Protein AF-A0A517PDY8-F1 (afdb_monomer_lite)

Radius of gyration: 26.11 Å; chains: 1; bounding box: 95×48×74 Å

InterPro domains:
  IPR007404 YdjM inner membrane [PF04307] (1-195)
  IPR053170 Negative transcriptional regulator [PTHR40031] (1-172)

pLDDT: mean 76.13, std 19.42, range [32.31, 98.5]

Sequence (418 aa):
MDNLAHALAGALIARSLPRRWAGGVPEEDPAFDPDRPRPGIWLTWSGVIAANLPDFEALVLWPPPLGDKAAYLLHHRGWSHSLIGIAAEAVAFTALLWLLARWRRTARWFAGFTPRRGLAVAALGVGSHLFMDWWNSYGVRPFYPWDRSWYYGDLVFIVDPWVWLILAGALICGTRRFGWTKWGWYALAAAATLIVAGACWQEQCPWWVLAAWATGVVEVGLLRWWGRWRFADLFGWGTLTAYLVTMGLWSQAAREAVTRETIDPHYMNRIHSIAKQSVQAVPGVPWDREVLNSHGRRGRNKPVGLLAAGDRRFDFDGASLIRVNAITGDRGPLHLWDAGWPHNQARIRPKGLRRVEAWAAFARHPVAQFRGSKVILGDVRYGAGGEEDWSALEVEYDILPIWESAPRPLENSVPPMN

Structure (mmCIF, N/CA/C/O backbone):
data_AF-A0A517PDY8-F1
#
_entry.id   AF-A0A517PDY8-F1
#
loop_
_atom_site.group_PDB
_atom_site.id
_atom_site.type_symbol
_atom_site.label_atom_id
_atom_site.label_alt_id
_atom_site.label_comp_id
_atom_site.label_asym_id
_atom_site.label_entity_id
_atom_site.label_seq_id
_atom_site.pdbx_PDB_ins_code
_atom_site.Cartn_x
_atom_site.Cartn_y
_atom_site.Cartn_z
_atom_site.occupancy
_atom_site.B_iso_or_equiv
_atom_site.auth_seq_id
_atom_site.auth_comp_id
_atom_site.auth_asym_id
_atom_site.auth_atom_id
_atom_site.pdbx_PDB_model_num
ATOM 1 N N . MET A 1 1 ? -1.365 0.257 2.740 1.00 91.12 1 MET A N 1
ATOM 2 C CA . MET A 1 1 ? -0.294 -0.721 2.486 1.00 91.12 1 MET A CA 1
ATOM 3 C C . MET A 1 1 ? 1.009 -0.071 2.882 1.00 91.12 1 MET A C 1
ATOM 5 O O . MET A 1 1 ? 1.058 1.145 2.993 1.00 91.12 1 MET A O 1
ATOM 9 N N . ASP A 1 2 ? 2.031 -0.864 3.163 1.00 92.56 2 ASP A N 1
ATOM 10 C CA . ASP A 1 2 ? 3.352 -0.338 3.479 1.00 92.56 2 ASP A CA 1
ATOM 11 C C . ASP A 1 2 ? 4.087 0.194 2.228 1.00 92.56 2 ASP A C 1
ATOM 13 O O . ASP A 1 2 ? 3.818 -0.207 1.091 1.00 92.56 2 ASP A O 1
ATOM 17 N N . ASN A 1 3 ? 5.063 1.078 2.452 1.00 95.31 3 ASN A N 1
ATOM 18 C CA . ASN A 1 3 ? 5.836 1.746 1.396 1.00 95.31 3 ASN A CA 1
ATOM 19 C C . ASN A 1 3 ? 6.613 0.781 0.489 1.00 95.31 3 ASN A C 1
ATOM 21 O O . ASN A 1 3 ? 6.864 1.087 -0.681 1.00 95.31 3 ASN A O 1
ATOM 25 N N . LEU A 1 4 ? 6.998 -0.398 0.989 1.00 96.44 4 LEU A N 1
ATOM 26 C CA . LEU A 1 4 ? 7.685 -1.393 0.174 1.00 96.44 4 LEU A CA 1
ATOM 27 C C . LEU A 1 4 ? 6.711 -2.043 -0.818 1.00 96.44 4 LEU A C 1
ATOM 29 O O . LEU A 1 4 ? 7.059 -2.168 -1.995 1.00 96.44 4 LEU A O 1
ATOM 33 N N . ALA A 1 5 ? 5.491 -2.391 -0.399 1.00 97.06 5 ALA A N 1
ATOM 34 C CA . ALA A 1 5 ? 4.456 -2.874 -1.317 1.00 97.06 5 ALA A CA 1
ATOM 35 C C . ALA A 1 5 ? 4.174 -1.849 -2.430 1.00 97.06 5 ALA A C 1
ATOM 37 O O . ALA A 1 5 ? 4.162 -2.203 -3.613 1.00 97.06 5 ALA A O 1
ATOM 38 N N . HIS A 1 6 ? 4.041 -0.572 -2.062 1.00 97.81 6 HIS A N 1
ATOM 39 C CA . HIS A 1 6 ? 3.858 0.532 -3.008 1.00 97.81 6 HIS A CA 1
ATOM 40 C C . HIS A 1 6 ? 5.044 0.695 -3.965 1.00 97.81 6 HIS A C 1
ATOM 42 O O . HIS A 1 6 ? 4.860 0.832 -5.174 1.00 97.81 6 HIS A O 1
ATOM 48 N N . ALA A 1 7 ? 6.279 0.611 -3.461 1.00 97.94 7 ALA A N 1
ATOM 49 C CA . ALA A 1 7 ? 7.482 0.677 -4.290 1.00 97.94 7 ALA A CA 1
ATOM 50 C C . ALA A 1 7 ? 7.550 -0.478 -5.305 1.00 97.94 7 ALA A C 1
ATOM 52 O O . ALA A 1 7 ? 7.852 -0.254 -6.482 1.00 97.94 7 ALA A O 1
ATOM 53 N N . LEU A 1 8 ? 7.245 -1.707 -4.876 1.00 98.00 8 LEU A N 1
ATOM 54 C CA . LEU A 1 8 ? 7.220 -2.879 -5.752 1.00 98.00 8 LEU A CA 1
ATOM 55 C C . LEU A 1 8 ? 6.119 -2.758 -6.817 1.00 98.00 8 LEU A C 1
ATOM 57 O O . LEU A 1 8 ? 6.374 -3.034 -7.992 1.00 98.00 8 LEU A O 1
ATOM 61 N N . ALA A 1 9 ? 4.928 -2.284 -6.442 1.00 98.19 9 ALA A N 1
ATOM 62 C CA . ALA A 1 9 ? 3.834 -2.038 -7.376 1.00 98.19 9 ALA A CA 1
ATOM 63 C C . ALA A 1 9 ? 4.197 -0.947 -8.393 1.00 98.19 9 ALA A C 1
ATOM 65 O O . ALA A 1 9 ? 4.080 -1.172 -9.597 1.00 98.19 9 ALA A O 1
ATOM 66 N N . GLY A 1 10 ? 4.736 0.189 -7.943 1.00 97.88 10 GLY A N 1
ATOM 67 C CA . GLY A 1 10 ? 5.198 1.274 -8.811 1.00 97.88 10 GLY A CA 1
ATOM 68 C C . GLY A 1 10 ? 6.276 0.828 -9.803 1.00 97.88 10 GLY A C 1
ATOM 69 O O . GLY A 1 10 ? 6.222 1.171 -10.989 1.00 97.88 10 GLY A O 1
ATOM 70 N N . ALA A 1 11 ? 7.223 -0.004 -9.358 1.00 96.19 11 ALA A N 1
ATOM 71 C CA . ALA A 1 11 ? 8.226 -0.606 -10.235 1.00 96.19 11 ALA A CA 1
ATOM 72 C C . ALA A 1 11 ? 7.602 -1.555 -11.273 1.00 96.19 11 ALA A C 1
ATOM 74 O O . ALA A 1 11 ? 7.997 -1.531 -12.444 1.00 96.19 11 ALA A O 1
ATOM 75 N N . LEU A 1 12 ? 6.627 -2.377 -10.870 1.00 96.56 12 LEU A N 1
ATOM 76 C CA . LEU A 1 12 ? 5.952 -3.323 -11.759 1.00 96.56 12 LEU A CA 1
ATOM 77 C C . LEU A 1 12 ? 5.057 -2.609 -12.780 1.00 96.56 12 LEU A C 1
ATOM 79 O O . LEU A 1 12 ? 5.089 -2.964 -13.959 1.00 96.56 12 LEU A O 1
ATOM 83 N N . ILE A 1 13 ? 4.335 -1.560 -12.367 1.00 96.69 13 ILE A N 1
ATOM 84 C CA . ILE A 1 13 ? 3.568 -0.669 -13.252 1.00 96.69 13 ILE A CA 1
ATOM 85 C C . ILE A 1 13 ? 4.498 -0.095 -14.315 1.00 96.69 13 ILE A C 1
ATOM 87 O O . ILE A 1 13 ? 4.246 -0.243 -15.510 1.00 96.69 13 ILE A O 1
ATOM 91 N N . ALA A 1 14 ? 5.613 0.508 -13.894 1.00 94.31 14 ALA A N 1
ATOM 92 C CA . ALA A 1 14 ? 6.572 1.112 -14.809 1.00 94.31 14 ALA A CA 1
ATOM 93 C C . ALA A 1 14 ? 7.158 0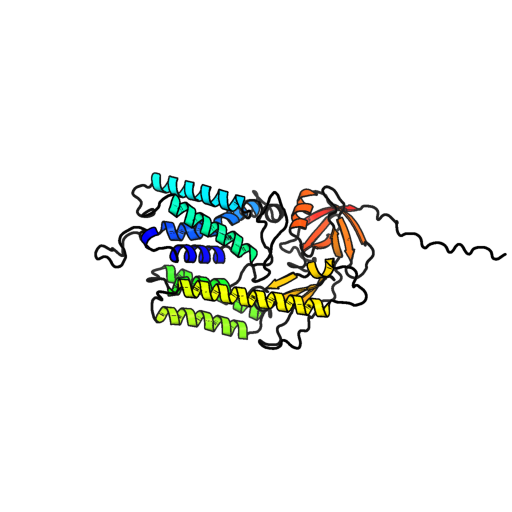.101 -15.807 1.00 94.31 14 ALA A C 1
ATOM 95 O O . ALA A 1 14 ? 7.346 0.433 -16.978 1.00 94.31 14 ALA A O 1
ATOM 96 N N . ARG A 1 15 ? 7.420 -1.137 -15.372 1.00 91.75 15 ARG A N 1
ATOM 97 C CA . ARG A 1 15 ? 7.911 -2.213 -16.247 1.00 91.75 15 ARG A CA 1
ATOM 98 C C . ARG A 1 15 ? 6.846 -2.735 -17.216 1.00 91.75 15 ARG A C 1
ATOM 100 O O . ARG A 1 15 ? 7.187 -3.093 -18.343 1.00 91.75 15 ARG A O 1
ATOM 107 N N . SER A 1 16 ? 5.583 -2.717 -16.795 1.00 92.88 16 SER A N 1
ATOM 108 C CA . SER A 1 16 ? 4.429 -3.130 -17.602 1.00 92.88 16 SER A CA 1
ATOM 109 C C . SER A 1 16 ? 4.101 -2.127 -18.717 1.00 92.88 16 SER A C 1
ATOM 111 O O . SER A 1 16 ? 3.389 -2.463 -19.665 1.00 92.88 16 SER A O 1
ATOM 113 N N . LEU A 1 17 ? 4.610 -0.892 -18.633 1.00 91.75 17 LEU A N 1
ATOM 114 C CA . LEU A 1 17 ? 4.400 0.127 -19.659 1.00 91.75 17 LEU A CA 1
ATOM 115 C C . LEU A 1 17 ? 5.164 -0.187 -20.959 1.00 91.75 17 LEU A C 1
ATOM 117 O O . LEU A 1 17 ? 6.181 -0.887 -20.954 1.00 91.75 17 LEU A O 1
ATOM 121 N N . PRO A 1 18 ? 4.712 0.345 -22.115 1.00 88.12 18 PRO A N 1
ATOM 122 C CA . PRO A 1 18 ? 5.316 0.013 -23.399 1.00 88.12 18 PRO A CA 1
ATOM 123 C C . PRO A 1 18 ? 6.810 0.352 -23.429 1.00 88.12 18 PRO A C 1
ATOM 125 O O . PRO A 1 18 ? 7.184 1.496 -23.186 1.00 88.12 18 PRO A O 1
ATOM 128 N N . ARG A 1 19 ? 7.665 -0.598 -23.836 1.00 80.19 19 ARG A N 1
ATOM 129 C CA . ARG A 1 19 ? 9.138 -0.429 -23.858 1.00 80.19 19 ARG A CA 1
ATOM 130 C C . ARG A 1 19 ? 9.612 0.851 -24.560 1.00 80.19 19 ARG A C 1
ATOM 132 O O . ARG A 1 19 ? 10.576 1.467 -24.129 1.00 80.19 19 ARG A O 1
ATOM 139 N N . ARG A 1 20 ? 8.889 1.310 -25.589 1.00 81.69 20 ARG A N 1
ATOM 140 C CA . ARG A 1 20 ? 9.155 2.580 -26.300 1.00 81.69 20 ARG A CA 1
ATOM 141 C C . ARG A 1 20 ? 9.082 3.839 -25.414 1.00 81.69 20 ARG A C 1
ATOM 143 O O . ARG A 1 20 ? 9.519 4.909 -25.835 1.00 81.69 20 ARG A O 1
ATOM 150 N N . TRP A 1 21 ? 8.502 3.746 -24.215 1.00 86.06 21 TRP A N 1
ATOM 151 C CA . TRP A 1 21 ? 8.425 4.841 -23.242 1.00 86.06 21 TRP A CA 1
ATOM 152 C C . TRP A 1 21 ? 9.748 5.065 -22.516 1.00 86.06 21 TRP A C 1
ATOM 154 O O . TRP A 1 21 ? 10.078 6.214 -22.238 1.00 86.06 21 TRP A O 1
ATOM 164 N N . ALA A 1 22 ? 10.520 3.999 -22.287 1.00 77.12 22 ALA A N 1
ATOM 165 C CA . ALA A 1 22 ? 11.862 4.074 -21.718 1.00 77.12 22 ALA A CA 1
ATOM 166 C C . ALA A 1 22 ? 12.834 4.860 -22.627 1.00 77.12 22 ALA A C 1
ATOM 168 O O . ALA A 1 22 ? 13.829 5.404 -22.165 1.00 77.12 22 ALA A O 1
ATOM 169 N N . GLY A 1 23 ? 12.530 4.985 -23.922 1.00 73.00 23 GLY A N 1
ATOM 170 C CA . GLY A 1 23 ? 13.420 5.641 -24.878 1.00 73.00 23 GLY A CA 1
ATOM 171 C C . GLY A 1 23 ? 14.734 4.881 -25.078 1.00 73.00 23 GLY A C 1
ATOM 172 O O . GLY A 1 23 ? 14.951 3.823 -24.499 1.00 73.00 23 GLY A O 1
ATOM 173 N N . GLY A 1 24 ? 15.608 5.431 -25.921 1.00 65.88 24 GLY A N 1
ATOM 174 C CA . GLY A 1 24 ? 16.900 4.833 -26.269 1.00 65.88 24 GLY A CA 1
ATOM 175 C C . GLY A 1 24 ? 16.834 3.658 -27.245 1.00 65.88 24 GLY A C 1
ATOM 176 O O . GLY A 1 24 ? 15.778 3.316 -27.774 1.00 65.88 24 GLY A O 1
ATOM 177 N N . VAL A 1 25 ? 18.013 3.095 -27.508 1.00 60.53 25 VAL A N 1
ATOM 178 C CA . VAL A 1 25 ? 18.239 1.984 -28.438 1.00 60.53 25 VAL A CA 1
ATOM 179 C C . VAL A 1 25 ? 17.724 0.680 -27.803 1.00 60.53 25 VAL A C 1
ATOM 181 O O . VAL A 1 25 ? 18.112 0.389 -26.666 1.00 60.53 25 VAL A O 1
ATOM 184 N N . PRO A 1 26 ? 16.830 -0.086 -28.463 1.00 63.91 26 PRO A N 1
ATOM 185 C CA . PRO A 1 26 ? 16.349 -1.367 -27.948 1.00 63.91 26 PRO A CA 1
ATOM 186 C C . PRO A 1 26 ? 17.501 -2.330 -27.644 1.00 63.91 26 PRO A C 1
ATOM 188 O O . PRO A 1 26 ? 18.482 -2.364 -28.367 1.00 63.91 26 PRO A O 1
ATOM 191 N N . GLU A 1 27 ? 17.362 -3.183 -26.629 1.00 61.38 27 GLU A N 1
ATOM 192 C CA . GLU A 1 27 ? 18.390 -4.190 -26.281 1.00 61.38 27 GLU A CA 1
ATOM 193 C C . GLU A 1 27 ? 18.640 -5.237 -27.388 1.00 61.38 27 GLU A C 1
ATOM 195 O O . GLU A 1 27 ? 19.595 -5.999 -27.323 1.00 61.38 27 GLU A O 1
ATOM 200 N N . GLU A 1 28 ? 17.762 -5.290 -28.388 1.00 66.06 28 GLU A N 1
ATOM 201 C CA . GLU A 1 28 ? 17.840 -6.174 -29.560 1.00 66.06 28 GLU A CA 1
ATOM 202 C C . GLU A 1 28 ? 18.574 -5.514 -30.743 1.00 66.06 28 GLU A C 1
ATOM 204 O O . GLU A 1 28 ? 18.852 -6.170 -31.742 1.00 66.06 28 GLU A O 1
ATOM 209 N N . ASP A 1 29 ? 18.882 -4.220 -30.637 1.00 68.06 29 ASP A N 1
ATOM 210 C CA . ASP A 1 29 ? 19.594 -3.449 -31.650 1.00 68.06 29 ASP A CA 1
ATOM 211 C C . ASP A 1 29 ? 21.119 -3.620 -31.462 1.00 68.06 29 ASP A C 1
ATOM 213 O O . ASP A 1 29 ? 21.606 -3.508 -30.331 1.00 68.06 29 ASP A O 1
ATOM 217 N N . PRO A 1 30 ? 21.895 -3.866 -32.536 1.00 72.62 30 PRO A N 1
ATOM 218 C CA . PRO A 1 30 ? 23.353 -4.013 -32.474 1.00 72.62 30 PRO A CA 1
ATOM 219 C C . PRO A 1 30 ? 24.094 -2.837 -31.822 1.00 72.62 30 PRO A C 1
ATOM 221 O O . PRO A 1 30 ? 25.216 -3.009 -31.350 1.00 72.62 30 PRO A O 1
ATOM 224 N N . ALA A 1 31 ? 23.490 -1.644 -31.787 1.00 70.75 31 ALA A N 1
ATOM 225 C CA . ALA A 1 31 ? 24.054 -0.461 -31.142 1.00 70.75 31 ALA A CA 1
ATOM 226 C C . ALA A 1 31 ? 23.819 -0.408 -29.615 1.00 70.75 31 ALA A C 1
ATOM 228 O O . ALA A 1 31 ? 24.211 0.571 -28.966 1.00 70.75 31 ALA A O 1
ATOM 229 N N . PHE A 1 32 ? 23.167 -1.416 -29.023 1.00 68.62 32 PHE A N 1
ATOM 230 C CA . PHE A 1 32 ? 22.960 -1.503 -27.579 1.00 68.62 32 PHE A CA 1
ATOM 231 C C . PHE A 1 32 ? 24.270 -1.791 -26.835 1.00 68.62 32 PHE A C 1
ATOM 233 O O . PHE A 1 32 ? 24.910 -2.822 -27.023 1.00 68.62 32 PHE A O 1
ATOM 240 N N . ASP A 1 33 ? 24.629 -0.888 -25.927 1.00 64.62 33 ASP A N 1
ATOM 241 C CA . ASP A 1 33 ? 25.818 -0.988 -25.083 1.00 64.62 33 ASP A CA 1
ATOM 242 C C . ASP A 1 33 ? 25.391 -1.279 -23.626 1.00 64.62 33 ASP A C 1
ATOM 244 O O . ASP A 1 33 ? 24.745 -0.424 -23.002 1.00 64.62 33 ASP A O 1
ATOM 248 N N . PRO A 1 34 ? 25.711 -2.467 -23.075 1.00 57.38 34 PRO A N 1
ATOM 249 C CA . PRO A 1 34 ? 25.296 -2.878 -21.735 1.00 57.38 34 PRO A CA 1
ATOM 250 C C . PRO A 1 34 ? 25.994 -2.114 -20.600 1.00 57.38 34 PRO A C 1
ATOM 252 O O . PRO A 1 34 ? 25.479 -2.141 -19.477 1.00 57.38 34 PRO A O 1
ATOM 255 N N . ASP A 1 35 ? 27.107 -1.429 -20.879 1.00 57.97 35 ASP A N 1
ATOM 256 C CA . ASP A 1 35 ? 27.905 -0.685 -19.896 1.00 57.97 35 ASP A CA 1
ATOM 257 C C . ASP A 1 35 ? 27.534 0.812 -19.848 1.00 57.97 35 ASP A C 1
ATOM 259 O O . ASP A 1 35 ? 28.034 1.576 -19.017 1.00 57.97 35 ASP A O 1
ATOM 263 N N . ARG A 1 36 ? 26.588 1.254 -20.692 1.00 58.34 36 ARG A N 1
ATOM 264 C CA . ARG A 1 36 ? 26.016 2.611 -20.649 1.00 58.34 36 ARG A CA 1
ATOM 265 C C . ARG A 1 36 ? 24.826 2.719 -19.684 1.00 58.34 36 ARG A C 1
ATOM 267 O O . ARG A 1 36 ? 24.104 1.747 -19.460 1.00 58.34 36 ARG A O 1
ATOM 274 N N . PRO A 1 37 ? 24.544 3.928 -19.146 1.00 55.31 37 PRO A N 1
ATOM 275 C CA . PRO A 1 37 ? 23.341 4.173 -18.353 1.00 55.31 37 PRO A CA 1
ATOM 276 C C . PRO A 1 37 ? 22.094 3.743 -19.129 1.00 55.31 37 PRO A C 1
ATOM 278 O O . PRO A 1 37 ? 21.874 4.211 -20.249 1.00 55.31 37 PRO A O 1
ATOM 281 N N . ARG A 1 38 ? 21.291 2.856 -18.529 1.00 61.56 38 ARG A N 1
ATOM 282 C CA . ARG A 1 38 ? 20.119 2.264 -19.181 1.00 61.56 38 ARG A CA 1
ATOM 283 C C . ARG A 1 38 ? 19.135 3.361 -19.602 1.00 61.56 38 ARG A C 1
ATOM 285 O O . ARG A 1 38 ? 18.722 4.144 -18.741 1.00 61.56 38 ARG A O 1
ATOM 292 N N . PRO A 1 39 ? 18.730 3.419 -20.880 1.00 59.69 39 PRO A N 1
ATOM 293 C CA . PRO A 1 39 ? 17.643 4.288 -21.298 1.00 59.69 39 PRO A CA 1
ATOM 294 C C . PRO A 1 39 ? 16.393 4.046 -20.445 1.00 59.69 39 PRO A C 1
ATOM 296 O O . PRO A 1 39 ? 16.060 2.901 -20.138 1.00 59.69 39 PRO A O 1
ATOM 299 N N . GLY A 1 40 ? 15.723 5.120 -20.029 1.00 66.88 40 GLY A N 1
ATOM 300 C CA . GLY A 1 40 ? 14.409 5.011 -19.392 1.00 66.88 40 GLY A CA 1
ATOM 301 C C . GLY A 1 40 ? 14.405 4.604 -17.935 1.00 66.88 40 GLY A C 1
ATOM 302 O O . GLY A 1 40 ? 13.356 4.280 -17.398 1.00 66.88 40 GLY A O 1
ATOM 303 N N . ILE A 1 41 ? 15.550 4.665 -17.267 1.00 80.94 41 ILE A N 1
ATOM 304 C CA . ILE A 1 41 ? 15.639 4.533 -15.812 1.00 80.94 41 ILE A CA 1
ATOM 305 C C . ILE A 1 41 ? 14.743 5.548 -15.073 1.00 80.94 41 ILE A C 1
ATOM 307 O O . ILE A 1 41 ? 14.225 5.210 -14.010 1.00 80.94 41 ILE A O 1
ATOM 311 N N . TRP A 1 42 ? 14.467 6.730 -15.653 1.00 89.00 42 TRP A N 1
ATOM 312 C CA . TRP A 1 42 ? 13.444 7.642 -15.124 1.00 89.00 42 TRP A CA 1
ATOM 313 C C . TRP A 1 42 ? 12.088 6.946 -14.971 1.00 89.00 42 TRP A C 1
ATOM 315 O O . TRP A 1 42 ? 11.427 7.168 -13.973 1.00 89.00 42 TRP A O 1
ATOM 325 N N . LEU A 1 43 ? 11.691 6.071 -15.903 1.00 91.69 43 LEU A N 1
ATOM 326 C CA . LEU A 1 43 ? 10.378 5.426 -15.914 1.00 91.69 43 LEU A CA 1
ATOM 327 C C . LEU A 1 43 ? 10.170 4.584 -14.653 1.00 91.69 43 LEU A C 1
ATOM 329 O O . LEU A 1 43 ? 9.174 4.752 -13.954 1.00 91.69 43 LEU A O 1
ATOM 333 N N . THR A 1 44 ? 11.136 3.714 -14.339 1.00 91.12 44 THR A N 1
ATOM 334 C CA . THR A 1 44 ? 11.081 2.851 -13.152 1.00 91.12 44 THR A CA 1
ATOM 335 C C . THR A 1 44 ? 11.105 3.668 -11.866 1.00 91.12 44 THR A C 1
ATOM 337 O O . THR A 1 44 ? 10.261 3.452 -11.001 1.00 91.12 44 THR A O 1
ATOM 340 N N . TRP A 1 45 ? 12.022 4.634 -11.745 1.00 93.31 45 TRP A N 1
ATOM 341 C CA . TRP A 1 45 ? 12.106 5.461 -10.536 1.00 93.31 45 TRP A CA 1
ATOM 342 C C . TRP A 1 45 ? 10.896 6.372 -10.365 1.00 93.31 45 TRP A C 1
ATOM 344 O O . TRP A 1 45 ? 10.420 6.525 -9.249 1.00 93.31 45 TRP A O 1
ATOM 354 N N . SER A 1 46 ? 10.358 6.934 -11.446 1.00 95.56 46 SER A N 1
ATOM 355 C CA . SER A 1 46 ? 9.123 7.711 -11.402 1.00 95.56 46 SER A CA 1
ATOM 356 C C . SER A 1 46 ? 7.951 6.860 -10.935 1.00 95.56 46 SER A C 1
ATOM 358 O O . SER A 1 46 ? 7.180 7.349 -10.125 1.00 95.56 46 SER A O 1
ATOM 360 N N . GLY A 1 47 ? 7.839 5.602 -11.377 1.00 97.06 47 GLY A N 1
ATOM 361 C CA . GLY A 1 47 ? 6.820 4.681 -10.870 1.00 97.06 47 GLY A CA 1
ATOM 362 C C . GLY A 1 47 ? 6.957 4.429 -9.366 1.00 97.06 47 GLY A C 1
ATOM 363 O O . GLY A 1 47 ? 5.987 4.582 -8.634 1.00 97.06 47 GLY A O 1
ATOM 364 N N . VAL A 1 48 ? 8.170 4.114 -8.896 1.00 97.56 48 VAL A N 1
ATOM 365 C CA . VAL A 1 48 ? 8.463 3.871 -7.469 1.00 97.56 48 VAL A CA 1
ATOM 366 C C . VAL A 1 48 ? 8.182 5.104 -6.607 1.00 97.56 48 VAL A C 1
ATOM 368 O O . VAL A 1 48 ? 7.522 4.996 -5.575 1.00 97.56 48 VAL A O 1
ATOM 371 N N . ILE A 1 49 ? 8.679 6.272 -7.025 1.00 97.81 49 ILE A N 1
ATOM 372 C CA . ILE A 1 49 ? 8.547 7.525 -6.274 1.00 97.81 49 ILE A CA 1
ATOM 373 C C . ILE A 1 49 ? 7.093 7.993 -6.281 1.00 97.81 49 ILE A C 1
ATOM 375 O O . ILE A 1 49 ? 6.570 8.316 -5.224 1.00 97.81 49 ILE A O 1
ATOM 379 N N . ALA A 1 50 ? 6.422 7.989 -7.437 1.00 98.06 50 ALA A N 1
ATOM 380 C CA . ALA A 1 50 ? 5.019 8.388 -7.519 1.00 98.06 50 ALA A CA 1
ATOM 381 C C . ALA A 1 50 ? 4.123 7.470 -6.681 1.00 98.06 50 ALA A C 1
ATOM 383 O O . ALA A 1 50 ? 3.227 7.957 -6.005 1.00 98.06 50 ALA A O 1
ATOM 384 N N . ALA A 1 51 ? 4.397 6.162 -6.661 1.00 98.12 51 ALA A N 1
ATOM 385 C CA . ALA A 1 51 ? 3.669 5.228 -5.810 1.00 98.12 51 ALA A CA 1
ATOM 386 C C . ALA A 1 51 ? 3.907 5.441 -4.309 1.00 98.12 51 ALA A C 1
ATOM 388 O O . ALA A 1 51 ? 3.164 4.882 -3.527 1.00 98.12 51 ALA A O 1
ATOM 389 N N . ASN A 1 52 ? 4.899 6.225 -3.882 1.00 98.00 52 ASN A N 1
ATOM 390 C CA . ASN A 1 52 ? 5.139 6.549 -2.468 1.00 98.00 52 ASN A CA 1
ATOM 391 C C . ASN A 1 52 ? 4.877 8.024 -2.135 1.00 98.00 52 ASN A C 1
ATOM 393 O O . ASN A 1 52 ? 5.032 8.432 -0.988 1.00 98.00 52 ASN A O 1
ATOM 397 N N . LEU A 1 53 ? 4.526 8.835 -3.133 1.00 96.94 53 LEU A N 1
ATOM 398 C CA . LEU A 1 53 ? 4.389 10.276 -2.968 1.00 96.94 53 LEU A CA 1
ATOM 399 C C . LEU A 1 53 ? 3.290 10.668 -1.963 1.00 96.94 53 LEU A C 1
ATOM 401 O O . LEU A 1 53 ? 3.586 11.545 -1.148 1.00 96.94 53 LEU A O 1
ATOM 405 N N . PRO A 1 54 ? 2.117 9.997 -1.916 1.00 96.38 54 PRO A N 1
ATOM 406 C CA . PRO A 1 54 ? 1.082 10.350 -0.942 1.00 96.38 54 PRO A CA 1
ATOM 407 C C . PRO A 1 54 ? 1.538 10.190 0.515 1.00 96.38 54 PRO A C 1
ATOM 409 O O . PRO A 1 54 ? 1.166 10.980 1.379 1.00 96.38 54 PRO A O 1
ATOM 412 N N . ASP A 1 55 ? 2.415 9.220 0.782 1.00 94.69 55 ASP A N 1
ATOM 413 C CA . ASP A 1 55 ? 2.964 8.946 2.114 1.00 94.69 55 ASP A CA 1
ATOM 414 C C . ASP A 1 55 ? 4.163 9.826 2.483 1.00 94.69 55 ASP A C 1
ATOM 416 O O . ASP A 1 55 ? 4.659 9.764 3.611 1.00 94.69 55 ASP A O 1
ATOM 420 N N . PHE A 1 56 ? 4.624 10.697 1.581 1.00 91.19 56 PHE A N 1
ATOM 421 C CA . PHE A 1 56 ? 5.728 11.612 1.874 1.00 91.19 56 PHE A CA 1
ATOM 422 C C . PHE A 1 56 ? 5.419 12.532 3.065 1.00 91.19 56 PHE A C 1
ATOM 424 O O . PHE A 1 56 ? 6.315 12.888 3.832 1.00 91.19 56 PHE A O 1
ATOM 431 N N . GLU A 1 57 ? 4.143 12.862 3.279 1.00 87.75 57 GLU A N 1
ATOM 432 C CA . GLU A 1 57 ? 3.678 13.622 4.442 1.00 87.75 57 GLU A CA 1
ATOM 433 C C . GLU A 1 57 ? 4.013 12.951 5.782 1.00 87.75 57 GLU A C 1
ATOM 435 O O . GLU A 1 57 ? 4.253 13.647 6.768 1.00 87.75 57 GLU A O 1
ATOM 440 N N . ALA A 1 58 ? 4.101 11.617 5.834 1.00 85.44 58 ALA A N 1
ATOM 441 C CA . ALA A 1 58 ? 4.417 10.889 7.060 1.00 85.44 58 ALA A CA 1
ATOM 442 C C . ALA A 1 58 ? 5.812 11.250 7.596 1.00 85.44 58 ALA A C 1
ATOM 444 O O . ALA A 1 58 ? 6.013 11.274 8.809 1.00 85.44 58 ALA A O 1
ATOM 445 N N . LEU A 1 59 ? 6.753 11.618 6.716 1.00 84.31 59 LEU A N 1
ATOM 446 C CA . LEU A 1 59 ? 8.096 12.070 7.101 1.00 84.31 59 LEU A CA 1
ATOM 447 C C . LEU A 1 59 ? 8.091 13.406 7.852 1.00 84.31 59 LEU A C 1
ATOM 449 O O . LEU A 1 59 ? 9.063 13.725 8.529 1.00 84.31 59 LEU A O 1
ATOM 453 N N . VAL A 1 60 ? 7.017 14.185 7.722 1.00 82.88 60 VAL A N 1
ATOM 454 C CA . VAL A 1 60 ? 6.835 15.461 8.424 1.00 82.88 60 VAL A CA 1
ATOM 455 C C . VAL A 1 60 ? 5.911 15.282 9.626 1.00 82.88 60 VAL A C 1
ATOM 457 O O . VAL A 1 60 ? 6.171 15.838 10.687 1.00 82.88 60 VAL A O 1
ATOM 460 N N . LEU A 1 61 ? 4.846 14.493 9.471 1.00 81.88 61 LEU A N 1
ATOM 461 C CA . LEU A 1 61 ? 3.801 14.335 10.480 1.00 81.88 61 LEU A CA 1
ATOM 462 C C . LEU A 1 61 ? 4.195 13.426 11.649 1.00 81.88 61 LEU A C 1
ATOM 464 O O . LEU A 1 61 ? 3.637 13.580 12.731 1.00 81.88 61 LEU A O 1
ATOM 468 N N . TRP A 1 62 ? 5.106 12.473 11.438 1.00 77.75 62 TRP A N 1
ATOM 469 C CA . TRP A 1 62 ? 5.485 11.487 12.452 1.00 77.75 62 TRP A CA 1
ATOM 470 C C . TRP A 1 62 ? 6.652 11.917 13.367 1.00 77.75 62 TRP A C 1
ATOM 472 O O . TRP A 1 62 ? 6.510 11.785 14.584 1.00 77.75 62 TRP A O 1
ATOM 482 N N . PRO A 1 63 ? 7.811 12.396 12.859 1.00 77.19 63 PRO A N 1
ATOM 483 C CA . PRO A 1 63 ? 8.983 12.619 13.705 1.00 77.19 63 PRO A CA 1
ATOM 484 C C . PRO A 1 63 ? 8.971 13.983 14.434 1.00 77.19 63 PRO A C 1
ATOM 486 O O . PRO A 1 63 ? 8.736 15.025 13.810 1.00 77.19 63 PRO A O 1
ATOM 489 N N . PRO A 1 64 ? 9.329 14.022 15.733 1.00 68.88 64 PRO A N 1
ATOM 490 C CA . PRO A 1 64 ? 9.620 15.271 16.437 1.00 68.88 64 PRO A CA 1
ATOM 491 C C . PRO A 1 64 ? 10.801 16.031 15.796 1.00 68.88 64 PRO A C 1
ATOM 493 O O . PRO A 1 64 ? 11.727 15.390 15.294 1.00 68.88 64 PRO A O 1
ATOM 496 N N . PRO A 1 65 ? 10.838 17.381 15.830 1.00 75.88 65 PRO A N 1
ATOM 497 C CA . PRO A 1 65 ? 9.871 18.298 16.447 1.00 75.88 65 PRO A CA 1
ATOM 498 C C . PRO A 1 65 ? 8.739 18.745 15.503 1.00 75.88 65 PRO A C 1
ATOM 500 O O . PRO A 1 65 ? 7.880 19.518 15.917 1.00 75.88 65 PRO A O 1
ATOM 503 N N . LEU A 1 66 ? 8.769 18.329 14.232 1.00 69.88 66 LEU A N 1
ATOM 504 C CA . LEU A 1 66 ? 7.847 18.811 13.194 1.00 69.88 66 LEU A CA 1
ATOM 505 C C . LEU A 1 66 ? 6.457 18.170 13.287 1.00 69.88 66 LEU A C 1
ATOM 507 O O . LEU A 1 66 ? 5.477 18.781 12.860 1.00 69.88 66 LEU A O 1
ATOM 511 N N . GLY A 1 67 ? 6.375 16.977 13.871 1.00 75.19 67 GLY A N 1
ATOM 512 C CA . GLY A 1 67 ? 5.134 16.255 14.088 1.00 75.19 67 GLY A CA 1
ATOM 513 C C . GLY A 1 67 ? 5.120 15.484 15.403 1.00 75.19 67 GLY A C 1
ATOM 514 O O . GLY A 1 67 ? 6.106 15.421 16.141 1.00 75.19 67 GLY A O 1
ATOM 515 N N . ASP A 1 68 ? 3.962 14.908 15.693 1.00 77.69 68 ASP A N 1
ATOM 516 C CA . ASP A 1 68 ? 3.736 13.968 16.779 1.00 77.69 68 ASP A CA 1
ATOM 517 C C . ASP A 1 68 ? 2.763 12.876 16.306 1.00 77.69 68 ASP A C 1
ATOM 519 O O . ASP A 1 68 ? 2.107 12.983 15.267 1.00 77.69 68 ASP A O 1
ATOM 523 N N . LYS A 1 69 ? 2.638 11.801 17.087 1.00 76.12 69 LYS A N 1
ATOM 524 C CA . LYS A 1 69 ? 1.698 10.708 16.798 1.00 76.12 69 LYS A CA 1
ATOM 525 C C . LYS A 1 69 ? 0.272 11.217 16.553 1.00 76.12 69 LYS A C 1
ATOM 527 O O . LYS A 1 69 ? -0.431 10.700 15.688 1.00 76.12 69 LYS A O 1
ATOM 532 N N . ALA A 1 70 ? -0.146 12.247 17.289 1.00 72.06 70 ALA A N 1
ATOM 533 C CA . ALA A 1 70 ? -1.442 12.870 17.078 1.00 72.06 70 ALA A CA 1
ATOM 534 C C . ALA A 1 70 ? -1.515 13.533 15.692 1.00 72.06 70 ALA A C 1
ATOM 536 O O . ALA A 1 70 ? -2.441 13.246 14.949 1.00 72.06 70 ALA A O 1
ATOM 537 N N . ALA A 1 71 ? -0.544 14.351 15.289 1.00 76.94 71 ALA A N 1
ATOM 538 C CA . ALA A 1 71 ? -0.484 14.987 13.974 1.00 76.94 71 ALA A CA 1
ATOM 539 C C . ALA A 1 71 ? -0.527 13.957 12.841 1.00 76.94 71 ALA A C 1
ATOM 541 O O . ALA A 1 71 ? -1.270 14.152 11.879 1.00 76.94 71 ALA A O 1
ATOM 542 N N . TYR A 1 72 ? 0.186 12.838 12.989 1.00 80.69 72 TYR A N 1
ATOM 543 C CA . TYR A 1 72 ? 0.081 11.711 12.068 1.00 80.69 72 TYR A CA 1
ATOM 544 C C . TYR A 1 72 ? -1.357 11.182 11.984 1.00 80.69 72 TYR A C 1
ATOM 546 O O . TYR A 1 72 ? -1.935 11.205 10.905 1.00 80.69 72 TYR A O 1
ATOM 554 N N . LEU A 1 73 ? -1.993 10.811 13.098 1.00 74.62 73 LEU A N 1
ATOM 555 C CA . LEU A 1 73 ? -3.380 10.312 13.091 1.00 74.62 73 LEU A CA 1
ATOM 556 C C . LEU A 1 73 ? -4.395 11.316 12.510 1.00 74.62 73 LEU A C 1
ATOM 558 O O . LEU A 1 73 ? -5.409 10.921 11.937 1.00 74.62 73 LEU A O 1
ATOM 562 N N . LEU A 1 74 ? -4.137 12.617 12.658 1.00 75.19 74 LEU A N 1
ATOM 563 C CA . LEU A 1 74 ? -5.039 13.680 12.209 1.00 75.19 74 LEU A CA 1
ATOM 564 C C . LEU A 1 74 ? -4.931 13.949 10.709 1.00 75.19 74 LEU A C 1
ATOM 566 O O . LEU A 1 74 ? -5.945 14.153 10.034 1.00 75.19 74 LEU A O 1
ATOM 570 N N . HIS A 1 75 ? -3.701 14.003 10.204 1.00 80.19 75 HIS A N 1
ATOM 571 C CA . HIS A 1 75 ? -3.411 14.519 8.870 1.00 80.19 75 HIS A CA 1
ATOM 572 C C . HIS A 1 75 ? -3.053 13.432 7.868 1.00 80.19 75 HIS A C 1
ATOM 574 O O . HIS A 1 75 ? -3.295 13.629 6.677 1.00 80.19 75 HIS A O 1
ATOM 580 N N . HIS A 1 76 ? -2.545 12.293 8.336 1.00 87.12 76 HIS A N 1
ATOM 581 C CA . HIS A 1 76 ? -2.202 11.188 7.462 1.00 87.12 76 HIS A CA 1
ATOM 582 C C . HIS A 1 76 ? -3.441 10.683 6.722 1.00 87.12 76 HIS A C 1
ATOM 584 O O . HIS A 1 76 ? -4.543 10.597 7.281 1.00 87.12 76 HIS A O 1
ATOM 590 N N . ARG A 1 77 ? -3.277 10.389 5.432 1.00 87.81 77 ARG A N 1
ATOM 591 C CA . ARG A 1 77 ? -4.371 9.997 4.530 1.00 87.81 77 ARG A CA 1
ATOM 592 C C . ARG A 1 77 ? -5.474 11.040 4.411 1.00 87.81 77 ARG A C 1
ATOM 594 O O . ARG A 1 77 ? -6.655 10.710 4.282 1.00 87.81 77 ARG A O 1
ATOM 601 N N . GLY A 1 78 ? -5.106 12.306 4.582 1.00 88.50 78 GLY A N 1
ATOM 602 C CA . GLY A 1 78 ? -5.981 13.458 4.413 1.00 88.50 78 GLY A CA 1
ATOM 603 C C . GLY A 1 78 ? -5.975 13.916 2.963 1.00 88.50 78 GLY A C 1
ATOM 604 O O . GLY A 1 78 ? -6.470 13.226 2.077 1.00 88.50 78 GLY A O 1
ATOM 605 N N . TRP A 1 79 ? -5.400 15.093 2.724 1.00 91.62 79 TRP A N 1
ATOM 606 C CA . TRP A 1 79 ? -5.342 15.693 1.394 1.00 91.62 79 TRP A CA 1
ATOM 607 C C . TRP A 1 79 ? -4.622 14.816 0.375 1.00 91.62 79 TRP A C 1
ATOM 609 O O . TRP A 1 79 ? -5.176 14.595 -0.696 1.00 91.62 79 TRP A O 1
ATOM 619 N N . SER A 1 80 ? -3.449 14.287 0.710 1.00 93.88 80 SER A N 1
ATOM 620 C CA . SER A 1 80 ? -2.626 13.447 -0.176 1.00 93.88 80 SER A CA 1
ATOM 621 C C . SER A 1 80 ? -3.333 12.188 -0.682 1.00 93.88 80 SER A C 1
ATOM 623 O O . SER A 1 80 ? -3.137 11.754 -1.811 1.00 93.88 80 SER A O 1
ATOM 625 N N . HIS A 1 81 ? -4.240 11.637 0.125 1.00 95.44 81 HIS A N 1
ATOM 626 C CA . HIS A 1 81 ? -5.011 10.434 -0.189 1.00 95.44 81 HIS A CA 1
ATOM 627 C C . HIS A 1 81 ? -6.455 10.758 -0.606 1.00 95.44 81 HIS A C 1
ATOM 629 O O . HIS A 1 81 ? -7.370 9.949 -0.430 1.00 95.44 81 HIS A O 1
ATOM 635 N N . SER A 1 82 ? -6.668 11.948 -1.166 1.00 95.56 82 SER A N 1
ATOM 636 C CA . SER A 1 82 ? -7.914 12.336 -1.831 1.00 95.56 82 SER A CA 1
ATOM 637 C C . SER A 1 82 ? -7.739 12.304 -3.349 1.00 95.56 82 SER A C 1
ATOM 639 O O . SER A 1 82 ? -6.628 12.467 -3.850 1.00 95.56 82 SER A O 1
ATOM 641 N N . LEU A 1 83 ? -8.831 12.161 -4.106 1.00 96.31 83 LEU A N 1
ATOM 642 C CA . LEU A 1 83 ? -8.808 12.177 -5.576 1.00 96.31 83 LEU A CA 1
ATOM 643 C C . LEU A 1 83 ? -8.175 13.460 -6.134 1.00 96.31 83 LEU A C 1
ATOM 645 O O . LEU A 1 83 ? -7.500 13.430 -7.161 1.00 96.31 83 LEU A O 1
ATOM 649 N N . ILE A 1 84 ? -8.366 14.585 -5.447 1.00 96.62 84 ILE A N 1
ATOM 650 C CA . ILE A 1 84 ? -7.768 15.862 -5.842 1.00 96.62 84 ILE A CA 1
ATOM 651 C C . ILE A 1 84 ? -6.309 15.949 -5.421 1.00 96.62 84 ILE A C 1
ATOM 653 O O . ILE A 1 84 ? -5.500 16.447 -6.201 1.00 96.62 84 ILE A O 1
ATOM 657 N N . 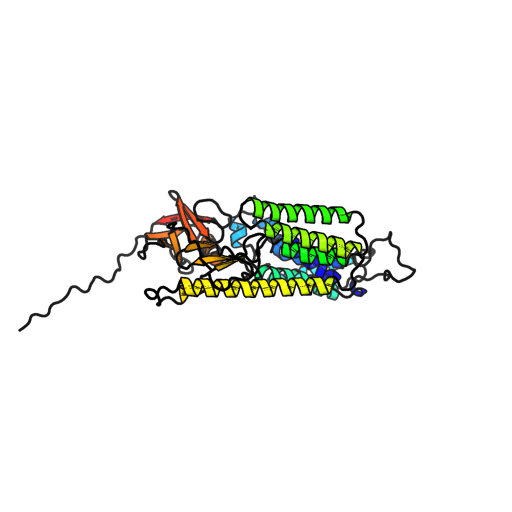GLY A 1 85 ? -5.964 15.445 -4.236 1.00 96.44 85 GLY A N 1
ATOM 658 C CA . GLY A 1 85 ? -4.579 15.352 -3.784 1.00 96.44 85 GLY A CA 1
ATOM 659 C C . GLY A 1 85 ? -3.730 14.555 -4.752 1.00 96.44 85 GLY A C 1
ATOM 660 O O . GLY A 1 85 ? -2.767 15.094 -5.289 1.00 96.44 85 GLY A O 1
ATOM 661 N N . ILE A 1 86 ? -4.157 13.337 -5.096 1.00 96.94 86 ILE A N 1
ATOM 662 C CA . ILE A 1 86 ? -3.417 12.505 -6.049 1.00 96.94 86 ILE A CA 1
ATOM 663 C C . ILE A 1 86 ? -3.321 13.167 -7.434 1.00 96.94 86 ILE A C 1
ATOM 665 O O . ILE A 1 86 ? -2.287 13.075 -8.095 1.00 96.94 86 ILE A O 1
ATOM 669 N N . ALA A 1 87 ? -4.350 13.897 -7.882 1.00 97.81 87 ALA A N 1
ATOM 670 C CA . ALA A 1 87 ? -4.291 14.630 -9.146 1.00 97.81 87 ALA A CA 1
ATOM 671 C C . ALA A 1 87 ? -3.269 15.780 -9.087 1.00 97.81 87 ALA A C 1
ATOM 673 O O . ALA A 1 87 ? -2.465 15.945 -10.009 1.00 97.81 87 ALA A O 1
ATOM 674 N N . ALA A 1 88 ? -3.267 16.549 -7.995 1.00 97.94 88 ALA A N 1
ATOM 675 C CA . ALA A 1 88 ? -2.319 17.634 -7.767 1.00 97.94 88 ALA A CA 1
ATOM 676 C C . ALA A 1 88 ? -0.879 17.111 -7.649 1.00 97.94 88 ALA A C 1
ATOM 678 O O . ALA A 1 88 ? 0.025 17.650 -8.288 1.00 97.94 88 ALA A O 1
ATOM 679 N N . GLU A 1 89 ? -0.672 16.025 -6.907 1.00 98.06 89 GLU A N 1
ATOM 680 C CA . GLU A 1 89 ? 0.614 15.346 -6.756 1.00 98.06 89 GLU A CA 1
ATOM 681 C C . GLU A 1 89 ? 1.146 14.819 -8.090 1.00 98.06 89 GLU A C 1
ATOM 683 O O . GLU A 1 89 ? 2.312 15.046 -8.418 1.00 98.06 89 GLU A O 1
ATOM 688 N N . ALA A 1 90 ? 0.298 14.195 -8.915 1.00 98.31 90 ALA A N 1
ATOM 689 C CA . ALA A 1 90 ? 0.698 13.723 -10.238 1.00 98.31 90 ALA A CA 1
ATOM 690 C C . ALA A 1 90 ? 1.175 14.874 -11.141 1.00 98.31 90 ALA A C 1
ATOM 692 O O . ALA A 1 90 ? 2.196 14.751 -11.831 1.00 98.31 90 ALA A O 1
ATOM 693 N N . VAL A 1 91 ? 0.463 16.006 -11.128 1.00 98.50 91 VAL A N 1
ATOM 694 C CA . VAL A 1 91 ? 0.833 17.208 -11.892 1.00 98.50 91 VAL A CA 1
ATOM 695 C C . VAL A 1 91 ? 2.128 17.819 -11.355 1.00 98.50 91 VAL A C 1
ATOM 697 O O . VAL A 1 91 ? 3.045 18.076 -12.139 1.00 98.50 91 VAL A O 1
ATOM 700 N N . ALA A 1 92 ? 2.238 18.004 -10.038 1.00 98.25 92 ALA A N 1
ATOM 701 C CA . ALA A 1 92 ? 3.413 18.584 -9.392 1.00 98.25 92 ALA A CA 1
ATOM 702 C C . ALA A 1 92 ? 4.668 17.732 -9.625 1.00 98.25 92 ALA A C 1
ATOM 704 O O . ALA A 1 92 ? 5.712 18.251 -10.031 1.00 98.25 92 ALA A O 1
ATOM 705 N N . PHE A 1 93 ? 4.558 16.413 -9.463 1.00 98.19 93 PHE A N 1
ATOM 706 C CA . PHE A 1 93 ? 5.660 15.490 -9.710 1.00 98.19 93 PHE A CA 1
ATOM 707 C C . PHE A 1 93 ? 6.081 15.488 -11.182 1.00 98.19 93 PHE A C 1
ATOM 709 O O . PHE A 1 93 ? 7.271 15.526 -11.499 1.00 98.19 93 PHE A O 1
ATOM 716 N N . THR A 1 94 ? 5.121 15.538 -12.108 1.00 98.00 94 THR A N 1
ATOM 717 C CA . THR A 1 94 ? 5.420 15.651 -13.543 1.00 98.00 94 THR A CA 1
ATOM 718 C C . THR A 1 94 ? 6.127 16.958 -13.882 1.00 98.00 94 THR A C 1
ATOM 720 O O . THR A 1 94 ? 7.084 16.952 -14.663 1.00 98.00 94 THR A O 1
ATOM 723 N N . ALA A 1 95 ? 5.685 18.073 -13.299 1.00 97.88 95 ALA A N 1
ATOM 724 C CA . ALA A 1 95 ? 6.328 19.370 -13.469 1.00 97.88 95 ALA A CA 1
ATOM 725 C C . ALA A 1 95 ? 7.774 19.337 -12.954 1.00 97.88 95 ALA A C 1
ATOM 727 O O . ALA A 1 95 ? 8.680 19.790 -13.655 1.00 97.88 95 ALA A O 1
ATOM 728 N N . LEU A 1 96 ? 8.014 18.715 -11.794 1.00 96.50 96 LEU A N 1
ATOM 729 C CA . LEU A 1 96 ? 9.356 18.510 -11.252 1.00 96.50 96 LEU A CA 1
ATOM 730 C C . LEU A 1 96 ? 10.237 17.687 -12.203 1.00 96.50 96 LEU A C 1
ATOM 732 O O . LEU A 1 96 ? 11.341 18.117 -12.539 1.00 96.50 96 LEU A O 1
ATOM 736 N N . LEU A 1 97 ? 9.751 16.542 -12.695 1.00 94.25 97 LEU A N 1
ATOM 737 C CA . LEU A 1 97 ? 10.487 15.722 -13.667 1.00 94.25 97 LEU A CA 1
ATOM 738 C C . LEU A 1 97 ? 10.808 16.506 -14.944 1.00 94.25 97 LEU A C 1
ATOM 740 O O . LEU A 1 97 ? 11.909 16.394 -15.480 1.00 94.25 97 LEU A O 1
ATOM 744 N N . TRP A 1 98 ? 9.875 17.333 -15.415 1.00 94.44 98 TRP A N 1
ATOM 745 C CA . TRP A 1 98 ? 10.085 18.181 -16.582 1.00 94.44 98 TRP A CA 1
ATOM 746 C C . TRP A 1 98 ? 11.151 19.256 -16.347 1.00 94.44 98 TRP A C 1
ATOM 748 O O . TRP A 1 98 ? 12.023 19.436 -17.201 1.00 94.44 98 TRP A O 1
ATOM 758 N N . LEU A 1 99 ? 11.139 19.930 -15.194 1.00 95.12 99 LEU A N 1
ATOM 759 C CA . LEU A 1 99 ? 12.173 20.901 -14.823 1.00 95.12 99 LEU A CA 1
ATOM 760 C C . LEU A 1 99 ? 13.550 20.235 -14.722 1.00 95.12 99 LEU A C 1
ATOM 762 O O . LEU A 1 99 ? 14.517 20.733 -15.303 1.00 95.12 99 LEU A O 1
ATOM 766 N N . LEU A 1 100 ? 13.633 19.069 -14.076 1.00 91.94 100 LEU A N 1
ATOM 767 C CA . LEU A 1 100 ? 14.870 18.292 -13.975 1.00 91.94 100 LEU A CA 1
ATOM 768 C C . LEU A 1 100 ? 15.377 17.838 -15.351 1.00 91.94 100 LEU A C 1
ATOM 770 O O . LEU A 1 100 ? 16.575 17.942 -15.622 1.00 91.94 100 LEU A O 1
ATOM 774 N N . ALA A 1 101 ? 14.483 17.409 -16.245 1.00 89.06 101 ALA A N 1
ATOM 775 C CA . ALA A 1 101 ? 14.830 17.042 -17.616 1.00 89.06 101 ALA A CA 1
ATOM 776 C C . ALA A 1 101 ? 15.340 18.244 -18.432 1.00 89.06 101 ALA A C 1
ATOM 778 O O . ALA A 1 101 ? 16.266 18.101 -19.231 1.00 89.06 101 ALA A O 1
ATOM 779 N N . ARG A 1 102 ? 14.787 19.449 -18.221 1.00 89.38 102 ARG A N 1
ATOM 780 C CA . ARG A 1 102 ? 15.275 20.683 -18.870 1.00 89.38 102 ARG A CA 1
ATOM 781 C C . ARG A 1 102 ? 16.604 21.170 -18.309 1.00 89.38 102 ARG A C 1
ATOM 783 O O . ARG A 1 102 ? 17.398 21.730 -19.068 1.00 89.38 102 ARG A O 1
ATOM 790 N N . TRP A 1 103 ? 16.832 20.983 -17.013 1.00 88.25 103 TRP A N 1
ATOM 791 C CA . TRP A 1 103 ? 18.093 21.325 -16.363 1.00 88.25 103 TRP A CA 1
ATOM 792 C C . TRP A 1 103 ? 19.209 20.364 -16.782 1.00 88.25 103 TRP A C 1
ATOM 794 O O . TRP A 1 103 ? 20.316 20.790 -17.097 1.00 88.25 103 TRP A O 1
ATOM 804 N N . ARG A 1 104 ? 18.899 19.067 -16.890 1.00 81.69 104 ARG A N 1
ATOM 805 C CA . ARG A 1 104 ? 19.837 18.016 -17.304 1.00 81.69 104 ARG A CA 1
ATOM 806 C C . ARG A 1 104 ? 19.548 17.500 -18.714 1.00 81.69 104 ARG A C 1
ATOM 808 O O . ARG A 1 104 ? 19.415 16.298 -18.921 1.00 81.69 104 ARG A O 1
ATOM 815 N N . ARG A 1 105 ? 19.488 18.400 -19.701 1.00 62.84 105 ARG A N 1
ATOM 816 C CA . ARG A 1 105 ? 19.126 18.080 -21.102 1.00 62.84 105 ARG A CA 1
ATOM 817 C C . ARG A 1 105 ? 19.945 16.964 -21.753 1.00 62.84 105 ARG A C 1
ATOM 819 O O . ARG A 1 105 ? 19.431 16.268 -22.620 1.00 62.84 105 ARG A O 1
ATOM 826 N N . THR A 1 106 ? 21.203 16.795 -21.353 1.00 62.28 106 THR A N 1
ATOM 827 C CA . THR A 1 106 ? 22.109 15.757 -21.871 1.00 62.28 106 THR A CA 1
ATOM 828 C C . THR A 1 106 ? 22.106 14.481 -21.027 1.00 62.28 106 THR A C 1
ATOM 830 O O . THR A 1 106 ? 22.760 13.499 -21.386 1.00 62.28 106 THR A O 1
ATOM 833 N N . ALA A 1 107 ? 21.372 14.451 -19.909 1.00 69.38 107 ALA A N 1
ATOM 834 C CA . ALA A 1 107 ? 21.312 13.272 -19.067 1.00 69.38 107 ALA A CA 1
ATOM 835 C C . ALA A 1 107 ? 20.491 12.181 -19.753 1.00 69.38 107 ALA A C 1
ATOM 837 O O . ALA A 1 107 ? 19.263 12.243 -19.831 1.00 69.38 107 ALA A O 1
ATOM 838 N N . ARG A 1 108 ? 21.189 11.107 -20.140 1.00 72.00 108 ARG A N 1
ATOM 839 C CA . ARG A 1 108 ? 20.603 9.840 -20.613 1.00 72.00 108 ARG A CA 1
ATOM 840 C C . ARG A 1 108 ? 19.532 9.280 -19.661 1.00 72.00 108 ARG A C 1
ATOM 842 O O . ARG A 1 108 ? 18.688 8.502 -20.090 1.00 72.00 108 ARG A O 1
ATOM 849 N N . TRP A 1 109 ? 19.535 9.724 -18.400 1.00 76.69 109 TRP A N 1
ATOM 850 C CA . TRP A 1 109 ? 18.530 9.415 -17.382 1.00 76.69 109 TRP A CA 1
ATOM 851 C C . TRP A 1 109 ? 17.094 9.726 -17.838 1.00 76.69 109 TRP A C 1
ATOM 853 O O . TRP A 1 109 ? 16.213 8.900 -17.624 1.00 76.69 109 TRP A O 1
ATOM 863 N N . PHE A 1 110 ? 16.877 10.848 -18.540 1.00 83.25 110 PHE A N 1
ATOM 864 C CA . PHE A 1 110 ? 15.563 11.298 -19.030 1.00 83.25 110 PHE A CA 1
ATOM 865 C C . PHE A 1 110 ? 15.276 10.906 -20.491 1.00 83.25 110 PHE A C 1
ATOM 867 O O . PHE A 1 110 ? 14.387 11.474 -21.130 1.00 83.25 110 PHE A O 1
ATOM 874 N N . ALA A 1 111 ? 16.016 9.945 -21.054 1.00 80.69 111 ALA A N 1
ATOM 875 C CA . ALA A 1 111 ? 15.767 9.476 -22.415 1.00 80.69 111 ALA A CA 1
ATOM 876 C C . ALA A 1 111 ? 14.300 9.034 -22.592 1.00 80.69 111 ALA A C 1
ATOM 878 O O . ALA A 1 111 ? 13.748 8.318 -21.761 1.00 80.69 111 ALA A O 1
ATOM 879 N N . GLY A 1 112 ? 13.646 9.489 -23.665 1.00 81.56 112 GLY A N 1
ATOM 880 C CA . GLY A 1 112 ? 12.243 9.159 -23.948 1.00 81.56 112 GLY A CA 1
ATOM 881 C C . GLY A 1 112 ? 11.203 9.839 -23.047 1.00 81.56 112 GLY A C 1
ATOM 882 O O . GLY A 1 112 ? 10.005 9.607 -23.243 1.00 81.56 112 GLY A O 1
ATOM 883 N N . PHE A 1 113 ? 11.614 10.685 -22.097 1.00 89.56 113 PHE A N 1
ATOM 884 C CA . PHE A 1 113 ? 10.687 11.452 -21.271 1.00 89.56 113 PHE A CA 1
ATOM 885 C C . PHE A 1 113 ? 9.908 12.472 -22.111 1.00 89.56 113 PHE A C 1
ATOM 887 O O . PHE A 1 113 ? 10.455 13.183 -22.952 1.00 89.56 113 PHE A O 1
ATOM 894 N N . THR A 1 114 ? 8.611 12.581 -21.835 1.00 91.81 114 THR A N 1
ATOM 895 C CA . THR A 1 114 ? 7.766 13.703 -22.266 1.00 91.81 114 THR A CA 1
ATOM 896 C C . THR A 1 114 ? 6.817 14.040 -21.117 1.00 91.81 114 THR A C 1
ATOM 898 O O . THR A 1 114 ? 6.458 13.120 -20.380 1.00 91.81 114 THR A O 1
ATOM 901 N N . PRO A 1 115 ? 6.333 15.289 -20.979 1.00 94.88 115 PRO A N 1
ATOM 902 C CA . PRO A 1 115 ? 5.368 15.635 -19.932 1.00 94.88 115 PRO A CA 1
ATOM 903 C C . PRO A 1 115 ? 4.129 14.733 -19.924 1.00 94.88 115 PRO A C 1
ATOM 905 O O . PRO A 1 115 ? 3.669 14.336 -18.865 1.00 94.88 115 PRO A O 1
ATOM 908 N N . ARG A 1 116 ? 3.635 14.322 -21.102 1.00 95.75 116 ARG A N 1
ATOM 909 C CA . ARG A 1 116 ? 2.499 13.391 -21.216 1.00 95.75 116 ARG A CA 1
ATOM 910 C C . ARG A 1 116 ? 2.803 12.016 -20.617 1.00 95.75 116 ARG A C 1
ATOM 912 O O . ARG A 1 116 ? 1.982 11.469 -19.892 1.00 95.75 116 ARG A O 1
ATOM 919 N N . ARG A 1 117 ? 3.985 11.459 -20.910 1.00 94.88 117 ARG A N 1
ATOM 920 C CA . ARG A 1 117 ? 4.423 10.172 -20.340 1.00 94.88 117 ARG A CA 1
ATOM 921 C C . ARG A 1 117 ? 4.701 10.295 -18.843 1.00 94.88 117 ARG A C 1
ATOM 923 O O . ARG A 1 117 ? 4.326 9.401 -18.099 1.00 94.88 117 ARG A O 1
ATOM 930 N N . GLY A 1 118 ? 5.313 11.403 -18.419 1.00 95.31 118 GLY A N 1
ATOM 931 C CA . GLY A 1 118 ? 5.528 11.724 -17.009 1.00 95.31 118 GLY A CA 1
ATOM 932 C C . GLY A 1 118 ? 4.216 11.750 -16.232 1.00 95.31 118 GLY A C 1
ATOM 933 O O . GLY A 1 118 ? 4.098 11.031 -15.247 1.00 95.31 118 GLY A O 1
ATOM 934 N N . LEU A 1 119 ? 3.210 12.465 -16.747 1.00 98.00 119 LEU A N 1
ATOM 935 C CA . LEU A 1 119 ? 1.884 12.545 -16.133 1.00 98.00 119 LEU A CA 1
ATOM 936 C C . LEU A 1 119 ? 1.202 11.187 -16.050 1.00 98.00 119 LEU A C 1
ATOM 938 O O . LEU A 1 119 ? 0.656 10.853 -15.008 1.00 98.00 119 LEU A O 1
ATOM 942 N N . ALA A 1 120 ? 1.260 10.388 -17.114 1.00 97.44 120 ALA A N 1
ATOM 943 C CA . ALA A 1 120 ? 0.671 9.055 -17.102 1.00 97.44 120 ALA A CA 1
ATOM 944 C C . ALA A 1 120 ? 1.321 8.143 -16.047 1.00 97.44 120 ALA A C 1
ATOM 946 O O . ALA A 1 120 ? 0.615 7.477 -15.299 1.00 97.44 120 ALA A O 1
ATOM 947 N N . VAL A 1 121 ? 2.655 8.135 -15.948 1.00 96.94 121 VAL A N 1
ATOM 948 C CA . VAL A 1 121 ? 3.377 7.331 -14.943 1.00 96.94 121 VAL A CA 1
ATOM 949 C C . VAL A 1 121 ? 3.097 7.840 -13.534 1.00 96.94 121 VAL A C 1
ATOM 951 O O . VAL A 1 121 ? 2.853 7.035 -12.641 1.00 96.94 121 VAL A O 1
ATOM 954 N N . ALA A 1 122 ? 3.101 9.161 -13.346 1.00 98.12 122 ALA A N 1
ATOM 955 C CA . ALA A 1 122 ? 2.807 9.784 -12.066 1.00 98.12 122 ALA A CA 1
ATOM 956 C C . ALA A 1 122 ? 1.390 9.432 -11.605 1.00 98.12 122 ALA A C 1
ATOM 958 O O . ALA A 1 122 ? 1.240 8.912 -10.508 1.00 98.12 122 ALA A O 1
ATOM 959 N N . ALA A 1 123 ? 0.387 9.618 -12.471 1.00 98.44 123 ALA A N 1
ATOM 960 C CA . ALA A 1 123 ? -1.013 9.300 -12.199 1.00 98.44 123 ALA A CA 1
ATOM 961 C C . ALA A 1 123 ? -1.229 7.813 -11.884 1.00 98.44 123 ALA A C 1
ATOM 963 O O . ALA A 1 123 ? -1.956 7.490 -10.950 1.00 98.44 123 ALA A O 1
ATOM 964 N N . LEU A 1 124 ? -0.574 6.906 -12.619 1.00 98.25 124 LEU A N 1
ATOM 965 C CA . LEU A 1 124 ? -0.629 5.473 -12.320 1.00 98.25 124 LEU A CA 1
ATOM 966 C C . LEU A 1 124 ? 0.021 5.147 -10.970 1.00 98.25 124 LEU A C 1
ATOM 968 O O . LEU A 1 124 ? -0.527 4.343 -10.227 1.00 98.25 124 LEU A O 1
ATOM 972 N N . GLY A 1 125 ? 1.150 5.777 -10.636 1.00 98.19 125 GLY A N 1
ATOM 973 C CA . GLY A 1 125 ? 1.825 5.597 -9.350 1.00 98.19 125 GLY A CA 1
ATOM 974 C C . GLY A 1 125 ? 0.963 6.055 -8.173 1.00 98.19 125 GLY A C 1
ATOM 975 O O . GLY A 1 125 ? 0.571 5.228 -7.352 1.00 98.19 125 GLY A O 1
ATOM 976 N N . VAL A 1 126 ? 0.595 7.339 -8.120 1.00 98.31 126 VAL A N 1
ATOM 977 C CA . VAL A 1 126 ? -0.228 7.887 -7.019 1.00 98.31 126 VAL A CA 1
ATOM 978 C C . VAL A 1 126 ? -1.625 7.257 -6.971 1.00 98.31 126 VAL A C 1
ATOM 980 O O . VAL A 1 126 ? -2.165 7.005 -5.898 1.00 98.31 126 VAL A O 1
ATOM 983 N N . GLY A 1 127 ? -2.207 6.933 -8.130 1.00 98.12 127 GLY A N 1
ATOM 984 C CA . GLY A 1 127 ? -3.487 6.233 -8.212 1.00 98.12 127 GLY A CA 1
ATOM 985 C C . GLY A 1 127 ? -3.395 4.805 -7.681 1.00 98.12 127 GLY A C 1
ATOM 986 O O . GLY A 1 127 ? -4.291 4.363 -6.962 1.00 98.12 127 GLY A O 1
ATOM 987 N N . SER A 1 128 ? -2.297 4.096 -7.976 1.00 98.00 128 SER A N 1
ATOM 988 C CA . SER A 1 128 ? -2.053 2.771 -7.403 1.00 98.00 128 SER A CA 1
ATOM 989 C C . SER A 1 128 ? -1.908 2.831 -5.889 1.00 98.00 128 SER A C 1
ATOM 991 O O . SER A 1 128 ? -2.475 1.978 -5.217 1.00 98.00 128 SER A O 1
ATOM 993 N N . HIS A 1 129 ? -1.266 3.874 -5.355 1.00 97.56 129 HIS A N 1
ATOM 994 C CA . HIS A 1 129 ? -1.146 4.079 -3.916 1.00 97.56 129 HIS A CA 1
ATOM 995 C C . HIS A 1 129 ? -2.522 4.170 -3.248 1.00 97.56 129 HIS A C 1
ATOM 997 O O . HIS A 1 129 ? -2.840 3.373 -2.367 1.00 97.56 129 HIS A O 1
ATOM 1003 N N . LEU A 1 130 ? -3.383 5.075 -3.736 1.00 96.69 130 LEU A N 1
ATOM 1004 C CA . LEU A 1 130 ? -4.739 5.245 -3.208 1.00 96.69 130 LEU A CA 1
ATOM 1005 C C . LEU A 1 130 ? -5.560 3.949 -3.307 1.00 96.69 130 LEU A C 1
ATOM 1007 O O . LEU A 1 130 ? -6.261 3.576 -2.366 1.00 96.69 130 LEU A O 1
ATOM 1011 N N . PHE A 1 131 ? -5.458 3.243 -4.436 1.00 96.50 131 PHE A N 1
ATOM 1012 C CA . PHE A 1 131 ? -6.172 1.986 -4.653 1.00 96.50 131 PHE A CA 1
ATOM 1013 C C . PHE A 1 131 ? -5.690 0.862 -3.727 1.00 96.50 131 PHE A C 1
ATOM 1015 O O . PHE A 1 131 ? -6.503 0.119 -3.183 1.00 96.50 131 PHE A O 1
ATOM 1022 N N . MET A 1 132 ? -4.379 0.747 -3.523 1.00 96.69 132 MET A N 1
ATOM 1023 C CA . MET A 1 132 ? -3.777 -0.245 -2.633 1.00 96.69 132 MET A CA 1
ATOM 1024 C C . MET A 1 132 ? -4.094 0.050 -1.168 1.00 96.69 132 MET A C 1
ATOM 1026 O O . MET A 1 132 ? -4.377 -0.858 -0.384 1.00 96.69 132 MET A O 1
ATOM 1030 N N . ASP A 1 133 ? -4.104 1.322 -0.785 1.00 94.56 133 ASP A N 1
ATOM 1031 C CA . ASP A 1 133 ? -4.443 1.733 0.571 1.00 94.56 133 ASP A CA 1
ATOM 1032 C C . ASP A 1 133 ? -5.897 1.476 0.934 1.00 94.56 133 ASP A C 1
ATOM 1034 O O . ASP A 1 133 ? -6.183 1.155 2.091 1.00 94.56 133 ASP A O 1
ATOM 1038 N N . TRP A 1 134 ? -6.788 1.497 -0.055 1.00 94.06 134 TRP A N 1
ATOM 1039 C CA . TRP A 1 134 ? -8.155 1.035 0.117 1.00 94.06 134 TRP A CA 1
ATOM 1040 C C . TRP A 1 134 ? -8.235 -0.460 0.476 1.00 94.06 134 TRP A C 1
ATOM 1042 O O . TRP A 1 134 ? -9.132 -0.825 1.223 1.00 94.06 134 TRP A O 1
ATOM 1052 N N . TRP A 1 135 ? -7.313 -1.337 0.050 1.00 92.62 135 TRP A N 1
ATOM 1053 C CA . TRP A 1 135 ? -7.431 -2.792 0.286 1.00 92.62 135 TRP A CA 1
ATOM 1054 C C . TRP A 1 135 ? -7.420 -3.211 1.759 1.00 92.62 135 TRP A C 1
ATOM 1056 O O . TRP A 1 135 ? -7.933 -4.277 2.089 1.00 92.62 135 TRP A O 1
ATOM 1066 N N . ASN A 1 136 ? -6.812 -2.426 2.643 1.00 88.50 136 ASN A N 1
ATOM 1067 C CA . ASN A 1 136 ? -6.569 -2.818 4.034 1.00 88.50 136 ASN A CA 1
ATOM 1068 C C . ASN A 1 136 ? -7.602 -2.232 5.011 1.00 88.50 136 ASN A C 1
ATOM 1070 O O . ASN A 1 136 ? -8.524 -1.512 4.626 1.00 88.50 136 ASN A O 1
ATOM 1074 N N . SER A 1 137 ? -7.435 -2.550 6.296 1.00 77.88 137 SER A N 1
ATOM 1075 C CA . SER A 1 137 ? -8.320 -2.109 7.379 1.00 77.88 137 SER A CA 1
ATOM 1076 C C . SER A 1 137 ? -8.110 -0.662 7.836 1.00 77.88 137 SER A C 1
ATOM 1078 O O . SER A 1 137 ? -8.890 -0.178 8.657 1.00 77.88 137 SER A O 1
ATOM 1080 N N . TYR A 1 138 ? -7.098 0.045 7.314 1.00 83.31 138 TYR A N 1
ATOM 1081 C CA . TYR A 1 138 ? -6.854 1.468 7.584 1.00 83.31 138 TYR A CA 1
ATOM 1082 C C . TYR A 1 138 ? -7.462 2.396 6.517 1.00 83.31 138 TYR A C 1
ATOM 1084 O O . TYR A 1 138 ? -7.893 3.496 6.849 1.00 83.31 138 TYR A O 1
ATOM 1092 N N . GLY A 1 139 ? -7.609 1.941 5.271 1.00 88.38 139 GLY A N 1
ATOM 1093 C CA . GLY A 1 139 ? -8.458 2.604 4.272 1.00 88.38 139 GLY A CA 1
ATOM 1094 C C . GLY A 1 139 ? -8.033 4.019 3.874 1.00 88.38 139 GLY A C 1
ATOM 1095 O O . GLY A 1 139 ? -6.921 4.459 4.161 1.00 88.38 139 GLY A O 1
ATOM 1096 N N . VAL A 1 140 ? -8.916 4.720 3.157 1.00 92.69 140 VAL A N 1
ATOM 1097 C CA . VAL A 1 140 ? -8.639 6.010 2.493 1.00 92.69 140 VAL A CA 1
ATOM 1098 C C . VAL A 1 140 ? -9.849 6.948 2.504 1.00 92.69 140 VAL A C 1
ATOM 1100 O O . VAL A 1 140 ? -10.975 6.513 2.744 1.00 92.69 140 VAL A O 1
ATOM 1103 N N . ARG A 1 141 ? -9.631 8.234 2.195 1.00 91.81 141 ARG A N 1
ATOM 1104 C CA . ARG A 1 141 ? -10.671 9.280 2.125 1.00 91.81 141 ARG A CA 1
ATOM 1105 C C . ARG A 1 141 ? -10.679 9.962 0.745 1.00 91.81 141 ARG A C 1
ATOM 1107 O O . ARG A 1 141 ? -10.275 11.119 0.620 1.00 91.81 141 ARG A O 1
ATOM 1114 N N . PRO A 1 142 ? -11.156 9.279 -0.311 1.00 94.38 142 PRO A N 1
ATOM 1115 C CA . PRO A 1 142 ? -11.022 9.742 -1.692 1.00 94.38 142 PRO A CA 1
ATOM 1116 C C . PRO A 1 142 ? -11.740 11.074 -1.957 1.00 94.38 142 PRO A C 1
ATOM 1118 O O . PRO A 1 142 ? -11.311 11.837 -2.819 1.00 94.38 142 PRO A O 1
ATOM 1121 N N . PHE A 1 143 ? -12.803 11.381 -1.213 1.00 94.69 143 PHE A N 1
ATOM 1122 C CA . PHE A 1 143 ? -13.637 12.571 -1.414 1.00 94.69 143 PHE A CA 1
ATOM 1123 C C . PHE A 1 143 ? -13.344 13.712 -0.426 1.00 94.69 143 PHE A C 1
ATOM 1125 O O . PHE A 1 143 ? -14.090 14.694 -0.368 1.00 94.69 143 PHE A O 1
ATOM 1132 N N . TYR A 1 144 ? -12.259 13.614 0.344 1.00 90.38 144 TYR A N 1
ATOM 1133 C CA . TYR A 1 144 ? -11.831 14.689 1.232 1.00 90.38 144 TYR A CA 1
ATOM 1134 C C . TYR A 1 144 ? -11.497 15.963 0.419 1.00 90.38 144 TYR A C 1
ATOM 1136 O O . TYR A 1 144 ? -10.878 15.848 -0.642 1.00 90.38 144 TYR A O 1
ATOM 1144 N N . PRO A 1 145 ? -11.878 17.178 0.872 1.00 90.44 145 PRO A N 1
ATOM 1145 C CA . PRO A 1 145 ? -12.489 17.513 2.164 1.00 90.44 145 PRO A CA 1
ATOM 1146 C C . PRO A 1 145 ? -14.027 17.541 2.184 1.00 90.44 145 PRO A C 1
ATOM 1148 O O . PRO A 1 145 ? -14.587 17.841 3.240 1.00 90.44 145 PRO A O 1
ATOM 1151 N N . TRP A 1 146 ? -14.706 17.279 1.061 1.00 91.38 146 TRP A N 1
ATOM 1152 C CA . TRP A 1 146 ? -16.173 17.360 0.972 1.00 91.38 146 TRP A CA 1
ATOM 1153 C C . TRP A 1 146 ? -16.869 16.237 1.727 1.00 91.38 146 TRP A C 1
ATOM 1155 O O . TRP A 1 146 ? -17.860 16.479 2.408 1.00 91.38 146 TRP A O 1
ATOM 1165 N N . ASP A 1 147 ? -16.325 15.029 1.630 1.00 86.88 147 ASP A N 1
ATOM 1166 C CA . ASP A 1 147 ? -16.754 13.876 2.407 1.00 86.88 147 ASP A CA 1
ATOM 1167 C C . ASP A 1 147 ? -15.552 13.325 3.180 1.00 86.88 147 ASP A C 1
ATOM 1169 O O . ASP A 1 147 ? -14.490 13.030 2.626 1.00 86.88 147 ASP A O 1
ATOM 1173 N N . ARG A 1 148 ? -15.715 13.250 4.502 1.00 83.12 148 ARG A N 1
ATOM 1174 C CA . ARG A 1 148 ? -14.688 12.786 5.443 1.00 83.12 148 ARG A CA 1
ATOM 1175 C C . ARG A 1 148 ? -14.810 11.295 5.751 1.00 83.12 148 ARG A C 1
ATOM 1177 O O . ARG A 1 148 ? -14.051 10.800 6.584 1.00 83.12 148 ARG A O 1
ATOM 1184 N N . SER A 1 149 ? -15.752 10.603 5.112 1.00 83.94 149 SER A N 1
ATOM 1185 C CA . SER A 1 149 ? -15.952 9.167 5.260 1.00 83.94 149 SER A CA 1
ATOM 1186 C C . SER A 1 149 ? -14.713 8.405 4.821 1.00 83.94 149 SER A C 1
ATOM 1188 O O . SER A 1 149 ? -14.078 8.717 3.810 1.00 83.94 149 SER A O 1
ATOM 1190 N N . TRP A 1 150 ? -14.381 7.384 5.596 1.00 85.56 150 TRP A N 1
ATOM 1191 C CA . TRP A 1 150 ? -13.305 6.474 5.267 1.00 85.56 150 TRP A CA 1
ATOM 1192 C C . TRP A 1 150 ? -13.836 5.242 4.536 1.00 85.56 150 TRP A C 1
ATOM 1194 O O . TRP A 1 150 ? -14.876 4.684 4.890 1.00 85.56 150 TRP A O 1
ATOM 1204 N N . TYR A 1 151 ? -13.079 4.799 3.541 1.00 88.38 151 TYR A N 1
ATOM 1205 C CA . TYR A 1 151 ? -13.400 3.670 2.680 1.00 88.38 151 TYR A CA 1
ATOM 1206 C C . TYR A 1 151 ? -12.330 2.592 2.840 1.00 88.38 151 TYR A C 1
ATOM 1208 O O . TYR A 1 151 ? -11.136 2.880 2.754 1.00 88.38 151 TYR A O 1
ATOM 1216 N N . TYR A 1 152 ? -12.765 1.347 3.035 1.00 87.06 152 TYR A N 1
ATOM 1217 C CA . TYR A 1 152 ? -11.907 0.212 3.377 1.00 87.06 152 TYR A CA 1
ATOM 1218 C C . TYR A 1 152 ? -12.349 -1.042 2.628 1.00 87.06 152 TYR A C 1
ATOM 1220 O O . TYR A 1 152 ? -13.546 -1.277 2.457 1.00 87.06 152 TYR A O 1
ATOM 1228 N N . GLY A 1 153 ? -11.386 -1.863 2.229 1.00 86.31 153 GLY A N 1
ATOM 1229 C CA . GLY A 1 153 ? -11.594 -3.160 1.601 1.00 86.31 153 GLY A CA 1
ATOM 1230 C C . GLY A 1 153 ? -11.569 -4.310 2.604 1.00 86.31 153 GLY A C 1
ATOM 1231 O O . GLY A 1 153 ? -12.247 -5.310 2.385 1.00 86.31 153 GLY A O 1
ATOM 1232 N N . ASP A 1 154 ? -10.835 -4.167 3.719 1.00 84.50 154 ASP A N 1
ATOM 1233 C CA . ASP A 1 154 ? -10.654 -5.234 4.718 1.00 84.50 154 ASP A CA 1
ATOM 1234 C C . ASP A 1 154 ? -10.158 -6.564 4.071 1.00 84.50 154 ASP A C 1
ATOM 1236 O O . ASP A 1 154 ? -10.546 -7.662 4.476 1.00 84.50 154 ASP A O 1
ATOM 1240 N N . LEU A 1 155 ? -9.338 -6.479 3.015 1.00 88.06 155 LEU A N 1
ATOM 1241 C CA . LEU A 1 155 ? -8.848 -7.615 2.219 1.00 88.06 155 LEU A CA 1
ATOM 1242 C C . LEU A 1 155 ? -7.529 -8.166 2.768 1.00 88.06 155 LEU A C 1
ATOM 1244 O O . LEU A 1 155 ? -7.390 -9.366 2.986 1.00 88.06 155 LEU A O 1
ATOM 1248 N N . VAL A 1 156 ? -6.557 -7.280 2.976 1.00 90.00 156 VAL A N 1
ATOM 1249 C CA . VAL A 1 156 ? -5.172 -7.624 3.329 1.00 90.00 156 VAL A CA 1
ATOM 1250 C C . VAL A 1 156 ? -4.673 -6.751 4.473 1.00 90.00 156 VAL A C 1
ATOM 1252 O O . VAL A 1 156 ? -5.232 -5.686 4.750 1.00 90.00 156 VAL A O 1
ATOM 1255 N N . PHE A 1 157 ? -3.625 -7.203 5.159 1.00 86.94 157 PHE A N 1
ATOM 1256 C CA . PHE A 1 157 ? -2.984 -6.401 6.197 1.00 86.94 157 PHE A CA 1
ATOM 1257 C C . PHE A 1 157 ? -2.083 -5.322 5.571 1.00 86.94 157 PHE A C 1
ATOM 1259 O O . PHE A 1 157 ? -1.706 -5.421 4.407 1.00 86.94 157 PHE A O 1
ATOM 1266 N N . ILE A 1 158 ? -1.743 -4.272 6.331 1.00 88.25 158 ILE A N 1
ATOM 1267 C CA . ILE A 1 158 ? -0.913 -3.158 5.834 1.00 88.25 158 ILE A CA 1
ATOM 1268 C C . ILE A 1 158 ? 0.469 -3.658 5.396 1.00 88.25 158 ILE A C 1
ATOM 1270 O O . ILE A 1 158 ? 0.931 -3.260 4.332 1.00 88.25 158 ILE A O 1
ATOM 1274 N N . VAL A 1 159 ? 1.083 -4.519 6.216 1.00 89.38 159 VAL A N 1
ATOM 1275 C CA . VAL A 1 159 ? 2.369 -5.187 5.969 1.00 89.38 159 VAL A CA 1
ATOM 1276 C C . VAL A 1 159 ? 2.089 -6.633 5.565 1.00 89.38 159 VAL A C 1
ATOM 1278 O O . VAL A 1 159 ? 1.820 -7.479 6.419 1.00 89.38 159 VAL A O 1
ATOM 1281 N N . ASP A 1 160 ? 2.121 -6.922 4.266 1.00 91.38 160 ASP A N 1
ATOM 1282 C CA . ASP A 1 160 ? 1.747 -8.237 3.734 1.00 91.38 160 ASP A CA 1
ATOM 1283 C C . ASP A 1 160 ? 2.899 -8.880 2.933 1.00 91.38 160 ASP A C 1
ATOM 1285 O O . ASP A 1 160 ? 3.092 -8.565 1.750 1.00 91.38 160 ASP A O 1
ATOM 1289 N N . PRO A 1 161 ? 3.648 -9.823 3.544 1.00 93.69 161 PRO A N 1
ATOM 1290 C CA . PRO A 1 161 ? 4.717 -10.552 2.870 1.00 93.69 161 PRO A CA 1
ATOM 1291 C C . PRO A 1 161 ? 4.271 -11.275 1.594 1.00 93.69 161 PRO A C 1
ATOM 1293 O O . PRO A 1 161 ? 5.077 -11.423 0.675 1.00 93.69 161 PRO A O 1
ATOM 1296 N N . TRP A 1 162 ? 3.010 -11.706 1.488 1.00 94.69 162 TRP A N 1
ATOM 1297 C CA . TRP A 1 162 ? 2.498 -12.404 0.305 1.00 94.69 162 TRP A CA 1
ATOM 1298 C C . TRP A 1 162 ? 2.345 -11.454 -0.879 1.00 94.69 162 TRP A C 1
ATOM 1300 O O . TRP A 1 162 ? 2.733 -11.793 -1.998 1.00 94.69 162 TRP A O 1
ATOM 1310 N N . VAL A 1 163 ? 1.875 -10.228 -0.632 1.00 95.69 163 VAL A N 1
ATOM 1311 C CA . VAL A 1 163 ? 1.852 -9.167 -1.653 1.00 95.69 163 VAL A CA 1
ATOM 1312 C C . VAL A 1 163 ? 3.274 -8.846 -2.111 1.00 95.69 163 VAL A C 1
ATOM 1314 O O . VAL A 1 163 ? 3.521 -8.730 -3.315 1.00 95.69 163 VAL A O 1
ATOM 1317 N N . TRP A 1 164 ? 4.231 -8.768 -1.180 1.00 96.81 164 TRP A N 1
ATOM 1318 C CA . TRP A 1 164 ? 5.637 -8.566 -1.532 1.00 96.81 164 TRP A CA 1
ATOM 1319 C C . TRP A 1 164 ? 6.178 -9.716 -2.375 1.00 96.81 164 TRP A C 1
ATOM 1321 O O . TRP A 1 164 ? 6.818 -9.454 -3.387 1.00 96.81 164 TRP A O 1
ATOM 1331 N N . LEU A 1 165 ? 5.900 -10.969 -2.007 1.00 97.00 165 LEU A N 1
ATOM 1332 C CA . LEU A 1 165 ? 6.346 -12.152 -2.744 1.00 97.00 165 LEU A CA 1
ATOM 1333 C C . LEU A 1 165 ? 5.812 -12.158 -4.181 1.00 97.00 165 LEU A C 1
ATOM 1335 O O . LEU A 1 165 ? 6.577 -12.414 -5.108 1.00 97.00 165 LEU A O 1
ATOM 1339 N N . ILE A 1 166 ? 4.537 -11.816 -4.383 1.00 97.50 166 ILE A N 1
ATOM 1340 C CA . ILE A 1 166 ? 3.916 -11.760 -5.714 1.00 97.50 166 ILE A CA 1
ATOM 1341 C C . ILE A 1 166 ? 4.554 -10.651 -6.566 1.00 97.50 166 ILE A C 1
ATOM 1343 O O . ILE A 1 166 ? 5.005 -10.904 -7.688 1.00 97.50 166 ILE A O 1
ATOM 1347 N N . LEU A 1 167 ? 4.634 -9.425 -6.036 1.00 97.94 167 LEU A N 1
ATOM 1348 C CA . LEU A 1 167 ? 5.166 -8.273 -6.771 1.00 97.94 167 LEU A CA 1
ATOM 1349 C C . LEU A 1 167 ? 6.678 -8.398 -7.020 1.00 97.94 167 LEU A C 1
ATOM 1351 O O . LEU A 1 167 ? 7.146 -8.214 -8.148 1.00 97.94 167 LEU A O 1
ATOM 1355 N N . ALA A 1 168 ? 7.450 -8.751 -5.988 1.00 97.00 168 ALA A N 1
ATOM 1356 C CA . ALA A 1 168 ? 8.884 -8.995 -6.093 1.00 97.00 168 ALA A CA 1
ATOM 1357 C C . ALA A 1 168 ? 9.170 -10.195 -6.995 1.00 97.00 168 ALA A C 1
ATOM 1359 O O . ALA A 1 168 ? 10.048 -10.103 -7.845 1.00 97.00 168 ALA A O 1
ATOM 1360 N N . GLY A 1 169 ? 8.413 -11.288 -6.880 1.00 96.50 169 GLY A N 1
ATOM 1361 C CA . GLY A 1 169 ? 8.546 -12.468 -7.733 1.00 96.50 169 GLY A CA 1
ATOM 1362 C C . GLY A 1 169 ? 8.352 -12.134 -9.209 1.00 96.50 169 GLY A C 1
ATOM 1363 O O . GLY A 1 169 ? 9.198 -12.476 -10.038 1.00 96.50 169 GLY A O 1
ATOM 1364 N N . ALA A 1 170 ? 7.316 -11.360 -9.545 1.00 96.56 170 ALA A N 1
ATOM 1365 C CA . ALA A 1 170 ? 7.116 -10.859 -10.902 1.00 96.56 170 ALA A CA 1
ATOM 1366 C C . ALA A 1 170 ? 8.312 -10.014 -11.368 1.00 96.56 170 ALA A C 1
ATOM 1368 O O . ALA A 1 170 ? 8.874 -10.250 -12.449 1.00 96.56 170 ALA A O 1
ATOM 1369 N N . LEU A 1 171 ? 8.751 -9.051 -10.549 1.00 94.88 171 LEU A N 1
ATOM 1370 C CA . LEU A 1 171 ? 9.913 -8.210 -10.841 1.00 94.88 171 LEU A CA 1
ATOM 1371 C C . LEU A 1 171 ? 11.182 -9.042 -11.053 1.00 94.88 171 LEU A C 1
ATOM 1373 O O . LEU A 1 171 ? 11.900 -8.820 -12.032 1.00 94.88 171 LEU A O 1
ATOM 1377 N N . ILE A 1 172 ? 11.414 -10.047 -10.217 1.00 94.62 172 ILE A N 1
ATOM 1378 C CA . ILE A 1 172 ? 12.565 -10.938 -10.290 1.00 94.62 172 ILE A CA 1
ATOM 1379 C C . ILE A 1 172 ? 12.515 -11.752 -11.595 1.00 94.62 172 ILE A C 1
ATOM 1381 O O . ILE A 1 172 ? 13.427 -11.676 -12.423 1.00 94.62 172 ILE A O 1
ATOM 1385 N N . CYS A 1 173 ? 11.420 -12.468 -11.847 1.00 93.75 173 CYS A N 1
ATOM 1386 C CA . CYS A 1 173 ? 11.291 -13.368 -12.996 1.00 93.75 173 CYS A CA 1
ATOM 1387 C C . CYS A 1 173 ? 11.324 -12.641 -14.352 1.00 93.75 173 CYS A C 1
ATOM 1389 O O . CYS A 1 173 ? 11.785 -13.201 -15.349 1.00 93.75 173 CYS A O 1
ATOM 1391 N N . GLY A 1 174 ? 10.881 -11.381 -14.412 1.00 89.06 174 GLY A N 1
ATOM 1392 C CA . GLY A 1 174 ? 10.940 -10.579 -15.643 1.00 89.06 174 GLY A CA 1
ATOM 1393 C C . GLY A 1 174 ? 12.236 -9.775 -15.830 1.00 89.06 174 GLY A C 1
ATOM 1394 O O . GLY A 1 174 ? 12.466 -9.223 -16.911 1.00 89.06 174 GLY A O 1
ATOM 1395 N N . THR A 1 175 ? 13.119 -9.710 -14.828 1.00 85.19 175 THR A N 1
ATOM 1396 C CA . THR A 1 175 ? 14.379 -8.955 -14.924 1.00 85.19 175 THR A CA 1
ATOM 1397 C C . THR A 1 175 ? 15.475 -9.784 -15.600 1.00 85.19 175 THR A C 1
ATOM 1399 O O . THR A 1 175 ? 15.816 -10.879 -15.158 1.00 85.19 175 THR A O 1
ATOM 1402 N N . ARG A 1 176 ? 16.091 -9.246 -16.668 1.00 78.06 176 ARG A N 1
ATOM 1403 C CA . ARG A 1 176 ? 17.169 -9.933 -17.416 1.00 78.06 176 ARG A CA 1
ATOM 1404 C C . ARG A 1 176 ? 18.420 -10.183 -16.564 1.00 78.06 176 ARG A C 1
ATOM 1406 O O . ARG A 1 176 ? 18.942 -11.296 -16.559 1.00 78.06 176 ARG A O 1
ATOM 1413 N N . ARG A 1 177 ? 18.913 -9.165 -15.850 1.00 75.81 177 ARG A N 1
ATOM 1414 C CA . ARG A 1 177 ? 20.168 -9.225 -15.078 1.00 75.81 177 ARG A CA 1
ATOM 1415 C C . ARG A 1 177 ? 20.034 -8.526 -13.734 1.00 75.81 177 ARG A C 1
ATOM 1417 O O . ARG A 1 177 ? 19.508 -7.418 -13.667 1.00 75.81 177 ARG A O 1
ATOM 1424 N N . PHE A 1 178 ? 20.588 -9.159 -12.705 1.00 73.69 178 PHE A N 1
ATOM 1425 C CA . PHE A 1 178 ? 20.509 -8.695 -11.323 1.00 73.69 178 PHE A CA 1
ATOM 1426 C C . PHE A 1 178 ? 21.753 -7.966 -10.827 1.00 73.69 178 PHE A C 1
ATOM 1428 O O . PHE A 1 178 ? 21.690 -7.401 -9.749 1.00 73.69 178 PHE A O 1
ATOM 1435 N N . GLY A 1 179 ? 22.870 -7.957 -11.567 1.00 81.75 179 GLY A N 1
ATOM 1436 C CA . GLY A 1 179 ? 24.105 -7.276 -11.146 1.00 81.75 179 GLY A CA 1
ATOM 1437 C C . GLY A 1 179 ? 24.377 -7.411 -9.638 1.00 81.75 179 GLY A C 1
ATOM 1438 O O . GLY A 1 179 ? 24.324 -8.513 -9.089 1.00 81.75 179 GLY A O 1
ATOM 1439 N N . TRP A 1 180 ? 24.577 -6.275 -8.968 1.00 84.62 180 TRP A N 1
ATOM 1440 C CA . TRP A 1 180 ? 24.655 -6.187 -7.507 1.00 84.62 180 TRP A CA 1
ATOM 1441 C C . TRP A 1 180 ? 23.281 -6.163 -6.808 1.00 84.62 180 TRP A C 1
ATOM 1443 O O . TRP A 1 180 ? 23.192 -6.499 -5.629 1.00 84.62 180 TRP A O 1
ATOM 1453 N N . THR A 1 181 ? 22.194 -5.836 -7.519 1.00 86.06 181 THR A N 1
ATOM 1454 C CA . THR A 1 181 ? 20.837 -5.746 -6.951 1.00 86.06 181 THR A CA 1
ATOM 1455 C C . THR A 1 181 ? 20.279 -7.096 -6.489 1.00 86.06 181 THR A C 1
ATOM 1457 O O . THR A 1 181 ? 19.359 -7.106 -5.676 1.00 86.06 181 THR A O 1
ATOM 1460 N N . LYS A 1 182 ? 20.862 -8.237 -6.908 1.00 89.88 182 LYS A N 1
ATOM 1461 C CA . LYS A 1 182 ? 20.533 -9.576 -6.358 1.00 89.88 182 LYS A CA 1
ATOM 1462 C C . LYS A 1 182 ? 20.607 -9.622 -4.833 1.00 89.88 182 LYS A C 1
ATOM 1464 O O . LYS A 1 182 ? 19.768 -10.259 -4.211 1.00 89.88 182 LYS A O 1
ATOM 1469 N N . TRP A 1 183 ? 21.571 -8.920 -4.238 1.00 93.50 183 TRP A N 1
ATOM 1470 C CA . TRP A 1 183 ? 21.738 -8.895 -2.787 1.00 93.50 183 TRP A CA 1
ATOM 1471 C C . TRP A 1 183 ? 20.576 -8.188 -2.093 1.00 93.50 183 TRP A C 1
ATOM 1473 O O . TRP A 1 183 ? 20.143 -8.640 -1.041 1.00 93.50 183 TRP A O 1
ATOM 1483 N N . GLY A 1 184 ? 20.009 -7.151 -2.720 1.00 93.38 184 GLY A N 1
ATOM 1484 C CA . GLY A 1 184 ? 18.788 -6.506 -2.237 1.00 93.38 184 GLY A CA 1
ATOM 1485 C C . GLY A 1 184 ? 17.588 -7.455 -2.245 1.00 93.38 184 GLY A C 1
ATOM 1486 O O . GLY A 1 184 ? 16.843 -7.503 -1.274 1.00 93.38 184 GLY A O 1
ATOM 1487 N N . TRP A 1 185 ? 17.439 -8.274 -3.291 1.00 94.50 185 TRP A N 1
ATOM 1488 C CA . TRP A 1 185 ? 16.373 -9.283 -3.345 1.00 94.50 185 TRP A CA 1
ATOM 1489 C C . TRP A 1 185 ? 16.559 -10.400 -2.316 1.00 94.50 185 TRP A C 1
ATOM 1491 O O . TRP A 1 185 ? 15.580 -10.822 -1.710 1.00 94.50 185 TRP A O 1
ATOM 1501 N N . TYR A 1 186 ? 17.794 -10.850 -2.075 1.00 95.00 186 TYR A N 1
ATOM 1502 C CA . TYR A 1 186 ? 18.076 -11.822 -1.014 1.00 95.00 186 TYR A CA 1
ATOM 1503 C C . TYR A 1 186 ? 17.817 -11.248 0.378 1.00 95.00 186 TYR A C 1
ATOM 1505 O O . TYR A 1 186 ? 17.215 -11.926 1.205 1.00 95.00 186 TYR A O 1
ATOM 1513 N N . ALA A 1 187 ? 18.203 -9.993 0.621 1.00 95.50 187 ALA A N 1
ATOM 1514 C CA . ALA A 1 187 ? 17.897 -9.305 1.871 1.00 95.50 187 ALA A CA 1
ATOM 1515 C C . ALA A 1 187 ? 16.381 -9.165 2.078 1.00 95.50 187 ALA A C 1
ATOM 1517 O O . ALA A 1 187 ? 15.887 -9.451 3.165 1.00 95.50 187 ALA A O 1
ATOM 1518 N N . LEU A 1 188 ? 15.637 -8.805 1.025 1.00 95.00 188 LEU A N 1
ATOM 1519 C CA . LEU A 1 188 ? 14.177 -8.736 1.068 1.00 95.00 188 LEU A CA 1
ATOM 1520 C C . LEU A 1 188 ? 13.550 -10.106 1.369 1.00 95.00 188 LEU A C 1
ATOM 1522 O O . LEU A 1 188 ? 12.707 -10.209 2.256 1.00 95.00 188 LEU A O 1
ATOM 1526 N N . ALA A 1 189 ? 13.978 -11.160 0.670 1.00 95.50 189 ALA A N 1
ATOM 1527 C CA . ALA A 1 189 ? 13.480 -12.515 0.897 1.00 95.50 189 ALA A CA 1
ATOM 1528 C C . ALA A 1 189 ? 13.772 -12.996 2.328 1.00 95.50 189 ALA A C 1
ATOM 1530 O O . ALA A 1 189 ? 12.899 -13.581 2.967 1.00 95.50 189 ALA A O 1
ATOM 1531 N N . ALA A 1 190 ? 14.967 -12.708 2.854 1.00 95.69 190 ALA A N 1
ATOM 1532 C CA . ALA A 1 190 ? 15.335 -13.028 4.228 1.00 95.69 190 ALA A CA 1
ATOM 1533 C C . ALA A 1 190 ? 14.461 -12.271 5.239 1.00 95.69 190 ALA A C 1
ATOM 1535 O O . ALA A 1 190 ? 13.878 -12.895 6.121 1.00 95.69 190 ALA A O 1
ATOM 1536 N N . ALA A 1 191 ? 14.304 -10.953 5.080 1.00 93.69 191 ALA A N 1
ATOM 1537 C CA . ALA A 1 191 ? 13.473 -10.135 5.963 1.00 93.69 191 ALA A CA 1
ATOM 1538 C C . ALA A 1 191 ? 12.004 -10.590 5.960 1.00 93.69 191 ALA A C 1
ATOM 1540 O O . ALA A 1 191 ? 11.413 -10.784 7.019 1.00 93.69 191 ALA A O 1
ATOM 1541 N N . ALA A 1 192 ? 11.431 -10.836 4.779 1.00 93.62 192 ALA A N 1
ATOM 1542 C CA . ALA A 1 192 ? 10.064 -11.327 4.650 1.00 93.62 192 ALA A CA 1
ATOM 1543 C C . ALA A 1 192 ? 9.893 -12.730 5.267 1.00 93.62 192 ALA A C 1
ATOM 1545 O O . ALA A 1 192 ? 8.914 -12.981 5.966 1.00 93.62 192 ALA A O 1
ATOM 1546 N N . THR A 1 193 ? 10.884 -13.614 5.104 1.00 94.62 193 THR A N 1
ATOM 1547 C CA . THR A 1 193 ? 10.884 -14.942 5.742 1.00 94.62 193 THR A CA 1
ATOM 1548 C C . THR A 1 193 ? 10.947 -14.845 7.263 1.00 94.62 193 THR A C 1
ATOM 1550 O O . THR A 1 193 ? 10.232 -15.577 7.940 1.00 94.62 193 THR A O 1
ATOM 1553 N N . LEU A 1 194 ? 11.745 -13.926 7.815 1.00 92.75 194 LEU A N 1
ATOM 1554 C CA . LEU A 1 194 ? 11.805 -13.693 9.260 1.00 92.75 194 LEU A CA 1
ATOM 1555 C C . LEU A 1 194 ? 10.473 -13.181 9.818 1.00 92.75 194 LEU A C 1
ATOM 1557 O O . LEU A 1 194 ? 10.082 -13.602 10.903 1.00 92.75 194 LEU A O 1
ATOM 1561 N N . ILE A 1 195 ? 9.754 -12.331 9.078 1.00 89.56 195 ILE A N 1
ATOM 1562 C CA . ILE A 1 195 ? 8.414 -11.867 9.474 1.00 89.56 195 ILE A CA 1
ATOM 1563 C C . ILE A 1 195 ? 7.438 -13.048 9.543 1.00 89.56 195 ILE A C 1
ATOM 1565 O O . ILE A 1 195 ? 6.754 -13.216 10.551 1.00 89.56 195 ILE A O 1
ATOM 1569 N N . VAL A 1 196 ? 7.402 -13.902 8.514 1.00 89.81 196 VAL A N 1
ATOM 1570 C CA . VAL A 1 196 ? 6.500 -15.069 8.485 1.00 89.81 196 VAL A CA 1
ATOM 1571 C C . VAL A 1 196 ? 6.879 -16.105 9.548 1.00 89.81 196 VAL A C 1
ATOM 1573 O O . VAL A 1 196 ? 6.009 -16.608 10.260 1.00 89.81 196 VAL A O 1
ATOM 1576 N N . ALA A 1 197 ? 8.171 -16.400 9.707 1.00 90.94 197 ALA A N 1
ATOM 1577 C CA . ALA A 1 197 ? 8.660 -17.319 10.733 1.00 90.94 197 ALA A CA 1
ATOM 1578 C C . ALA A 1 197 ? 8.391 -16.786 12.149 1.00 90.94 197 ALA A C 1
ATOM 1580 O O . ALA A 1 197 ? 7.968 -17.546 13.016 1.00 90.94 197 ALA A O 1
ATOM 1581 N N . GLY A 1 198 ? 8.572 -15.481 12.373 1.00 88.31 198 GLY A N 1
ATOM 1582 C CA . GLY A 1 198 ? 8.250 -14.817 13.634 1.00 88.31 198 GLY A CA 1
ATOM 1583 C C . GLY A 1 198 ? 6.758 -14.878 13.964 1.00 88.31 198 GLY A C 1
ATOM 1584 O O . GLY A 1 198 ? 6.402 -15.159 15.105 1.00 88.31 198 GLY A O 1
ATOM 1585 N N . ALA A 1 199 ? 5.886 -14.701 12.967 1.00 82.75 199 ALA A N 1
ATOM 1586 C CA . ALA A 1 199 ? 4.444 -14.873 13.140 1.00 82.75 199 ALA A CA 1
ATOM 1587 C C . ALA A 1 199 ? 4.078 -16.324 13.509 1.00 82.75 199 ALA A C 1
ATOM 1589 O O . ALA A 1 199 ? 3.253 -16.537 14.396 1.00 82.75 199 ALA A O 1
ATOM 1590 N N . CYS A 1 200 ? 4.717 -17.327 12.893 1.00 84.75 200 CYS A N 1
ATOM 1591 C CA . CYS A 1 200 ? 4.521 -18.735 13.268 1.00 84.75 200 CYS A CA 1
ATOM 1592 C C . CYS A 1 200 ? 5.008 -19.010 14.700 1.00 84.75 200 CYS A C 1
ATOM 1594 O O . CYS A 1 200 ? 4.314 -19.658 15.479 1.00 84.75 200 CYS A O 1
ATOM 1596 N N . TRP A 1 201 ? 6.183 -18.483 15.055 1.00 86.25 201 TRP A N 1
ATOM 1597 C CA . TRP A 1 201 ? 6.796 -18.644 16.375 1.00 86.25 201 TRP A CA 1
ATOM 1598 C C . TRP A 1 201 ? 5.945 -18.052 17.501 1.00 86.25 201 TRP A C 1
ATOM 1600 O O . TRP A 1 201 ? 5.824 -18.650 18.562 1.00 86.25 201 TRP A O 1
ATOM 1610 N N . GLN A 1 202 ? 5.326 -16.894 17.264 1.00 80.62 202 GLN A N 1
ATOM 1611 C CA . GLN A 1 202 ? 4.416 -16.244 18.214 1.00 80.62 202 GLN A CA 1
ATOM 1612 C C . GLN A 1 202 ? 3.002 -16.849 18.208 1.00 80.62 202 GLN A C 1
ATOM 1614 O O . GLN A 1 202 ? 2.062 -16.212 18.679 1.00 80.62 202 GLN A O 1
ATOM 1619 N N . GLU A 1 203 ? 2.822 -18.032 17.611 1.00 76.88 203 GLU A N 1
ATOM 1620 C CA . GLU A 1 203 ? 1.529 -18.718 17.489 1.00 76.88 203 GLU A CA 1
ATOM 1621 C C . GLU A 1 203 ? 0.449 -17.856 16.798 1.00 76.88 203 GLU A C 1
ATOM 1623 O O . GLU A 1 203 ? -0.763 -18.063 16.929 1.00 76.88 203 GLU A O 1
ATOM 1628 N N . GLN A 1 204 ? 0.883 -16.879 15.994 1.00 71.12 204 GLN A N 1
ATOM 1629 C CA . GLN A 1 204 ? 0.001 -16.097 15.135 1.00 71.12 204 GLN A CA 1
ATOM 1630 C C . GLN A 1 204 ? -0.352 -16.871 13.861 1.00 71.12 204 GLN A C 1
ATOM 1632 O O . GLN A 1 204 ? -1.354 -16.573 13.230 1.00 71.12 204 GLN A O 1
ATOM 1637 N N . CYS A 1 205 ? 0.396 -17.895 13.469 1.00 72.56 205 CYS A N 1
ATOM 1638 C CA . CYS A 1 205 ? -0.050 -18.832 12.440 1.00 72.56 205 CYS A CA 1
ATOM 1639 C C . CYS A 1 205 ? 0.447 -20.249 12.696 1.00 72.56 205 CYS A C 1
ATOM 1641 O O . CYS A 1 205 ? 1.458 -20.447 13.364 1.00 72.56 205 CYS A O 1
ATOM 1643 N N . PRO A 1 206 ? -0.241 -21.250 12.125 1.00 80.44 206 PRO A N 1
ATOM 1644 C CA . PRO A 1 206 ? 0.259 -22.615 12.119 1.00 80.44 206 PRO A CA 1
ATOM 1645 C C . PRO A 1 206 ? 1.510 -22.756 11.235 1.00 80.44 206 PRO A C 1
ATOM 1647 O O . PRO A 1 206 ? 1.648 -22.104 10.205 1.00 80.44 206 PRO A O 1
ATOM 1650 N N . TRP A 1 207 ? 2.396 -23.691 11.578 1.00 85.06 207 TRP A N 1
ATOM 1651 C CA . TRP A 1 207 ? 3.676 -23.895 10.881 1.00 85.06 207 TRP A CA 1
ATOM 1652 C C . TRP A 1 207 ? 3.569 -24.270 9.395 1.00 85.06 207 TRP A C 1
ATOM 1654 O O . TRP A 1 207 ? 4.516 -24.052 8.640 1.00 85.06 207 TRP A O 1
ATOM 1664 N N . TRP A 1 208 ? 2.422 -24.780 8.930 1.00 85.94 208 TRP A N 1
ATOM 1665 C CA . TRP A 1 208 ? 2.217 -25.024 7.498 1.00 85.94 208 TRP A CA 1
ATOM 1666 C C . TRP A 1 208 ? 2.249 -23.728 6.675 1.00 85.94 208 TRP A C 1
ATOM 1668 O O . TRP A 1 208 ? 2.581 -23.773 5.493 1.00 85.94 208 TRP A O 1
ATOM 1678 N N . VAL A 1 209 ? 1.971 -22.569 7.288 1.00 87.06 209 VAL A N 1
ATOM 1679 C CA . VAL A 1 209 ? 2.088 -21.255 6.638 1.00 87.06 209 VAL A CA 1
ATOM 1680 C C . VAL A 1 209 ? 3.533 -20.980 6.238 1.00 87.06 209 VAL A C 1
ATOM 1682 O O . VAL A 1 209 ? 3.787 -20.549 5.116 1.00 87.06 209 VAL A O 1
ATOM 1685 N N . LEU A 1 210 ? 4.489 -21.294 7.116 1.00 90.31 210 LEU A N 1
ATOM 1686 C CA . LEU A 1 210 ? 5.910 -21.176 6.801 1.00 90.31 210 LEU A CA 1
ATOM 1687 C C . LEU A 1 210 ? 6.323 -22.149 5.690 1.00 90.31 210 LEU A C 1
ATOM 1689 O O . LEU A 1 210 ? 7.129 -21.786 4.837 1.00 90.31 210 LEU A O 1
ATOM 1693 N N . ALA A 1 211 ? 5.747 -23.354 5.660 1.00 91.25 211 ALA A N 1
ATOM 1694 C CA . ALA A 1 211 ? 5.975 -24.292 4.564 1.00 91.25 211 ALA A CA 1
ATOM 1695 C C . ALA A 1 211 ? 5.452 -23.734 3.227 1.00 91.25 211 ALA A C 1
ATOM 1697 O O . ALA A 1 211 ? 6.195 -23.727 2.250 1.00 91.25 211 ALA A O 1
ATOM 1698 N N . ALA A 1 212 ? 4.231 -23.188 3.197 1.00 91.88 212 ALA A N 1
ATOM 1699 C CA . ALA A 1 212 ? 3.655 -22.540 2.013 1.00 91.88 212 ALA A CA 1
ATOM 1700 C C . ALA A 1 212 ? 4.442 -21.286 1.577 1.00 91.88 212 ALA A C 1
ATOM 1702 O O . ALA A 1 212 ? 4.570 -20.980 0.391 1.00 91.88 212 ALA A O 1
ATOM 1703 N N . TRP A 1 213 ? 5.002 -20.550 2.536 1.00 94.00 213 TRP A N 1
ATOM 1704 C CA . TRP A 1 213 ? 5.891 -19.428 2.254 1.00 94.00 213 TRP A CA 1
ATOM 1705 C C . TRP A 1 213 ? 7.189 -19.908 1.600 1.00 94.00 213 TRP A C 1
ATOM 1707 O O . TRP A 1 213 ? 7.601 -19.390 0.560 1.00 94.00 213 TRP A O 1
ATOM 1717 N N . ALA A 1 214 ? 7.814 -20.937 2.178 1.00 95.50 214 ALA A N 1
ATOM 1718 C CA . ALA A 1 214 ? 9.034 -21.529 1.652 1.00 95.50 214 ALA A CA 1
ATOM 1719 C C . ALA A 1 214 ? 8.831 -22.080 0.234 1.00 95.50 214 ALA A C 1
ATOM 1721 O O . ALA A 1 214 ? 9.689 -21.855 -0.619 1.00 95.50 214 ALA A O 1
ATOM 1722 N N . THR A 1 215 ? 7.691 -22.725 -0.053 1.00 95.75 215 THR A N 1
ATOM 1723 C CA . THR A 1 215 ? 7.370 -23.173 -1.418 1.00 95.75 215 THR A CA 1
ATOM 1724 C C . THR A 1 215 ? 7.296 -21.996 -2.381 1.00 95.75 215 THR A C 1
ATOM 1726 O O . THR A 1 215 ? 7.940 -22.049 -3.421 1.00 95.75 215 THR A O 1
ATOM 1729 N N . GLY A 1 216 ? 6.628 -20.897 -2.019 1.00 95.31 216 GLY A N 1
ATOM 1730 C CA . GLY A 1 216 ? 6.552 -19.711 -2.877 1.00 95.31 216 GLY A CA 1
ATOM 1731 C C . GLY A 1 216 ? 7.916 -19.049 -3.137 1.00 95.31 216 GLY A C 1
ATOM 1732 O O . GLY A 1 216 ? 8.219 -18.659 -4.266 1.00 95.31 216 GLY A O 1
ATOM 1733 N N . VAL A 1 217 ? 8.790 -18.969 -2.126 1.00 96.38 217 VAL A N 1
ATOM 1734 C CA . VAL A 1 217 ? 10.168 -18.464 -2.298 1.00 96.38 217 VAL A CA 1
ATOM 1735 C C . VAL A 1 217 ? 10.980 -19.377 -3.224 1.00 96.38 217 VAL A C 1
ATOM 1737 O O . VAL A 1 217 ? 11.679 -18.888 -4.118 1.00 96.38 217 VAL A O 1
ATOM 1740 N N . VAL A 1 218 ? 10.874 -20.697 -3.042 1.00 96.25 218 VAL A N 1
ATOM 1741 C CA . VAL A 1 218 ? 11.539 -21.694 -3.897 1.00 96.25 218 VAL A CA 1
ATOM 1742 C C . VAL A 1 218 ? 11.014 -21.619 -5.327 1.00 96.25 218 VAL A C 1
ATOM 1744 O O . VAL A 1 218 ? 11.818 -21.606 -6.256 1.00 96.25 218 VAL A O 1
ATOM 1747 N N . GLU A 1 219 ? 9.702 -21.497 -5.521 1.00 94.69 219 GLU A N 1
ATOM 1748 C CA . GLU A 1 219 ? 9.079 -21.326 -6.834 1.00 94.69 219 GLU A CA 1
ATOM 1749 C C . GLU A 1 219 ? 9.647 -20.106 -7.558 1.00 94.69 219 GLU A C 1
ATOM 1751 O O . GLU A 1 219 ? 10.129 -20.242 -8.679 1.00 94.69 219 GLU A O 1
ATOM 1756 N N . VAL A 1 220 ? 9.706 -18.932 -6.917 1.00 94.75 220 VAL A N 1
ATOM 1757 C CA . VAL A 1 220 ? 10.334 -17.739 -7.517 1.00 94.75 220 VAL A CA 1
ATOM 1758 C C . VAL A 1 220 ? 11.793 -18.011 -7.905 1.00 94.75 220 VAL A C 1
ATOM 1760 O O . VAL A 1 220 ? 12.227 -17.619 -8.992 1.00 94.75 220 VAL A O 1
ATOM 1763 N N . GLY A 1 221 ? 12.545 -18.717 -7.055 1.00 92.81 221 GLY A N 1
ATOM 1764 C CA . GLY A 1 221 ? 13.921 -19.130 -7.336 1.00 92.81 221 GLY A CA 1
ATOM 1765 C C . GLY A 1 221 ? 14.041 -20.047 -8.559 1.00 92.81 221 GLY A C 1
ATOM 1766 O O . GLY A 1 221 ? 14.867 -19.792 -9.438 1.00 92.81 221 GLY A O 1
ATOM 1767 N N . LEU A 1 222 ? 13.191 -21.072 -8.654 1.00 92.62 222 LEU A N 1
ATOM 1768 C CA . LEU A 1 222 ? 13.152 -22.032 -9.762 1.00 92.62 222 LEU A CA 1
ATOM 1769 C C . LEU A 1 222 ? 12.720 -21.373 -11.074 1.00 92.62 222 LEU A C 1
ATOM 1771 O O . LEU A 1 222 ? 13.393 -21.525 -12.094 1.00 92.62 222 LEU A O 1
ATOM 1775 N N . LEU A 1 223 ? 11.649 -20.575 -11.039 1.00 91.44 223 LEU A N 1
ATOM 1776 C CA . LEU A 1 223 ? 11.183 -19.793 -12.184 1.00 91.44 223 LEU A CA 1
ATOM 1777 C C . LEU A 1 223 ? 12.317 -18.904 -12.698 1.00 91.44 223 LEU A C 1
ATOM 1779 O O . LEU A 1 223 ? 12.596 -18.865 -13.899 1.00 91.44 223 LEU A O 1
ATOM 1783 N N . ARG A 1 224 ? 13.034 -18.237 -11.790 1.00 89.44 224 ARG A N 1
ATOM 1784 C CA . ARG A 1 224 ? 14.169 -17.396 -12.156 1.00 89.44 224 ARG A CA 1
ATOM 1785 C C . ARG A 1 224 ? 15.348 -18.193 -12.717 1.00 89.44 224 ARG A C 1
ATOM 1787 O O . ARG A 1 224 ? 16.021 -17.695 -13.628 1.00 89.44 224 ARG A O 1
ATOM 1794 N N . TRP A 1 225 ? 15.614 -19.382 -12.182 1.00 88.69 225 TRP A N 1
ATOM 1795 C CA . TRP A 1 225 ? 16.683 -20.268 -12.643 1.00 88.69 225 TRP A CA 1
ATOM 1796 C C . TRP A 1 225 ? 16.452 -20.743 -14.082 1.00 88.69 225 TRP A C 1
ATOM 1798 O O . TRP A 1 225 ? 17.383 -20.704 -14.885 1.00 88.69 225 TRP A O 1
ATOM 1808 N N . TRP A 1 226 ? 15.205 -21.053 -14.450 1.00 85.44 226 TRP A N 1
ATOM 1809 C CA . TRP A 1 226 ? 14.818 -21.387 -15.829 1.00 85.44 226 TRP A CA 1
ATOM 1810 C C . TRP A 1 226 ? 14.936 -20.228 -16.825 1.00 85.44 226 TRP A C 1
ATOM 1812 O O . TRP A 1 226 ? 14.882 -20.436 -18.036 1.00 85.44 226 TRP A O 1
ATOM 1822 N N . GLY A 1 227 ? 15.145 -19.006 -16.341 1.00 85.31 227 GLY A N 1
ATOM 1823 C CA . GLY A 1 227 ? 15.499 -17.859 -17.163 1.00 85.31 227 GLY A CA 1
ATOM 1824 C C . GLY A 1 227 ? 14.539 -16.694 -16.991 1.00 85.31 227 GLY A C 1
ATOM 1825 O O . GLY A 1 227 ? 13.910 -16.517 -15.951 1.00 85.31 227 GLY A O 1
ATOM 1826 N N . ARG A 1 228 ? 14.473 -15.831 -18.010 1.00 85.00 228 ARG A N 1
ATOM 1827 C CA . ARG A 1 228 ? 13.580 -14.671 -17.985 1.00 85.00 228 ARG A CA 1
ATOM 1828 C C . ARG A 1 228 ? 12.208 -15.028 -18.536 1.00 85.00 228 ARG A C 1
ATOM 1830 O O . ARG A 1 228 ? 12.074 -15.439 -19.688 1.00 85.00 228 ARG A O 1
ATOM 1837 N N . TRP A 1 229 ? 11.191 -14.679 -17.766 1.00 86.75 229 TRP A N 1
ATOM 1838 C CA . TRP A 1 229 ? 9.794 -14.876 -18.106 1.00 86.75 229 TRP A CA 1
ATOM 1839 C C . TRP A 1 229 ? 9.258 -13.653 -18.838 1.00 86.75 229 TRP A C 1
ATOM 1841 O O . TRP A 1 229 ? 9.115 -12.574 -18.266 1.00 86.75 229 TRP A O 1
ATOM 1851 N N . ARG A 1 230 ? 8.955 -13.811 -20.132 1.00 84.94 230 ARG A N 1
ATOM 1852 C CA . ARG A 1 230 ? 8.451 -12.705 -20.966 1.00 84.94 230 ARG A CA 1
ATOM 1853 C C . ARG A 1 230 ? 7.097 -12.160 -20.490 1.00 84.94 230 ARG A C 1
ATOM 1855 O O . ARG A 1 230 ? 6.801 -11.001 -20.745 1.00 84.94 230 ARG A O 1
ATOM 1862 N N . PHE A 1 231 ? 6.313 -12.996 -19.809 1.00 89.38 231 PHE A N 1
ATOM 1863 C CA . PHE A 1 231 ? 4.977 -12.684 -19.298 1.00 89.38 231 PHE A CA 1
ATOM 1864 C C . PHE A 1 231 ? 4.952 -12.484 -17.774 1.00 89.38 231 PHE A C 1
ATOM 1866 O O . PHE A 1 231 ? 3.877 -12.508 -17.186 1.00 89.38 231 PHE A O 1
ATOM 1873 N N . ALA A 1 232 ? 6.109 -12.299 -17.124 1.00 93.12 232 ALA A N 1
ATOM 1874 C CA . ALA A 1 232 ? 6.197 -12.195 -15.663 1.00 93.12 232 ALA A CA 1
ATOM 1875 C C . ALA A 1 232 ? 5.265 -11.125 -15.075 1.00 93.12 232 ALA A C 1
ATOM 1877 O O . ALA A 1 232 ? 4.667 -11.348 -14.034 1.00 93.12 232 ALA A O 1
ATOM 1878 N N . ASP A 1 233 ? 5.130 -9.980 -15.746 1.00 93.31 233 ASP A N 1
ATOM 1879 C CA . ASP A 1 233 ? 4.282 -8.863 -15.3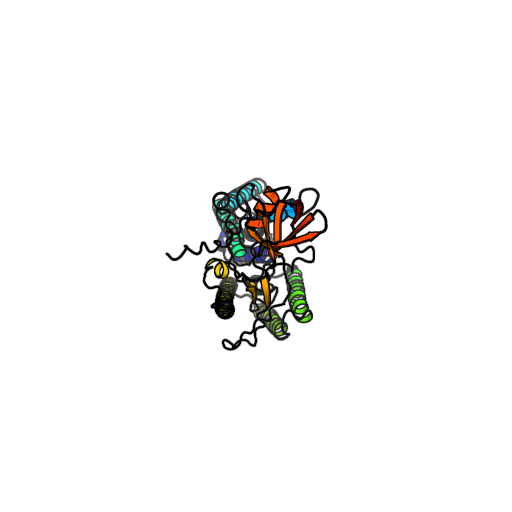19 1.00 93.31 233 ASP A CA 1
ATOM 1880 C C . ASP A 1 233 ? 2.805 -9.251 -15.342 1.00 93.31 233 ASP A C 1
ATOM 1882 O O . ASP A 1 233 ? 2.091 -9.019 -14.373 1.00 93.31 233 ASP A O 1
ATOM 1886 N N . LEU A 1 234 ? 2.364 -9.892 -16.429 1.00 94.00 234 LEU A N 1
ATOM 1887 C CA . LEU A 1 234 ? 0.986 -10.349 -16.590 1.00 94.00 234 LEU A CA 1
ATOM 1888 C C . LEU A 1 234 ? 0.632 -11.403 -15.539 1.00 94.00 234 LEU A C 1
ATOM 1890 O O . LEU A 1 234 ? -0.414 -11.300 -14.906 1.00 94.00 234 LEU A O 1
ATOM 1894 N N . PHE A 1 235 ? 1.517 -12.381 -15.326 1.00 94.31 235 PHE A N 1
ATOM 1895 C CA . PHE A 1 235 ? 1.343 -13.372 -14.266 1.00 94.31 235 PHE A CA 1
ATOM 1896 C C . PHE A 1 235 ? 1.369 -12.722 -12.881 1.00 94.31 235 PHE A C 1
ATOM 1898 O O . PHE A 1 235 ? 0.527 -13.049 -12.061 1.00 94.31 235 PHE A O 1
ATOM 1905 N N . GLY A 1 236 ? 2.260 -11.760 -12.631 1.00 96.06 236 GLY A N 1
ATOM 1906 C CA . GLY A 1 236 ? 2.319 -11.021 -11.369 1.00 96.06 236 GLY A CA 1
ATOM 1907 C C . GLY A 1 236 ? 1.013 -10.306 -11.037 1.00 96.06 236 GLY A C 1
ATOM 1908 O O . GLY A 1 236 ? 0.462 -10.502 -9.956 1.00 96.06 236 GLY A O 1
ATOM 1909 N N . TRP A 1 237 ? 0.485 -9.524 -11.984 1.00 96.81 237 TRP A N 1
ATOM 1910 C CA . TRP A 1 237 ? -0.807 -8.856 -11.819 1.00 96.81 237 TRP A CA 1
ATOM 1911 C C . TRP A 1 237 ? -1.957 -9.853 -11.699 1.00 96.81 237 TRP A C 1
ATOM 1913 O O . TRP A 1 237 ? -2.792 -9.694 -10.816 1.00 96.81 237 TRP A O 1
ATOM 1923 N N . GLY A 1 238 ? -1.976 -10.905 -12.523 1.00 97.38 238 GLY A N 1
ATOM 1924 C CA . GLY A 1 238 ? -2.995 -11.952 -12.462 1.00 97.38 238 GLY A CA 1
ATOM 1925 C C . GLY A 1 238 ? -3.022 -12.671 -11.112 1.00 97.38 238 GLY A C 1
ATOM 1926 O O . GLY A 1 238 ? -4.087 -12.813 -10.516 1.00 97.38 238 GLY A O 1
ATOM 1927 N N . THR A 1 239 ? -1.856 -13.055 -10.590 1.00 96.69 239 THR A N 1
ATOM 1928 C CA . THR A 1 239 ? -1.718 -13.684 -9.271 1.00 96.69 239 THR A CA 1
ATOM 1929 C C . THR A 1 239 ? -2.125 -12.727 -8.156 1.00 96.69 239 THR A C 1
ATOM 1931 O O . THR A 1 239 ? -2.846 -13.139 -7.253 1.00 96.69 239 THR A O 1
ATOM 1934 N N . LEU A 1 240 ? -1.740 -11.446 -8.225 1.00 97.00 240 LEU A N 1
ATOM 1935 C CA . LEU A 1 240 ? -2.161 -10.448 -7.236 1.00 97.00 240 LEU A CA 1
ATOM 1936 C C . LEU A 1 240 ? -3.681 -10.252 -7.248 1.00 97.00 240 LEU A C 1
ATOM 1938 O O . LEU A 1 240 ? -4.304 -10.225 -6.192 1.00 97.00 240 LEU A O 1
ATOM 1942 N N . THR A 1 241 ? -4.297 -10.159 -8.428 1.00 96.69 241 THR A N 1
ATOM 1943 C CA . THR A 1 241 ? -5.754 -10.057 -8.555 1.00 96.69 241 THR A CA 1
ATOM 1944 C C . THR A 1 241 ? -6.446 -11.302 -8.006 1.00 96.69 241 THR A C 1
ATOM 1946 O O . THR A 1 241 ? -7.371 -11.169 -7.209 1.00 96.69 241 THR A O 1
ATOM 1949 N N . ALA A 1 242 ? -5.989 -12.503 -8.370 1.00 96.25 242 ALA A N 1
ATOM 1950 C CA . ALA A 1 242 ? -6.547 -13.756 -7.860 1.00 96.25 242 ALA A CA 1
ATOM 1951 C C . ALA A 1 242 ? -6.423 -13.854 -6.331 1.00 96.25 242 ALA A C 1
ATOM 1953 O O . ALA A 1 242 ? -7.377 -14.239 -5.650 1.00 96.25 242 ALA A O 1
ATOM 1954 N N . TYR A 1 243 ? -5.277 -13.441 -5.788 1.00 94.38 243 TYR A N 1
ATOM 1955 C CA . TYR A 1 243 ? -5.044 -13.344 -4.353 1.00 94.38 243 TYR A CA 1
ATOM 1956 C C . TYR A 1 243 ? -6.050 -12.396 -3.687 1.00 94.38 243 TYR A C 1
ATOM 1958 O O . TYR A 1 243 ? -6.777 -12.820 -2.793 1.00 94.38 243 TYR A O 1
ATOM 1966 N N . LEU A 1 244 ? -6.184 -11.157 -4.169 1.00 93.62 244 LEU A N 1
ATOM 1967 C CA . LEU A 1 244 ? -7.113 -10.167 -3.608 1.00 93.62 244 LEU A CA 1
ATOM 1968 C C . LEU A 1 244 ? -8.581 -10.605 -3.693 1.00 93.62 244 LEU A C 1
ATOM 1970 O O . LEU A 1 244 ? -9.328 -10.412 -2.735 1.00 93.62 244 LEU A O 1
ATOM 1974 N N . VAL A 1 245 ? -8.992 -11.228 -4.802 1.00 93.31 245 VAL A N 1
ATOM 1975 C CA . VAL A 1 245 ? -10.343 -11.798 -4.947 1.00 93.31 245 VAL A CA 1
ATOM 1976 C C . VAL A 1 245 ? -10.570 -12.887 -3.903 1.00 93.31 245 VAL A C 1
ATOM 1978 O O . VAL A 1 245 ? -11.580 -12.860 -3.202 1.00 93.31 245 VAL A O 1
ATOM 1981 N N . THR A 1 246 ? -9.610 -13.800 -3.739 1.00 90.50 246 THR A N 1
ATOM 1982 C CA . THR A 1 246 ? -9.681 -14.859 -2.721 1.00 90.50 246 THR A CA 1
ATOM 1983 C C . THR A 1 246 ? -9.800 -14.263 -1.319 1.00 90.50 246 THR A C 1
ATOM 1985 O O . THR A 1 246 ? -10.643 -14.692 -0.532 1.00 90.50 246 THR A O 1
ATOM 1988 N N . MET A 1 247 ? -9.015 -13.224 -1.021 1.00 88.88 247 MET A N 1
ATOM 1989 C CA . MET A 1 247 ? -9.063 -12.533 0.266 1.00 88.88 247 MET A CA 1
ATOM 1990 C C . MET A 1 247 ? -10.397 -11.826 0.509 1.00 88.88 247 MET A C 1
ATOM 1992 O O . MET A 1 247 ? -10.902 -11.863 1.632 1.00 88.88 247 MET A O 1
ATOM 1996 N N . GLY A 1 248 ? -10.991 -11.232 -0.529 1.00 86.81 248 GLY A N 1
ATOM 1997 C CA . GLY A 1 248 ? -12.315 -10.614 -0.466 1.00 86.81 248 GLY A CA 1
ATOM 1998 C C . GLY A 1 248 ? -13.422 -11.623 -0.187 1.00 86.81 248 GLY A C 1
ATOM 1999 O O . GLY A 1 248 ? -14.241 -11.395 0.704 1.00 86.81 248 GLY A O 1
ATOM 2000 N N . LEU A 1 249 ? -13.394 -12.774 -0.866 1.00 85.94 249 LEU A N 1
ATOM 2001 C CA . LEU A 1 249 ? -14.310 -13.885 -0.593 1.00 85.94 249 LEU A CA 1
ATOM 2002 C C . LEU A 1 249 ? -14.170 -14.378 0.853 1.00 85.94 249 LEU A C 1
ATOM 2004 O O . LEU A 1 249 ? -15.173 -14.609 1.530 1.00 85.94 249 LEU A O 1
ATOM 2008 N N . TRP A 1 250 ? -12.939 -14.473 1.363 1.00 81.50 250 TRP A N 1
ATOM 2009 C CA . TRP A 1 250 ? -12.680 -14.850 2.755 1.00 81.50 250 TRP A CA 1
ATOM 2010 C C . TRP A 1 250 ? -13.224 -13.828 3.754 1.00 81.50 250 TRP A C 1
ATOM 2012 O O . TRP A 1 250 ? -13.877 -14.199 4.731 1.00 81.50 250 TRP A O 1
ATOM 2022 N N . SER A 1 251 ? -12.996 -12.538 3.499 1.00 81.19 251 SER A N 1
ATOM 2023 C CA . SER A 1 251 ? -13.517 -11.454 4.334 1.00 81.19 251 SER A CA 1
ATOM 2024 C C . SER A 1 251 ? -15.044 -11.432 4.335 1.00 81.19 251 SER A C 1
ATOM 2026 O O . SER A 1 251 ? -15.644 -11.265 5.396 1.00 81.19 251 SER A O 1
ATOM 2028 N N . GLN A 1 252 ? -15.690 -11.662 3.189 1.00 82.00 252 GLN A N 1
ATOM 2029 C CA . GLN A 1 252 ? -17.147 -11.777 3.114 1.00 82.00 252 GLN A CA 1
ATOM 2030 C C . GLN A 1 252 ? -17.657 -12.989 3.904 1.00 82.00 252 GLN A C 1
ATOM 2032 O O . GLN A 1 252 ? -18.530 -12.839 4.758 1.00 82.00 252 GLN A O 1
ATOM 2037 N N . ALA A 1 253 ? -17.067 -14.168 3.697 1.00 79.38 253 ALA A N 1
ATOM 2038 C CA . ALA A 1 253 ? -17.466 -15.379 4.408 1.00 79.38 253 ALA A CA 1
ATOM 2039 C C . ALA A 1 253 ? -17.295 -15.242 5.931 1.00 79.38 253 ALA A C 1
ATOM 2041 O O . ALA A 1 253 ? -18.091 -15.777 6.701 1.00 79.38 253 ALA A O 1
ATOM 2042 N N . ALA A 1 254 ? -16.248 -14.551 6.389 1.00 74.06 254 ALA A N 1
ATOM 2043 C CA . ALA A 1 254 ? -16.057 -14.260 7.806 1.00 74.06 254 ALA A CA 1
ATOM 2044 C C . ALA A 1 254 ? -17.130 -13.296 8.343 1.00 74.06 254 ALA A C 1
ATOM 2046 O O . ALA A 1 254 ? -17.698 -13.577 9.393 1.00 74.06 254 ALA A O 1
ATOM 2047 N N . ARG A 1 255 ? -17.485 -12.225 7.617 1.00 74.31 255 ARG A N 1
ATOM 2048 C CA . ARG A 1 255 ? -18.592 -11.323 8.011 1.00 74.31 255 ARG A CA 1
ATOM 2049 C C . ARG A 1 255 ? -19.918 -12.065 8.158 1.00 74.31 255 ARG A C 1
ATOM 2051 O O . ARG A 1 255 ? -20.642 -11.846 9.128 1.00 74.31 255 ARG A O 1
ATOM 2058 N N . GLU A 1 256 ? -20.228 -12.949 7.214 1.00 72.88 256 GLU A N 1
ATOM 2059 C CA . GLU A 1 256 ? -21.459 -13.740 7.247 1.00 72.88 256 GLU A CA 1
ATOM 2060 C C . GLU A 1 256 ? -21.506 -14.678 8.458 1.00 72.88 256 GLU A C 1
ATOM 2062 O O . GLU A 1 256 ? -22.533 -14.742 9.131 1.00 72.88 256 GLU A O 1
ATOM 2067 N N . ALA A 1 257 ? -20.402 -15.368 8.766 1.00 68.00 257 ALA A N 1
ATOM 2068 C CA . ALA A 1 257 ? -20.320 -16.261 9.925 1.00 68.00 257 ALA A CA 1
ATOM 2069 C C . ALA A 1 257 ? -20.561 -15.506 11.242 1.00 68.00 257 ALA A C 1
ATOM 2071 O O . ALA A 1 257 ? -21.397 -15.900 12.050 1.00 68.00 257 ALA A O 1
ATOM 2072 N N . VAL A 1 258 ? -19.903 -14.359 11.407 1.00 64.88 258 VAL A N 1
ATOM 2073 C CA . VAL A 1 258 ? -20.029 -13.521 12.608 1.00 64.88 258 VAL A CA 1
ATOM 2074 C C . VAL A 1 258 ? -21.437 -12.984 12.750 1.00 64.88 258 VAL A C 1
ATOM 2076 O O . VAL A 1 258 ? -21.988 -12.987 13.846 1.00 64.88 258 VAL A O 1
ATOM 2079 N N . THR A 1 259 ? -22.034 -12.528 11.648 1.00 66.94 259 THR A N 1
ATOM 2080 C CA . THR A 1 259 ? -23.415 -12.042 11.645 1.00 66.94 259 THR A CA 1
ATOM 2081 C C . THR A 1 259 ? -24.367 -13.127 12.139 1.00 66.94 259 THR A C 1
ATOM 2083 O O . THR A 1 259 ? -25.191 -12.840 12.995 1.00 66.94 259 THR A O 1
ATOM 2086 N N . ARG A 1 260 ? -24.213 -14.382 11.696 1.00 65.31 260 ARG A N 1
ATOM 2087 C CA . ARG A 1 260 ? -25.049 -15.498 12.175 1.00 65.31 260 ARG A CA 1
ATOM 2088 C C . ARG A 1 260 ? -24.890 -15.761 13.674 1.00 65.31 260 ARG A C 1
ATOM 2090 O O . ARG A 1 260 ? -25.887 -16.007 14.336 1.00 65.31 260 ARG A O 1
ATOM 2097 N N . GLU A 1 261 ? -23.672 -15.680 14.205 1.00 57.44 261 GLU A N 1
ATOM 2098 C CA . GLU A 1 261 ? -23.401 -15.930 15.630 1.00 57.44 261 GLU A CA 1
ATOM 2099 C C . GLU A 1 261 ? -23.771 -14.763 16.557 1.00 57.44 261 GLU A C 1
ATOM 2101 O O . GLU A 1 261 ? -24.024 -14.971 17.740 1.00 57.44 261 GLU A O 1
ATOM 2106 N N . THR A 1 262 ? -23.793 -13.529 16.046 1.00 52.53 262 THR A N 1
ATOM 2107 C CA . THR A 1 262 ? -24.071 -12.319 16.846 1.00 52.53 262 THR A CA 1
ATOM 2108 C C . THR A 1 262 ? -25.508 -11.816 16.751 1.00 52.53 262 THR A C 1
ATOM 2110 O O . THR A 1 262 ? -25.850 -10.857 17.449 1.00 52.53 262 THR A O 1
ATOM 2113 N N . ILE A 1 263 ? -26.360 -12.440 15.929 1.00 53.50 263 ILE A N 1
ATOM 2114 C CA . ILE A 1 263 ? -27.809 -12.213 15.964 1.00 53.50 263 ILE A CA 1
ATOM 2115 C C . ILE A 1 263 ? -28.355 -12.856 17.245 1.00 53.50 263 ILE A C 1
ATOM 2117 O O . ILE A 1 263 ? -28.756 -14.014 17.273 1.00 53.50 263 ILE A O 1
ATOM 2121 N N . ASP A 1 264 ? -28.351 -12.078 18.324 1.00 47.69 264 ASP A N 1
ATOM 2122 C CA . ASP A 1 264 ? -29.172 -12.337 19.500 1.00 47.69 264 ASP A CA 1
ATOM 2123 C C . ASP A 1 264 ? -30.627 -11.928 19.178 1.00 47.69 264 ASP A C 1
ATOM 2125 O O . ASP A 1 264 ? -30.877 -10.745 18.895 1.00 47.69 264 ASP A O 1
ATOM 2129 N N . PRO A 1 265 ? -31.604 -12.857 19.222 1.00 44.56 265 PRO A N 1
ATOM 2130 C CA . PRO A 1 265 ? -33.016 -12.556 18.990 1.00 44.56 265 PRO A CA 1
ATOM 2131 C C . PRO A 1 265 ? -33.579 -11.449 19.898 1.00 44.56 265 PRO A C 1
ATOM 2133 O O . PRO A 1 265 ? -34.535 -10.779 19.509 1.00 44.56 265 PRO A O 1
ATOM 2136 N N . HIS A 1 266 ? -32.998 -11.220 21.083 1.00 43.06 266 HIS A N 1
ATOM 2137 C CA . HIS A 1 266 ? -33.467 -10.207 22.038 1.00 43.06 266 HIS A CA 1
ATOM 2138 C C . HIS A 1 266 ? -33.059 -8.762 21.689 1.00 43.06 266 HIS A C 1
ATOM 2140 O O . HIS A 1 266 ? -33.666 -7.819 22.196 1.00 43.06 266 HIS A O 1
ATOM 2146 N N . TYR A 1 267 ? -32.080 -8.550 20.799 1.00 41.75 267 TYR A N 1
ATOM 2147 C CA . TYR A 1 267 ? -31.495 -7.225 20.517 1.00 41.75 267 TYR A CA 1
ATOM 2148 C C . TYR A 1 267 ? -31.618 -6.782 19.046 1.00 41.75 267 TYR A C 1
ATOM 2150 O O . TYR A 1 267 ? -30.866 -5.923 18.573 1.00 41.75 267 TYR A O 1
ATOM 2158 N N . MET A 1 268 ? -32.618 -7.307 18.331 1.00 36.72 268 MET A N 1
ATOM 2159 C CA . MET A 1 268 ? -32.878 -7.089 16.895 1.00 36.72 268 MET A CA 1
ATOM 2160 C C . MET A 1 268 ? -33.150 -5.632 16.464 1.00 36.72 268 MET A C 1
ATOM 2162 O O . MET A 1 268 ? -33.200 -5.341 15.272 1.00 36.72 268 MET A O 1
ATOM 2166 N N . ASN A 1 269 ? -33.260 -4.678 17.392 1.00 34.75 269 ASN A N 1
ATOM 2167 C CA . ASN A 1 269 ? -33.633 -3.293 17.075 1.00 34.75 269 ASN A CA 1
AT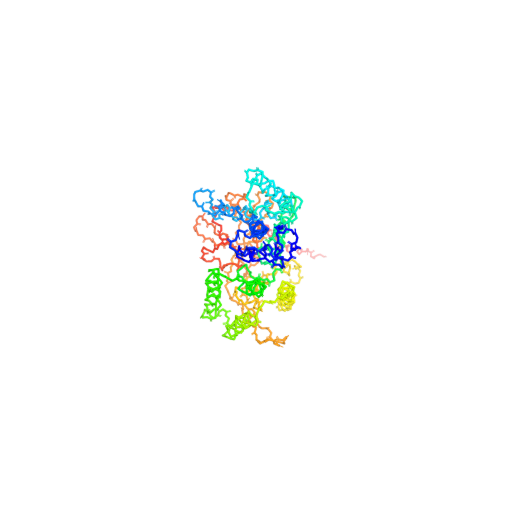OM 2168 C C . ASN A 1 269 ? -32.479 -2.340 16.723 1.00 34.75 269 ASN A C 1
ATOM 2170 O O . ASN A 1 269 ? -32.686 -1.127 16.671 1.00 34.75 269 ASN A O 1
ATOM 2174 N N . ARG A 1 270 ? -31.262 -2.817 16.432 1.00 42.94 270 ARG A N 1
ATOM 2175 C CA . ARG A 1 270 ? -30.198 -1.926 15.929 1.00 42.94 270 ARG A CA 1
ATOM 2176 C C . ARG A 1 270 ? -29.448 -2.510 14.739 1.00 42.94 270 ARG A C 1
ATOM 2178 O O . ARG A 1 270 ? -28.343 -3.012 14.881 1.00 42.94 270 ARG A O 1
ATOM 2185 N N . ILE A 1 271 ? -29.995 -2.262 13.548 1.00 36.53 271 ILE A N 1
ATOM 2186 C CA . ILE A 1 271 ? -29.347 -2.357 12.219 1.00 36.53 271 ILE A CA 1
ATOM 2187 C C . ILE A 1 271 ? -27.937 -1.705 12.200 1.00 36.53 271 ILE A C 1
ATOM 2189 O O . ILE A 1 271 ? -27.062 -2.103 11.436 1.00 36.53 271 ILE A O 1
ATOM 2193 N N . HIS A 1 272 ? -27.660 -0.770 13.116 1.00 37.97 272 HIS A N 1
ATOM 2194 C CA . HIS A 1 272 ? -26.347 -0.151 13.329 1.00 37.97 272 HIS A CA 1
ATOM 2195 C C . HIS A 1 272 ? -25.243 -1.086 13.883 1.00 37.97 272 HIS A C 1
ATOM 2197 O O . HIS A 1 272 ? -24.068 -0.728 13.804 1.00 37.97 272 HIS A O 1
ATOM 2203 N N . SER A 1 273 ? -25.570 -2.253 14.457 1.00 40.66 273 SER A N 1
ATOM 2204 C CA . SER A 1 273 ? -24.589 -3.170 15.073 1.00 40.66 273 SER A CA 1
ATOM 2205 C C . SER A 1 273 ? -23.866 -4.064 14.054 1.00 40.66 273 SER A C 1
ATOM 2207 O O . SER A 1 273 ? -22.693 -4.382 14.246 1.00 40.66 273 SER A O 1
ATOM 2209 N N . ILE A 1 274 ? -24.530 -4.398 12.943 1.00 35.53 274 ILE A N 1
ATOM 2210 C CA . ILE A 1 274 ? -23.992 -5.228 11.852 1.00 35.53 274 ILE A CA 1
ATOM 2211 C C . ILE A 1 274 ? -23.010 -4.410 10.996 1.00 35.53 274 ILE A C 1
ATOM 2213 O O . ILE A 1 274 ? -21.938 -4.891 10.635 1.00 35.53 274 ILE A O 1
ATOM 2217 N N . ALA A 1 275 ? -23.310 -3.125 10.770 1.00 37.09 275 ALA A N 1
ATOM 2218 C CA . ALA A 1 275 ? -22.457 -2.199 10.018 1.00 37.09 275 ALA A CA 1
ATOM 2219 C C . ALA A 1 275 ? -21.095 -1.910 10.690 1.00 37.09 275 ALA A C 1
ATOM 2221 O O . ALA A 1 275 ? -20.152 -1.485 10.023 1.00 37.09 275 ALA A O 1
ATOM 2222 N N . LYS A 1 276 ? -20.966 -2.156 12.002 1.00 50.72 276 LYS A N 1
ATOM 2223 C CA . LYS A 1 276 ? -19.729 -1.915 12.760 1.00 50.72 276 LYS A CA 1
ATOM 2224 C C . LYS A 1 276 ? -18.811 -3.133 12.859 1.00 50.72 276 LYS A C 1
ATOM 2226 O O . LYS A 1 276 ? -17.719 -2.984 13.385 1.00 50.72 276 LYS A O 1
ATOM 2231 N N . GLN A 1 277 ? -19.166 -4.310 12.343 1.00 57.97 277 GLN A N 1
ATOM 2232 C CA . GLN A 1 277 ? -18.255 -5.461 12.389 1.00 57.97 277 GLN A CA 1
ATOM 2233 C C . GLN A 1 277 ? -17.006 -5.183 11.539 1.00 57.97 277 GLN A C 1
ATOM 2235 O O . GLN A 1 277 ? -17.118 -4.885 10.346 1.00 57.97 277 GLN A O 1
ATOM 2240 N N . SER A 1 278 ? -15.815 -5.252 12.142 1.00 60.78 278 SER A N 1
ATOM 2241 C CA . SER A 1 278 ? -14.550 -5.220 11.398 1.00 60.78 278 SER A CA 1
ATOM 2242 C C . SER A 1 278 ? -13.994 -6.625 11.293 1.00 60.78 278 SER A C 1
ATOM 2244 O O . SER A 1 278 ? -13.878 -7.316 12.303 1.00 60.78 278 SER A O 1
ATOM 2246 N N . VAL A 1 279 ? -13.639 -7.005 10.075 1.00 69.62 279 VAL A N 1
ATOM 2247 C CA . VAL A 1 279 ? -13.095 -8.315 9.743 1.00 69.62 279 VAL A CA 1
ATOM 2248 C C . VAL A 1 279 ? -11.727 -8.050 9.147 1.00 69.62 279 VAL A C 1
ATOM 2250 O O . VAL A 1 279 ? -11.625 -7.682 7.986 1.00 69.62 279 VAL A O 1
ATOM 2253 N N . GLN A 1 280 ? -10.691 -8.108 9.971 1.00 71.38 280 GLN A N 1
ATOM 2254 C CA . GLN A 1 280 ? -9.351 -7.689 9.579 1.00 71.38 280 GLN A CA 1
ATOM 2255 C C . GLN A 1 280 ? -8.498 -8.890 9.214 1.00 71.38 280 GLN A C 1
ATOM 2257 O O . GLN A 1 280 ? -8.527 -9.908 9.902 1.00 71.38 280 GLN A O 1
ATOM 2262 N N . ALA A 1 281 ? -7.714 -8.761 8.148 1.00 74.62 281 ALA A N 1
ATOM 2263 C CA . ALA A 1 281 ? -6.642 -9.705 7.888 1.00 74.62 281 ALA A CA 1
ATOM 2264 C C . ALA A 1 281 ? -5.596 -9.623 9.005 1.00 74.62 281 ALA A C 1
ATOM 2266 O O . ALA A 1 281 ? -5.199 -8.530 9.414 1.00 74.62 281 ALA A O 1
ATOM 2267 N N . VAL A 1 282 ? -5.154 -10.783 9.479 1.00 70.62 282 VAL A N 1
ATOM 2268 C CA . VAL A 1 282 ? -4.086 -10.878 10.475 1.00 70.62 282 VAL A CA 1
ATOM 2269 C C . VAL A 1 282 ? -2.734 -10.639 9.784 1.00 70.62 282 VAL A C 1
ATOM 2271 O O . VAL A 1 282 ? -2.530 -11.137 8.670 1.00 70.62 282 VAL A O 1
ATOM 2274 N N . PRO A 1 283 ? -1.798 -9.894 10.407 1.00 68.88 283 PRO A N 1
ATOM 2275 C CA . PRO A 1 283 ? -0.460 -9.687 9.857 1.00 68.88 283 PRO A CA 1
ATOM 2276 C C . PRO A 1 283 ? 0.209 -11.005 9.445 1.00 68.88 283 PRO A C 1
ATOM 2278 O O . PRO A 1 283 ? 0.276 -11.946 10.231 1.00 68.88 283 PRO A O 1
ATOM 2281 N N . GLY A 1 284 ? 0.691 -11.091 8.201 1.00 67.12 284 GLY A N 1
ATOM 2282 C CA . GLY A 1 284 ? 1.391 -12.273 7.674 1.00 67.12 284 GLY A CA 1
ATOM 2283 C C . GLY A 1 284 ? 0.524 -13.509 7.385 1.00 67.12 284 GLY A C 1
ATOM 2284 O O . GLY A 1 284 ? 1.011 -14.446 6.749 1.00 67.12 284 GLY A O 1
ATOM 2285 N N . VAL A 1 285 ? -0.752 -13.514 7.789 1.00 71.62 285 VAL A N 1
ATOM 2286 C CA . VAL A 1 285 ? -1.657 -14.673 7.691 1.00 71.62 285 VAL A CA 1
ATOM 2287 C C . VAL A 1 285 ? -2.958 -14.239 7.025 1.00 71.62 285 VAL A C 1
ATOM 2289 O O . VAL A 1 285 ? -3.987 -14.043 7.676 1.00 71.62 285 VAL A O 1
ATOM 2292 N N . PRO A 1 286 ? -2.942 -14.062 5.702 1.00 68.50 286 PRO A N 1
ATOM 2293 C CA . PRO A 1 286 ? -3.991 -13.330 5.022 1.00 68.50 286 PRO A CA 1
ATOM 2294 C C . PRO A 1 286 ? -5.298 -14.113 4.899 1.00 68.50 286 PRO A C 1
ATOM 2296 O O . PRO A 1 286 ? -6.278 -13.541 4.461 1.00 68.50 286 PRO A O 1
ATOM 2299 N N . TRP A 1 287 ? -5.377 -15.378 5.308 1.00 71.75 287 TRP A N 1
ATOM 2300 C CA . TRP A 1 287 ? -6.630 -16.149 5.409 1.00 71.75 287 TRP A CA 1
ATOM 2301 C C . TRP A 1 287 ? -7.202 -16.201 6.829 1.00 71.75 287 TRP A C 1
ATOM 2303 O O . TRP A 1 287 ? -8.337 -16.643 7.009 1.00 71.75 287 TRP A O 1
ATOM 2313 N N . ASP A 1 288 ? -6.446 -15.769 7.838 1.00 69.69 288 ASP A N 1
ATOM 2314 C CA . ASP A 1 288 ? -6.978 -15.589 9.184 1.00 69.69 288 ASP A CA 1
ATOM 2315 C C . ASP A 1 288 ? -7.695 -14.233 9.257 1.00 69.69 288 ASP A C 1
ATOM 2317 O O . ASP A 1 288 ? -7.327 -13.252 8.591 1.00 69.69 288 ASP A O 1
ATOM 2321 N N . ARG A 1 289 ? -8.786 -14.202 10.018 1.00 70.88 289 ARG A N 1
ATOM 2322 C CA . ARG A 1 289 ? -9.618 -13.020 10.188 1.00 70.88 289 ARG A CA 1
ATOM 2323 C C . ARG A 1 289 ? -9.814 -12.747 11.660 1.00 70.88 289 ARG A C 1
ATOM 2325 O O . ARG A 1 289 ? -10.445 -13.517 12.382 1.00 70.88 289 ARG A O 1
ATOM 2332 N N . GLU A 1 290 ? -9.322 -11.594 12.076 1.00 67.56 290 GLU A N 1
ATOM 2333 C CA . GLU A 1 290 ? -9.689 -11.036 13.358 1.00 67.56 290 GLU A CA 1
ATOM 2334 C C . GLU A 1 290 ? -11.050 -10.360 13.233 1.00 67.56 290 GLU A C 1
ATOM 2336 O O . GLU A 1 290 ? -11.276 -9.533 12.343 1.00 67.56 290 GLU A O 1
ATOM 2341 N N . VAL A 1 291 ? -11.966 -10.726 14.121 1.00 63.12 291 VAL A N 1
ATOM 2342 C CA . VAL A 1 291 ? -13.322 -10.204 14.125 1.00 63.12 291 VAL A CA 1
ATOM 2343 C C . VAL A 1 291 ? -13.582 -9.467 15.422 1.00 63.12 291 VAL A C 1
ATOM 2345 O O . VAL A 1 291 ? -13.411 -9.994 16.519 1.00 63.12 291 VAL A O 1
ATOM 2348 N N . LEU A 1 292 ? -14.099 -8.252 15.271 1.00 58.28 292 LEU A N 1
ATOM 2349 C CA . LEU A 1 292 ? -14.648 -7.478 16.373 1.00 58.28 292 LEU A CA 1
ATOM 2350 C C . LEU A 1 292 ? -16.167 -7.448 16.262 1.00 58.28 292 LEU A C 1
ATOM 2352 O O . LEU A 1 292 ? -16.720 -6.926 15.286 1.00 58.28 292 LEU A O 1
ATOM 2356 N N . ASN A 1 293 ? -16.837 -8.017 17.265 1.00 52.47 293 ASN A N 1
ATOM 2357 C CA . ASN A 1 293 ? -18.291 -7.980 17.347 1.00 52.47 293 ASN A CA 1
ATOM 2358 C C . ASN A 1 293 ? -18.799 -6.648 17.934 1.00 52.47 293 ASN A C 1
ATOM 2360 O O . ASN A 1 293 ? -18.048 -5.819 18.462 1.00 52.47 293 ASN A O 1
ATOM 2364 N N . SER A 1 294 ? -20.113 -6.435 17.847 1.00 46.59 294 SER A N 1
ATOM 2365 C CA . SER A 1 294 ? -20.801 -5.240 18.357 1.00 46.59 294 SER A CA 1
ATOM 2366 C C . SER A 1 294 ? -20.601 -5.010 19.863 1.00 46.59 294 SER A C 1
ATOM 2368 O O . SER A 1 294 ? -20.601 -3.858 20.304 1.00 46.59 294 SER A O 1
ATOM 2370 N N . HIS A 1 295 ? -20.323 -6.073 20.621 1.00 46.19 295 HIS A N 1
ATOM 2371 C CA . HIS A 1 295 ? -20.043 -6.061 22.061 1.00 46.19 295 HIS A CA 1
ATOM 2372 C C . HIS A 1 295 ? -18.562 -5.823 22.394 1.00 46.19 295 HIS A C 1
ATOM 2374 O O . HIS A 1 295 ? -18.192 -5.792 23.558 1.00 46.19 295 HIS A O 1
ATOM 2380 N N . GLY A 1 296 ? -17.699 -5.644 21.392 1.00 44.88 296 GLY A N 1
ATOM 2381 C CA . GLY A 1 296 ? -16.288 -5.321 21.606 1.00 44.88 296 GLY A CA 1
ATOM 2382 C C . GLY A 1 296 ? -15.444 -6.474 22.097 1.00 44.88 296 GLY A C 1
ATOM 2383 O O . GLY A 1 296 ? -14.301 -6.255 22.487 1.00 44.88 296 GLY A O 1
ATOM 2384 N N . ARG A 1 297 ? -15.981 -7.691 22.026 1.00 47.88 297 ARG A N 1
ATOM 2385 C CA . ARG A 1 297 ? -15.184 -8.880 22.260 1.00 47.88 297 ARG A CA 1
ATOM 2386 C C . ARG A 1 297 ? -14.331 -9.143 21.031 1.00 47.88 297 ARG A C 1
ATOM 2388 O O . ARG A 1 297 ? -14.825 -9.132 19.897 1.00 47.88 297 ARG A O 1
ATOM 2395 N N . ARG A 1 298 ? -13.046 -9.358 21.286 1.00 47.97 298 ARG A N 1
ATOM 2396 C CA . ARG A 1 298 ? -12.059 -9.732 20.283 1.00 47.97 298 ARG A CA 1
ATOM 2397 C C . ARG A 1 298 ? -12.193 -11.224 20.047 1.00 47.97 298 ARG A C 1
ATOM 2399 O O . ARG A 1 298 ? -12.007 -12.006 20.969 1.00 47.97 298 ARG A O 1
ATOM 2406 N N . GLY A 1 299 ? -12.616 -11.578 18.841 1.00 48.47 299 GLY A N 1
ATOM 2407 C CA . GLY A 1 299 ? -12.753 -12.953 18.398 1.00 48.47 299 GLY A CA 1
ATOM 2408 C C . GLY A 1 299 ? -11.714 -13.243 17.334 1.00 48.47 299 GLY A C 1
ATOM 2409 O O . GLY A 1 299 ? -11.609 -12.509 16.349 1.00 48.47 299 GLY A O 1
ATOM 2410 N N . ARG A 1 300 ? -10.950 -14.319 17.496 1.00 50.03 300 ARG A N 1
ATOM 2411 C CA . ARG A 1 300 ? -10.061 -14.787 16.434 1.00 50.03 300 ARG A CA 1
ATOM 2412 C C . ARG A 1 300 ? -10.722 -15.933 15.688 1.00 50.03 300 ARG A C 1
ATOM 2414 O O . ARG A 1 300 ? -11.040 -16.953 16.297 1.00 50.03 300 ARG A O 1
ATOM 2421 N N . ASN A 1 301 ? -10.911 -15.789 14.377 1.00 46.69 301 ASN A N 1
ATOM 2422 C CA . ASN A 1 301 ? -11.363 -16.900 13.549 1.00 46.69 301 ASN A CA 1
ATOM 2423 C C . ASN A 1 301 ? -10.194 -17.857 13.309 1.00 46.69 301 ASN A C 1
ATOM 2425 O O . ASN A 1 301 ? -9.587 -17.811 12.246 1.00 46.69 301 ASN A O 1
ATOM 2429 N N . LYS A 1 302 ? -9.858 -18.726 14.269 1.00 45.25 302 LYS A N 1
ATOM 2430 C CA . LYS A 1 302 ? -8.849 -19.766 14.026 1.00 45.25 302 LYS A CA 1
ATOM 2431 C C . LYS A 1 302 ? -9.355 -20.645 12.873 1.00 45.25 302 LYS A C 1
ATOM 2433 O O . LYS A 1 302 ? -10.359 -21.334 13.056 1.00 45.25 302 LYS A O 1
ATOM 2438 N N . PRO A 1 303 ? -8.717 -20.639 11.687 1.00 41.56 303 PRO A N 1
ATOM 2439 C CA . PRO A 1 303 ? -9.188 -21.461 10.590 1.00 41.56 303 PRO A CA 1
ATOM 2440 C C . PRO A 1 303 ? -8.959 -22.924 10.968 1.00 41.56 303 PRO A C 1
ATOM 2442 O O . PRO A 1 303 ? -7.827 -23.413 10.963 1.00 41.56 303 PRO A O 1
ATOM 2445 N N . VAL A 1 304 ? -10.036 -23.637 11.291 1.00 35.88 304 VAL A N 1
ATOM 2446 C CA . VAL A 1 304 ? -10.025 -25.099 11.350 1.00 35.88 304 VAL A CA 1
ATOM 2447 C C . VAL A 1 304 ? -9.970 -25.599 9.904 1.00 35.88 304 VAL A C 1
ATOM 2449 O O . VAL A 1 304 ? -10.972 -25.958 9.312 1.00 35.88 304 VAL A O 1
ATOM 2452 N N . GLY A 1 305 ? -8.787 -25.569 9.295 1.00 33.78 305 GLY A N 1
ATOM 2453 C CA . GLY A 1 305 ? -8.525 -26.176 7.989 1.00 33.78 305 GLY A CA 1
ATOM 2454 C C . GLY A 1 305 ? -9.102 -25.444 6.768 1.00 33.78 305 GLY A C 1
ATOM 2455 O O . GLY A 1 305 ? -10.137 -24.785 6.796 1.00 33.78 305 GLY A O 1
ATOM 2456 N N . LEU A 1 306 ? -8.412 -25.624 5.641 1.00 32.47 306 LEU A N 1
ATOM 2457 C CA . LEU A 1 306 ? -8.651 -25.004 4.329 1.00 32.47 306 LEU A CA 1
ATOM 2458 C C . LEU A 1 306 ? -10.029 -25.339 3.696 1.00 32.47 306 LEU A C 1
ATOM 2460 O O . LEU A 1 306 ? -10.335 -24.858 2.610 1.00 32.47 306 LEU A O 1
ATOM 2464 N N . LEU A 1 307 ? -10.851 -26.170 4.354 1.00 32.31 307 LEU A N 1
ATOM 2465 C CA . LEU A 1 307 ? -12.106 -26.735 3.838 1.00 32.31 307 LEU A CA 1
ATOM 2466 C C . LEU A 1 307 ? -13.270 -26.761 4.851 1.00 32.31 307 LEU A C 1
ATOM 2468 O O . LEU A 1 307 ? -14.366 -27.183 4.485 1.00 32.31 307 LEU A O 1
ATOM 2472 N N . ALA A 1 308 ? -13.103 -26.311 6.102 1.00 36.41 308 ALA A N 1
ATOM 2473 C CA . ALA A 1 308 ? -14.216 -26.332 7.056 1.00 36.41 308 ALA A CA 1
ATOM 2474 C C . ALA A 1 308 ? -15.078 -25.068 6.921 1.00 36.41 308 ALA A C 1
ATOM 2476 O O . ALA A 1 308 ? -14.959 -24.089 7.657 1.00 36.41 308 ALA A O 1
ATOM 2477 N N . ALA A 1 309 ? -16.004 -25.103 5.969 1.00 35.22 309 ALA A N 1
ATOM 2478 C CA . ALA A 1 309 ? -17.140 -24.185 5.941 1.00 35.22 309 ALA A CA 1
ATOM 2479 C C . ALA A 1 309 ? -18.193 -24.502 7.034 1.00 35.22 309 ALA A C 1
ATOM 2481 O O . ALA A 1 309 ? -19.197 -23.800 7.109 1.00 35.22 309 ALA A O 1
ATOM 2482 N N . GLY A 1 310 ? -17.983 -25.544 7.854 1.00 33.06 310 GLY A N 1
ATOM 2483 C CA . GLY A 1 310 ? -19.014 -26.129 8.722 1.00 33.06 310 GLY A CA 1
ATOM 2484 C C . GLY A 1 310 ? -18.949 -25.800 10.217 1.00 33.06 310 GLY A C 1
ATOM 2485 O O . GLY A 1 310 ? -20.001 -25.735 10.832 1.00 33.06 310 GLY A O 1
ATOM 2486 N N . ASP A 1 311 ? -17.771 -25.549 10.797 1.00 38.47 311 ASP A N 1
ATOM 2487 C CA . ASP A 1 311 ? -17.616 -25.309 12.243 1.00 38.47 311 ASP A CA 1
ATOM 2488 C C . ASP A 1 311 ? -16.585 -24.199 12.477 1.00 38.47 311 ASP A C 1
ATOM 2490 O O . ASP A 1 311 ? -15.396 -24.443 12.695 1.00 38.47 311 ASP A O 1
ATOM 2494 N N . ARG A 1 312 ? -17.026 -22.943 12.380 1.00 48.47 312 ARG A N 1
ATOM 2495 C CA . ARG A 1 312 ? -16.229 -21.799 12.835 1.00 48.47 312 ARG A CA 1
ATOM 2496 C C . ARG A 1 312 ? -16.683 -21.497 14.255 1.00 48.47 312 ARG A C 1
ATOM 2498 O O . ARG A 1 312 ? -17.864 -21.278 14.473 1.00 48.47 312 ARG A O 1
ATOM 2505 N N . ARG A 1 313 ? -15.768 -21.554 15.223 1.00 44.12 313 ARG A N 1
ATOM 2506 C CA . ARG A 1 313 ? -16.013 -21.071 16.586 1.00 44.12 313 ARG A CA 1
ATOM 2507 C C . ARG A 1 313 ? -15.140 -19.851 16.805 1.00 44.12 313 ARG A C 1
ATOM 2509 O O . ARG A 1 313 ? -13.919 -19.947 16.685 1.00 44.12 313 ARG A O 1
ATOM 2516 N N . PHE A 1 314 ? -15.758 -18.722 17.119 1.00 48.59 314 PHE A N 1
ATOM 2517 C CA . PHE A 1 314 ? -15.036 -17.539 17.561 1.00 48.59 314 PHE A CA 1
ATOM 2518 C C . PHE A 1 314 ? -14.793 -17.642 19.063 1.00 48.59 314 PHE A C 1
ATOM 2520 O O . PHE A 1 314 ? -15.734 -17.734 19.849 1.00 48.59 314 PHE A O 1
ATOM 2527 N N . ASP A 1 315 ? -13.523 -17.639 19.457 1.00 44.97 315 ASP A N 1
ATOM 2528 C CA . ASP A 1 315 ? -13.146 -17.539 20.864 1.00 44.97 315 ASP A CA 1
ATOM 2529 C C . ASP A 1 315 ? -13.107 -16.057 21.236 1.00 44.97 315 ASP A C 1
ATOM 2531 O O . ASP A 1 315 ? -12.253 -15.317 20.742 1.00 44.97 315 ASP A O 1
ATOM 2535 N N . PHE A 1 316 ? -14.111 -15.605 21.986 1.00 50.47 316 PHE A N 1
ATOM 2536 C CA . PHE A 1 316 ? -14.299 -14.206 22.352 1.00 50.47 316 PHE A CA 1
ATOM 2537 C C . PHE A 1 316 ? -13.802 -13.968 23.780 1.00 50.47 316 PHE A C 1
ATOM 2539 O O . PHE A 1 316 ? -14.443 -14.424 24.729 1.00 50.47 316 PHE A O 1
ATOM 2546 N N . ASP A 1 317 ? -12.735 -13.181 23.941 1.00 44.91 317 ASP A N 1
ATOM 2547 C CA . ASP A 1 317 ? -12.244 -12.805 25.271 1.00 44.91 317 ASP A CA 1
ATOM 2548 C C . ASP A 1 317 ? -13.297 -12.005 26.063 1.00 44.91 317 ASP A C 1
ATOM 2550 O O . ASP A 1 317 ? -13.995 -11.131 25.535 1.00 44.91 317 ASP A O 1
ATOM 2554 N N . GLY A 1 318 ? -13.413 -12.311 27.359 1.00 37.81 318 GLY A N 1
ATOM 2555 C CA . GLY A 1 318 ? -14.424 -11.773 28.279 1.00 37.81 318 GLY A CA 1
ATOM 2556 C C . GLY A 1 318 ? -14.111 -10.406 28.898 1.00 37.81 318 GLY A C 1
ATOM 2557 O O . GLY A 1 318 ? -14.694 -10.074 29.928 1.00 37.81 318 GLY A O 1
ATOM 2558 N N . ALA A 1 319 ? -13.193 -9.618 28.334 1.00 39.53 319 ALA A N 1
ATOM 2559 C CA . ALA A 1 319 ? -12.802 -8.339 28.925 1.00 39.53 319 ALA A CA 1
ATOM 2560 C C . ALA A 1 319 ? -13.918 -7.280 28.801 1.00 39.53 319 ALA A C 1
ATOM 2562 O O . ALA A 1 319 ? -14.398 -6.983 27.705 1.00 39.53 319 ALA A O 1
ATOM 2563 N N . SER A 1 320 ? -14.309 -6.678 29.927 1.00 45.00 320 SER A N 1
ATOM 2564 C CA . SER A 1 320 ? -15.170 -5.491 29.977 1.00 45.00 320 SER A CA 1
ATOM 2565 C C . SER A 1 320 ? -14.377 -4.263 29.519 1.00 45.00 320 SER A C 1
ATOM 2567 O O . SER A 1 320 ? -13.478 -3.805 30.227 1.00 45.00 320 SER A O 1
ATOM 2569 N N . LEU A 1 321 ? -14.682 -3.736 28.333 1.00 51.78 321 LEU A N 1
ATOM 2570 C CA . LEU A 1 321 ? -14.080 -2.508 27.804 1.00 51.78 321 LEU A CA 1
ATOM 2571 C C . LEU A 1 321 ? -15.111 -1.374 27.794 1.00 51.78 321 LEU A C 1
ATOM 2573 O O . LEU A 1 321 ? -16.244 -1.559 27.340 1.00 51.78 321 LEU A O 1
ATOM 2577 N N . ILE A 1 322 ? -14.698 -0.181 28.239 1.00 52.91 322 ILE A N 1
ATOM 2578 C CA . ILE A 1 322 ? -15.503 1.042 28.128 1.00 52.91 322 ILE A CA 1
ATOM 2579 C C . ILE A 1 322 ? -15.441 1.525 26.673 1.00 52.91 322 ILE A C 1
ATOM 2581 O O . ILE A 1 322 ? -14.381 1.838 26.127 1.00 52.91 322 ILE A O 1
ATOM 2585 N N . ARG A 1 323 ? -16.602 1.571 26.028 1.00 61.72 323 ARG A N 1
ATOM 2586 C CA . ARG A 1 323 ? -16.818 1.939 24.627 1.00 61.72 323 ARG A CA 1
ATOM 2587 C C . ARG A 1 323 ? -17.170 3.419 24.511 1.00 61.72 323 ARG A C 1
ATOM 2589 O O . ARG A 1 323 ? -17.768 4.013 25.409 1.00 61.72 323 ARG A O 1
ATOM 2596 N N . VAL A 1 324 ? -16.877 4.000 23.351 1.00 56.50 324 VAL A N 1
ATOM 2597 C CA . VAL A 1 324 ? -17.277 5.371 22.998 1.00 56.50 324 VAL A CA 1
ATOM 2598 C C . VAL A 1 324 ? -18.380 5.296 21.941 1.00 56.50 324 VAL A C 1
ATOM 2600 O O . VAL A 1 324 ? -18.142 4.790 20.848 1.00 56.50 324 VAL A O 1
ATOM 2603 N N . ASN A 1 325 ? -19.612 5.732 22.233 1.00 50.19 325 ASN A N 1
ATOM 2604 C CA . ASN A 1 325 ? -20.720 5.526 21.279 1.00 50.19 325 ASN A CA 1
ATOM 2605 C C . ASN A 1 325 ? -20.879 6.661 20.259 1.00 50.19 325 ASN A C 1
ATOM 2607 O O . ASN A 1 325 ? -21.236 6.409 19.109 1.00 50.19 325 ASN A O 1
ATOM 2611 N N . ALA A 1 326 ? -20.636 7.907 20.665 1.00 47.31 326 ALA A N 1
ATOM 2612 C CA . ALA A 1 326 ? -20.848 9.053 19.791 1.00 47.31 326 ALA A CA 1
ATOM 2613 C C . ALA A 1 326 ? -20.006 10.260 20.212 1.00 47.31 326 ALA A C 1
ATOM 2615 O O . ALA A 1 326 ? -20.032 10.675 21.374 1.00 47.31 326 ALA A O 1
ATOM 2616 N N . ILE A 1 327 ? -19.328 10.851 19.229 1.00 50.72 327 ILE A N 1
ATOM 2617 C CA . ILE A 1 327 ? -18.925 12.257 19.260 1.00 50.72 327 ILE A CA 1
ATOM 2618 C C . ILE A 1 327 ? -20.082 13.018 18.632 1.00 50.72 327 ILE A C 1
ATOM 2620 O O . ILE A 1 327 ? -20.310 12.943 17.426 1.00 50.72 327 ILE A O 1
ATOM 2624 N N . THR A 1 328 ? -20.901 13.651 19.462 1.00 38.31 328 THR A N 1
ATOM 2625 C CA . THR A 1 328 ? -22.118 14.321 18.989 1.00 38.31 328 THR A CA 1
ATOM 2626 C C . THR A 1 328 ? -21.796 15.702 18.423 1.00 38.31 328 THR A C 1
ATOM 2628 O O . THR A 1 328 ? -21.896 16.696 19.127 1.00 38.31 328 THR A O 1
ATOM 2631 N N . GLY A 1 329 ? -21.453 15.776 17.135 1.00 40.62 329 GLY A N 1
ATOM 2632 C CA . GLY A 1 329 ? -21.339 17.039 16.391 1.00 40.62 329 GLY A CA 1
ATOM 2633 C C . GLY A 1 329 ? -20.248 17.999 16.888 1.00 40.62 329 GLY A C 1
ATOM 2634 O O . GLY A 1 329 ? -19.596 17.756 17.901 1.00 40.62 329 GLY A O 1
ATOM 2635 N N . ASP A 1 330 ? -20.081 19.109 16.165 1.00 40.25 330 ASP A N 1
ATOM 2636 C CA . ASP A 1 330 ? -18.916 20.020 16.153 1.00 40.25 330 ASP A CA 1
ATOM 2637 C C . ASP A 1 330 ? -18.410 20.596 17.498 1.00 40.25 330 ASP A C 1
ATOM 2639 O O . ASP A 1 330 ? -17.453 21.369 17.484 1.00 40.25 330 ASP A O 1
ATOM 2643 N N . ARG A 1 331 ? -19.037 20.299 18.653 1.00 48.59 331 ARG A N 1
ATOM 2644 C CA . ARG A 1 331 ? -18.615 20.685 20.028 1.00 48.59 331 ARG A CA 1
ATOM 2645 C C . ARG A 1 331 ? -19.178 19.770 21.136 1.00 48.59 331 ARG A C 1
ATOM 2647 O O . ARG A 1 331 ? -19.224 20.178 22.302 1.00 48.59 331 ARG A O 1
ATOM 2654 N N . GLY A 1 332 ? -19.704 18.591 20.800 1.00 58.16 332 GLY A N 1
ATOM 2655 C CA . GLY A 1 332 ? -20.477 17.780 21.743 1.00 58.16 332 GLY A CA 1
ATOM 2656 C C . GLY A 1 332 ? -19.637 16.940 22.706 1.00 58.16 332 GLY A C 1
ATOM 2657 O O . GLY A 1 332 ? -18.466 16.661 22.459 1.00 58.16 332 GLY A O 1
ATOM 2658 N N . PRO A 1 333 ? -20.227 16.519 23.831 1.00 62.44 333 PRO A N 1
ATOM 2659 C CA . PRO A 1 333 ? -19.559 15.644 24.781 1.00 62.44 333 PRO A CA 1
ATOM 2660 C C . PRO A 1 333 ? -19.422 14.208 24.268 1.00 62.44 333 PRO A C 1
ATOM 2662 O O . PRO A 1 333 ? -20.259 13.714 23.510 1.00 62.44 333 PRO A O 1
ATOM 2665 N N . LEU A 1 334 ? -18.371 13.531 24.731 1.00 68.94 334 LEU A N 1
ATOM 2666 C CA . LEU A 1 334 ? -18.161 12.097 24.550 1.00 68.94 334 LEU A CA 1
ATOM 2667 C C . LEU A 1 334 ? -19.070 11.336 25.516 1.00 68.94 334 LEU A C 1
ATOM 2669 O O . LEU A 1 334 ? -19.041 11.570 26.728 1.00 68.94 334 LEU A O 1
ATOM 2673 N N . HIS A 1 335 ? -19.858 10.415 24.970 1.00 68.06 335 HIS A N 1
ATOM 2674 C CA . HIS A 1 335 ? -20.692 9.501 25.744 1.00 68.06 335 HIS A CA 1
ATOM 2675 C C . HIS A 1 335 ? -20.008 8.134 25.851 1.00 68.06 335 HIS A C 1
ATOM 2677 O O . HIS A 1 335 ? -19.750 7.480 24.832 1.00 68.06 335 HIS A O 1
ATOM 2683 N N . LEU A 1 336 ? -19.717 7.729 27.088 1.00 65.62 336 LEU A N 1
ATOM 2684 C CA . LEU A 1 336 ? -18.983 6.515 27.435 1.00 65.62 336 LEU A CA 1
ATOM 2685 C C . LEU A 1 336 ? -19.908 5.513 28.130 1.00 65.62 336 LEU A C 1
ATOM 2687 O O . LEU A 1 336 ? -20.718 5.882 28.984 1.00 65.62 336 LEU A O 1
ATOM 2691 N N . TRP A 1 337 ? -19.784 4.245 27.761 1.00 61.06 337 TRP A N 1
ATOM 2692 C CA . TRP A 1 337 ? -20.625 3.149 28.243 1.00 61.06 337 TRP A CA 1
ATOM 2693 C C . TRP A 1 337 ? -19.809 1.864 28.313 1.00 61.06 337 TRP A C 1
ATOM 2695 O O . TRP A 1 337 ? -18.874 1.684 27.539 1.00 61.06 337 TRP A O 1
ATOM 2705 N N . ASP A 1 338 ? -20.152 0.974 29.230 1.00 54.69 338 ASP A N 1
ATOM 2706 C CA . ASP A 1 338 ? -19.509 -0.334 29.332 1.00 54.69 338 ASP A CA 1
ATOM 2707 C C . ASP A 1 338 ? -20.230 -1.332 28.433 1.00 54.69 338 ASP A C 1
ATOM 2709 O O . ASP A 1 338 ? -21.459 -1.394 28.407 1.00 54.69 338 ASP A O 1
ATOM 2713 N N . ALA A 1 339 ? -19.462 -2.121 27.684 1.00 49.31 339 ALA A N 1
ATOM 2714 C CA . ALA A 1 339 ? -19.996 -3.172 26.828 1.00 49.31 339 ALA A CA 1
ATOM 2715 C C . ALA A 1 339 ? -20.845 -4.212 27.589 1.00 49.31 339 ALA A C 1
ATOM 2717 O O . ALA A 1 339 ? -21.680 -4.873 26.970 1.00 49.31 339 ALA A O 1
ATOM 2718 N N . GLY A 1 340 ? -20.656 -4.351 28.907 1.00 45.88 340 GLY A N 1
ATOM 2719 C CA . GLY A 1 340 ? -21.465 -5.211 29.773 1.00 45.88 340 GLY A CA 1
ATOM 2720 C C . GLY A 1 340 ? -22.742 -4.572 30.335 1.00 45.88 340 GLY A C 1
ATOM 2721 O O . GLY A 1 340 ? -23.583 -5.306 30.848 1.00 45.88 340 GLY A O 1
ATOM 2722 N N . TRP A 1 341 ? -22.914 -3.242 30.254 1.00 43.81 341 TRP A N 1
ATOM 2723 C CA . TRP A 1 341 ? -24.006 -2.524 30.929 1.00 43.81 341 TRP A CA 1
ATOM 2724 C C . TRP A 1 341 ? -24.564 -1.349 30.096 1.00 43.81 341 TRP A C 1
ATOM 2726 O O . TRP A 1 341 ? -23.843 -0.403 29.785 1.00 43.81 341 TRP A O 1
ATOM 2736 N N . PRO A 1 342 ? -25.873 -1.333 29.772 1.00 45.53 342 PRO A N 1
ATOM 2737 C CA . PRO A 1 342 ? -26.467 -0.377 28.828 1.00 45.53 342 PRO A CA 1
ATOM 2738 C C . PRO A 1 342 ? -26.703 1.043 29.378 1.00 45.53 342 PRO A C 1
ATOM 2740 O O . PRO A 1 342 ? -27.179 1.904 28.635 1.00 45.53 342 PRO A O 1
ATOM 2743 N N . HIS A 1 343 ? -26.390 1.316 30.646 1.00 53.03 343 HIS A N 1
ATOM 2744 C CA . HIS A 1 343 ? -26.489 2.661 31.214 1.00 53.03 343 HIS A CA 1
ATOM 2745 C C . HIS A 1 343 ? -25.186 3.435 30.959 1.00 53.03 343 HIS A C 1
ATOM 2747 O O . HIS A 1 343 ? -24.097 2.909 31.177 1.00 53.03 343 HIS A O 1
ATOM 2753 N N . ASN A 1 344 ? -25.291 4.682 30.477 1.00 51.00 344 ASN A N 1
ATOM 2754 C CA . ASN A 1 344 ? -24.134 5.566 30.281 1.00 51.00 344 ASN A CA 1
ATOM 2755 C C . ASN A 1 344 ? -23.307 5.620 31.574 1.00 51.00 344 ASN A C 1
ATOM 2757 O O . ASN A 1 344 ? -23.829 6.035 32.606 1.00 51.00 344 ASN A O 1
ATOM 2761 N N . GLN A 1 345 ? -22.033 5.236 31.513 1.00 59.88 345 GLN A N 1
ATOM 2762 C CA . GLN A 1 345 ? -21.155 5.251 32.684 1.00 59.88 345 GLN A CA 1
ATOM 2763 C C . GLN A 1 345 ? -20.535 6.631 32.918 1.00 59.88 345 GLN A C 1
ATOM 2765 O O . GLN A 1 345 ? -20.291 7.005 34.061 1.00 59.88 345 GLN A O 1
ATOM 2770 N N . ALA A 1 346 ? -20.295 7.408 31.855 1.00 63.06 346 ALA A N 1
ATOM 2771 C CA . ALA A 1 346 ? -19.741 8.753 31.975 1.00 63.06 346 ALA A CA 1
ATOM 2772 C C . ALA A 1 346 ? -20.056 9.627 30.754 1.00 63.06 346 ALA A C 1
ATOM 2774 O O . ALA A 1 346 ? -20.152 9.156 29.617 1.00 63.06 346 ALA A O 1
ATOM 2775 N N . ARG A 1 347 ? -20.165 10.937 30.992 1.00 72.06 347 ARG A N 1
ATOM 2776 C CA . ARG A 1 347 ? -20.216 11.969 29.955 1.00 72.06 347 ARG A CA 1
ATOM 2777 C C . ARG A 1 347 ? -19.036 12.903 30.180 1.00 72.06 347 ARG A C 1
ATOM 2779 O O . ARG A 1 347 ? -18.925 13.481 31.256 1.00 72.06 347 ARG A O 1
ATOM 2786 N N . ILE A 1 348 ? -18.157 13.043 29.194 1.00 74.25 348 ILE A N 1
ATOM 2787 C CA . ILE A 1 348 ? -16.956 13.876 29.335 1.00 74.25 348 ILE A CA 1
ATOM 2788 C C . ILE A 1 348 ? -16.882 14.935 28.240 1.00 74.25 348 ILE A C 1
ATOM 2790 O O . ILE A 1 348 ? -17.309 14.711 27.104 1.00 74.25 348 ILE A O 1
ATOM 2794 N N . ARG A 1 349 ? -16.322 16.097 28.573 1.00 80.00 349 ARG A N 1
ATOM 2795 C CA . ARG A 1 349 ? -15.920 17.110 27.599 1.00 80.00 349 ARG A CA 1
ATOM 2796 C C . ARG A 1 349 ? -14.406 17.012 27.401 1.00 80.00 349 ARG A C 1
ATOM 2798 O O . ARG A 1 349 ? -13.668 17.441 28.284 1.00 80.00 349 ARG A O 1
ATOM 2805 N N . PRO A 1 350 ? -13.929 16.453 26.279 1.00 74.75 350 PRO A N 1
ATOM 2806 C CA . PRO A 1 350 ? -12.501 16.401 26.006 1.00 74.75 350 PRO A CA 1
ATOM 2807 C C . PRO A 1 350 ? -11.956 17.800 25.697 1.00 74.75 350 PRO A C 1
ATOM 2809 O O . PRO A 1 350 ? -12.577 18.578 24.965 1.00 74.75 350 PRO A O 1
ATOM 2812 N N . LYS A 1 351 ? -10.761 18.106 26.198 1.00 78.56 351 LYS A N 1
ATOM 2813 C CA . LYS A 1 351 ? -9.981 19.257 25.740 1.00 78.56 351 LYS A CA 1
ATOM 2814 C C . LYS A 1 351 ? -9.381 18.944 24.366 1.00 78.56 351 LYS A C 1
ATOM 2816 O O . LYS A 1 351 ? -9.035 17.808 24.064 1.00 78.56 351 LYS A O 1
ATOM 2821 N N . GLY A 1 352 ? -9.266 19.954 23.503 1.00 75.88 352 GLY A N 1
ATOM 2822 C CA . GLY A 1 352 ? -8.736 19.753 22.148 1.00 75.88 352 GLY A CA 1
ATOM 2823 C C . GLY A 1 352 ? -9.694 19.013 21.202 1.00 75.88 352 GLY A C 1
ATOM 2824 O O . GLY A 1 352 ? -9.259 18.142 20.457 1.00 75.88 352 GLY A O 1
ATOM 2825 N N . LEU A 1 353 ? -10.980 19.392 21.196 1.00 72.38 353 LEU A N 1
ATOM 2826 C CA . LEU A 1 353 ? -12.069 18.820 20.378 1.00 72.38 353 LEU A CA 1
ATOM 2827 C C . LEU A 1 353 ? -11.679 18.439 18.941 1.00 72.38 353 LEU A C 1
ATOM 2829 O O . LEU A 1 353 ? -11.967 17.328 18.516 1.00 72.38 353 LEU A O 1
ATOM 2833 N N . ARG A 1 354 ? -10.941 19.295 18.221 1.00 72.12 354 ARG A N 1
ATOM 2834 C CA . ARG A 1 354 ? -10.481 18.998 16.850 1.00 72.12 354 ARG A CA 1
ATOM 2835 C C . ARG A 1 354 ? -9.627 17.732 16.751 1.00 72.12 354 ARG A C 1
ATOM 2837 O O . ARG A 1 354 ? -9.735 17.005 15.767 1.00 72.12 354 ARG A O 1
ATOM 2844 N N . ARG A 1 355 ? -8.771 17.475 17.750 1.00 74.56 355 ARG A N 1
ATOM 2845 C CA . ARG A 1 355 ? -7.948 16.258 17.791 1.00 74.56 355 ARG A CA 1
ATOM 2846 C C . ARG A 1 355 ? -8.828 15.022 17.969 1.00 74.56 355 ARG A C 1
ATOM 2848 O O . ARG A 1 355 ? -8.632 14.015 17.300 1.00 74.56 355 ARG A O 1
ATOM 2855 N N . VAL A 1 356 ? -9.827 15.132 18.836 1.00 75.56 356 VAL A N 1
ATOM 2856 C CA . VAL A 1 356 ? -10.752 14.042 19.150 1.00 75.56 356 VAL A CA 1
ATOM 2857 C C . VAL A 1 356 ? -11.706 13.753 17.989 1.00 75.56 356 VAL A C 1
ATOM 2859 O O . VAL A 1 356 ? -11.949 12.593 17.680 1.00 75.56 356 VAL A O 1
ATOM 2862 N N . GLU A 1 357 ? -12.207 14.778 17.301 1.00 72.81 357 GLU A N 1
ATOM 2863 C CA . GLU A 1 357 ? -13.071 14.630 16.122 1.00 72.81 357 GLU A CA 1
ATOM 2864 C C . GLU A 1 357 ? -12.370 13.894 14.983 1.00 72.81 357 GLU A C 1
ATOM 2866 O O . GLU A 1 357 ? -12.921 12.957 14.409 1.00 72.81 357 GLU A O 1
ATOM 2871 N N . ALA A 1 358 ? -11.144 14.299 14.654 1.00 69.19 358 ALA A N 1
ATOM 2872 C CA . ALA A 1 358 ? -10.396 13.651 13.588 1.00 69.19 358 ALA A CA 1
ATOM 2873 C C . ALA A 1 358 ? -9.936 12.238 13.987 1.00 69.19 358 ALA A C 1
ATOM 2875 O O . ALA A 1 358 ? -9.987 11.338 13.150 1.00 69.19 358 ALA A O 1
ATOM 2876 N N . TRP A 1 359 ? -9.610 12.005 15.264 1.00 77.12 359 TRP A N 1
ATOM 2877 C CA . TRP A 1 359 ? -9.411 10.651 15.785 1.00 77.12 359 TRP A CA 1
ATOM 2878 C C . TRP A 1 359 ? -10.676 9.791 15.664 1.00 77.12 359 TRP A C 1
ATOM 2880 O O . TRP A 1 359 ? -10.602 8.661 15.195 1.00 77.12 359 TRP A O 1
ATOM 2890 N N . ALA A 1 360 ? -11.853 10.316 16.004 1.00 72.88 360 ALA A N 1
ATOM 2891 C CA . ALA A 1 360 ? -13.099 9.557 15.918 1.00 72.88 360 ALA A CA 1
ATOM 2892 C C . ALA A 1 360 ? -13.583 9.324 14.492 1.00 72.88 360 ALA A C 1
ATOM 2894 O O . ALA A 1 360 ? -14.285 8.350 14.248 1.00 72.88 360 ALA A O 1
ATOM 2895 N N . ALA A 1 361 ? -13.198 10.184 13.546 1.00 70.75 361 ALA A N 1
ATOM 2896 C CA . ALA A 1 361 ? -13.394 9.896 12.133 1.00 70.75 361 ALA A CA 1
ATOM 2897 C C . ALA A 1 361 ? -12.591 8.656 11.710 1.00 70.75 361 ALA A C 1
ATOM 2899 O O . ALA A 1 361 ? -13.058 7.890 10.877 1.00 70.75 361 ALA A O 1
ATOM 2900 N N . PHE A 1 362 ? -11.397 8.457 12.274 1.00 74.56 362 PHE A N 1
ATOM 2901 C CA . PHE A 1 362 ? -10.548 7.289 12.032 1.00 74.56 362 PHE A CA 1
ATOM 2902 C C . PHE A 1 362 ? -10.988 6.037 12.821 1.00 74.56 362 PHE A C 1
ATOM 2904 O O . PHE A 1 362 ? -10.901 4.917 12.305 1.00 74.56 362 PHE A O 1
ATOM 2911 N N . ALA A 1 363 ? -11.435 6.210 14.068 1.00 73.94 363 ALA A N 1
ATOM 2912 C CA . ALA A 1 363 ? -11.741 5.113 14.977 1.00 73.94 363 ALA A CA 1
ATOM 2913 C C . ALA A 1 363 ? -13.042 4.391 14.589 1.00 73.94 363 ALA A C 1
ATOM 2915 O O . ALA A 1 363 ? -14.126 4.972 14.556 1.00 73.94 363 ALA A O 1
ATOM 2916 N N . ARG A 1 364 ? -12.947 3.081 14.350 1.00 73.25 364 ARG A N 1
ATOM 2917 C CA . ARG A 1 364 ? -14.079 2.216 13.985 1.00 73.25 364 ARG A CA 1
ATOM 2918 C C . ARG A 1 364 ? -14.646 1.489 15.198 1.00 73.25 364 ARG A C 1
ATOM 2920 O O . ARG A 1 364 ? -15.865 1.372 15.325 1.00 73.25 364 ARG A O 1
ATOM 2927 N N . HIS A 1 365 ? -13.765 1.036 16.092 1.00 68.50 365 HIS A N 1
ATOM 2928 C CA . HIS A 1 365 ? -14.120 0.420 17.375 1.00 68.50 365 HIS A CA 1
ATOM 2929 C C . HIS A 1 365 ? -13.519 1.215 18.529 1.00 68.50 365 HIS A C 1
ATOM 2931 O O . HIS A 1 365 ? -12.607 0.731 19.196 1.00 68.50 365 HIS A O 1
ATOM 2937 N N . PRO A 1 366 ? -14.000 2.445 18.766 1.00 71.44 366 PRO A N 1
ATOM 2938 C CA . PRO A 1 366 ? -13.411 3.311 19.768 1.00 71.44 366 PRO A CA 1
ATOM 2939 C C . PRO A 1 366 ? -13.640 2.775 21.189 1.00 71.44 366 PRO A C 1
ATOM 2941 O O . PRO A 1 366 ? -14.757 2.413 21.583 1.00 71.44 366 PRO A O 1
ATOM 2944 N N . VAL A 1 367 ? -12.568 2.782 21.969 1.00 71.50 367 VAL A N 1
ATOM 2945 C CA . VAL A 1 367 ? -12.521 2.477 23.399 1.00 71.50 367 VAL A CA 1
ATOM 2946 C C . VAL A 1 367 ? -11.872 3.622 24.155 1.00 71.50 367 VAL A C 1
ATOM 2948 O O . VAL A 1 367 ? -11.134 4.425 23.585 1.00 71.50 367 VAL A O 1
ATOM 2951 N N . ALA A 1 368 ? -12.179 3.709 25.441 1.00 72.19 368 ALA A N 1
ATOM 2952 C CA . ALA A 1 368 ? -11.619 4.708 26.331 1.00 72.19 368 ALA A CA 1
ATOM 2953 C C . ALA A 1 368 ? -11.128 4.048 27.620 1.00 72.19 368 ALA A C 1
ATOM 2955 O O . ALA A 1 368 ? -11.822 3.214 28.197 1.00 72.19 368 ALA A O 1
ATOM 2956 N N . GLN A 1 369 ? -9.958 4.464 28.097 1.00 73.62 369 GLN A N 1
ATOM 2957 C CA . GLN A 1 369 ? -9.421 4.067 29.393 1.00 73.62 369 GLN A CA 1
ATOM 2958 C C . GLN A 1 369 ? -9.102 5.306 30.224 1.00 73.62 369 GLN A C 1
ATOM 2960 O O . GLN A 1 369 ? -8.383 6.201 29.783 1.00 73.62 369 GLN A O 1
ATOM 2965 N N . PHE A 1 370 ? -9.627 5.364 31.444 1.00 73.50 370 PHE A N 1
ATOM 2966 C CA . PHE A 1 370 ? -9.353 6.462 32.364 1.00 73.50 370 PHE A CA 1
ATOM 2967 C C . PHE A 1 370 ? -8.022 6.258 33.095 1.00 73.50 370 PHE A C 1
ATOM 2969 O O . PHE A 1 370 ? -7.762 5.187 33.642 1.00 73.50 370 PHE A O 1
ATOM 2976 N N . ARG A 1 371 ? -7.196 7.308 33.140 1.00 75.62 371 ARG A N 1
ATOM 2977 C CA . ARG A 1 371 ? -5.949 7.392 33.913 1.00 75.62 371 ARG A CA 1
ATOM 2978 C C . ARG A 1 371 ? -5.897 8.726 34.660 1.00 75.62 371 ARG A C 1
ATOM 2980 O O . ARG A 1 371 ? -5.372 9.721 34.163 1.00 75.62 371 ARG A O 1
ATOM 2987 N N . GLY A 1 372 ? -6.458 8.753 35.868 1.00 78.81 372 GLY A N 1
ATOM 2988 C CA . GLY A 1 372 ? -6.496 9.962 36.697 1.00 78.81 372 GLY A CA 1
ATOM 2989 C C . GLY A 1 372 ? -7.299 11.085 36.034 1.00 78.81 372 GLY A C 1
ATOM 2990 O O . GLY A 1 372 ? -8.496 10.936 35.825 1.00 78.81 372 GLY A O 1
ATOM 2991 N N . SER A 1 373 ? -6.645 12.201 35.702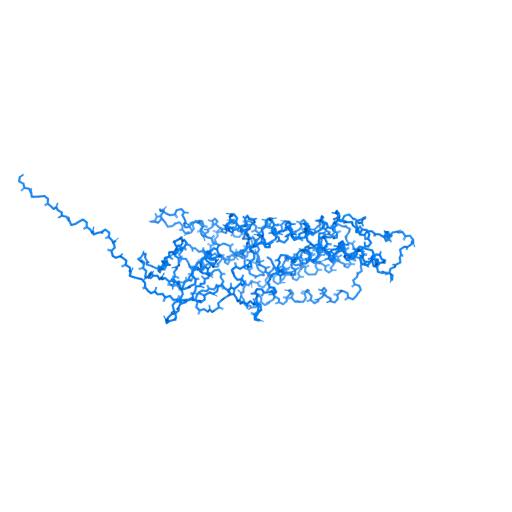 1.00 79.31 373 SER A N 1
ATOM 2992 C CA . SER A 1 373 ? -7.254 13.371 35.042 1.00 79.31 373 SER A CA 1
ATOM 2993 C C . SER A 1 373 ? -7.295 13.287 33.510 1.00 79.31 373 SER A C 1
ATOM 2995 O O . SER A 1 373 ? -7.693 14.245 32.840 1.00 79.31 373 SER A O 1
ATOM 2997 N N . LYS A 1 374 ? -6.856 12.162 32.938 1.00 81.25 374 LYS A N 1
ATOM 2998 C CA . LYS A 1 374 ? -6.751 11.963 31.493 1.00 81.25 374 LYS A CA 1
ATOM 2999 C C . LYS A 1 374 ? -7.475 10.703 31.049 1.00 81.25 374 LYS A C 1
ATOM 3001 O O . LYS A 1 374 ? -7.607 9.739 31.801 1.00 81.25 374 LYS A O 1
ATOM 3006 N N . VAL A 1 375 ? -7.961 10.725 29.817 1.00 78.94 375 VAL A N 1
ATOM 3007 C CA . VAL A 1 375 ? -8.555 9.575 29.145 1.00 78.94 375 VAL A CA 1
ATOM 3008 C C . VAL A 1 375 ? -7.681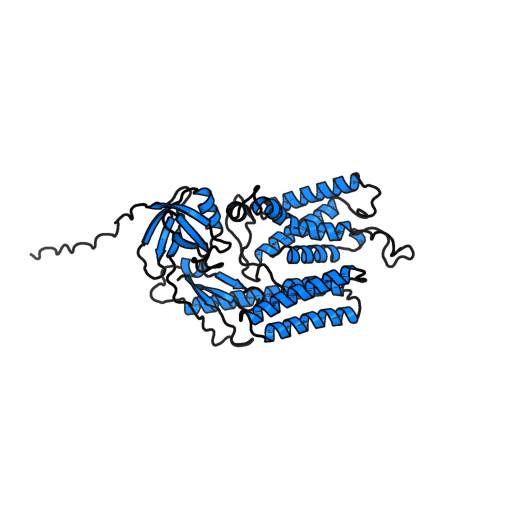 9.215 27.952 1.00 78.94 375 VAL A C 1
ATOM 3010 O O . VAL A 1 375 ? -7.292 10.081 27.168 1.00 78.94 375 VAL A O 1
ATOM 3013 N N . ILE A 1 376 ? -7.351 7.937 27.828 1.00 80.25 376 ILE A N 1
ATOM 3014 C CA . ILE A 1 376 ? -6.695 7.385 26.649 1.00 80.25 376 ILE A CA 1
ATOM 3015 C C . ILE A 1 376 ? -7.792 6.837 25.748 1.00 80.25 376 ILE A C 1
ATOM 3017 O O . ILE A 1 376 ? -8.494 5.896 26.113 1.00 80.25 376 ILE A O 1
ATOM 3021 N N . LEU A 1 377 ? -7.956 7.456 24.586 1.00 78.50 377 LEU A N 1
ATOM 3022 C CA . LEU A 1 377 ? -8.856 7.002 23.535 1.00 78.50 377 LEU A CA 1
ATOM 3023 C C . LEU A 1 377 ? -8.086 6.067 22.601 1.00 78.50 377 LEU A C 1
ATOM 3025 O O . LEU A 1 377 ? -7.012 6.441 22.149 1.00 78.50 377 LEU A O 1
ATOM 3029 N N . GLY A 1 378 ? -8.609 4.884 22.293 1.00 76.19 378 GLY A N 1
ATOM 3030 C CA . GLY A 1 378 ? -7.969 3.909 21.399 1.00 76.19 378 GLY A CA 1
ATOM 3031 C C . GLY A 1 378 ? -8.977 3.171 20.522 1.00 76.19 378 GLY A C 1
ATOM 3032 O O . GLY A 1 378 ? -10.185 3.373 20.644 1.00 76.19 378 GLY A O 1
ATOM 3033 N N . ASP A 1 379 ? -8.503 2.320 19.623 1.00 74.88 379 ASP A N 1
ATOM 3034 C CA . ASP A 1 379 ? -9.347 1.503 18.755 1.00 74.88 379 ASP A CA 1
ATOM 3035 C C . ASP A 1 379 ? -9.019 0.018 18.950 1.00 74.88 379 ASP A C 1
ATOM 3037 O O . ASP A 1 379 ? -7.876 -0.402 18.771 1.00 74.88 379 ASP A O 1
ATOM 3041 N N . VAL A 1 380 ? -10.039 -0.790 19.275 1.00 68.31 380 VAL A N 1
ATOM 3042 C CA . VAL A 1 380 ? -9.877 -2.227 19.590 1.00 68.31 380 VAL A CA 1
ATOM 3043 C C . VAL A 1 380 ? -9.190 -3.001 18.466 1.00 68.31 380 VAL A C 1
ATOM 3045 O O . VAL A 1 380 ? -8.549 -4.020 18.710 1.00 68.31 380 VAL A O 1
ATOM 3048 N N . ARG A 1 381 ? -9.272 -2.494 17.231 1.00 70.12 381 ARG A N 1
ATOM 3049 C CA . ARG A 1 381 ? -8.561 -3.041 16.070 1.00 70.12 381 ARG A CA 1
ATOM 3050 C C . ARG A 1 381 ? -7.051 -3.158 16.275 1.00 70.12 381 ARG A C 1
ATOM 3052 O O . ARG A 1 381 ? -6.428 -3.974 15.603 1.00 70.12 381 ARG A O 1
ATOM 3059 N N . TYR A 1 382 ? -6.478 -2.322 17.134 1.00 70.44 382 TYR A N 1
ATOM 3060 C CA . TYR A 1 382 ? -5.037 -2.154 17.282 1.00 70.44 382 TYR A CA 1
ATOM 3061 C C . TYR A 1 382 ? -4.531 -2.431 18.701 1.00 70.44 382 TYR A C 1
ATOM 3063 O O . TYR A 1 382 ? -3.326 -2.605 18.876 1.00 70.44 382 TYR A O 1
ATOM 3071 N N . GLY A 1 383 ? -5.428 -2.555 19.682 1.00 63.84 383 GLY A N 1
ATOM 3072 C CA . GLY A 1 383 ? -5.095 -2.916 21.057 1.00 63.84 383 GLY A CA 1
ATOM 3073 C C . GLY A 1 383 ? -6.325 -2.965 21.966 1.00 63.84 383 GLY A C 1
ATOM 3074 O O . GLY A 1 383 ? -7.342 -2.334 21.704 1.00 63.84 383 GLY A O 1
ATOM 3075 N N . ALA A 1 384 ? -6.251 -3.718 23.066 1.00 51.97 384 ALA A N 1
ATOM 3076 C CA . ALA A 1 384 ? -7.361 -3.879 24.014 1.00 51.97 384 ALA A CA 1
ATOM 3077 C C . ALA A 1 384 ? -7.476 -2.722 25.037 1.00 51.97 384 ALA A C 1
ATOM 3079 O O . ALA A 1 384 ? -7.935 -2.929 26.155 1.00 51.97 384 ALA A O 1
ATOM 3080 N N . GLY A 1 385 ? -7.042 -1.505 24.685 1.00 49.06 385 GLY A N 1
ATOM 3081 C CA . GLY A 1 385 ? -7.250 -0.302 25.503 1.00 49.06 385 GLY A CA 1
ATOM 3082 C C . GLY A 1 385 ? -6.526 -0.262 26.859 1.00 49.06 385 GLY A C 1
ATOM 3083 O O . GLY A 1 385 ? -6.923 0.532 27.704 1.00 49.06 385 GLY A O 1
ATOM 3084 N N . GLY A 1 386 ? -5.503 -1.097 27.088 1.00 44.47 386 GLY A N 1
ATOM 3085 C CA . GLY A 1 386 ? -4.689 -1.105 28.319 1.00 44.47 386 GLY A CA 1
ATOM 3086 C C . GLY A 1 386 ? -3.259 -0.567 28.163 1.00 44.47 386 GLY A C 1
ATOM 3087 O O . GLY A 1 386 ? -2.675 -0.070 29.128 1.00 44.47 386 GLY A O 1
ATOM 3088 N N . GLU A 1 387 ? -2.716 -0.615 26.947 1.00 54.44 387 GLU A N 1
ATOM 3089 C CA . GLU A 1 387 ? -1.358 -0.186 26.592 1.00 54.44 387 GLU A CA 1
ATOM 3090 C C . GLU A 1 387 ? -1.413 0.960 25.570 1.00 54.44 387 GLU A C 1
ATOM 3092 O O . GLU A 1 387 ? -2.413 1.124 24.870 1.00 54.44 387 GLU A O 1
ATOM 3097 N N . GLU A 1 388 ? -0.356 1.775 25.488 1.00 61.72 388 GLU A N 1
ATOM 3098 C CA . GLU A 1 388 ? -0.216 2.823 24.466 1.00 61.72 388 GLU A CA 1
ATOM 3099 C C . GLU A 1 388 ? -0.025 2.193 23.074 1.00 61.72 388 GLU A C 1
ATOM 3101 O O . GLU A 1 388 ? 1.075 2.158 22.527 1.00 61.72 388 GLU A O 1
ATOM 3106 N N . ASP A 1 389 ? -1.102 1.672 22.484 1.00 69.50 389 ASP A N 1
ATOM 3107 C CA . ASP A 1 389 ? -1.093 1.187 21.104 1.00 69.50 389 ASP A CA 1
ATOM 3108 C C . ASP A 1 389 ? -0.980 2.351 20.107 1.00 69.50 389 ASP A C 1
ATOM 3110 O O . ASP A 1 389 ? -1.098 3.524 20.464 1.00 69.50 389 ASP A O 1
ATOM 3114 N N . TRP A 1 390 ? -0.759 2.067 18.823 1.00 72.06 390 TRP A N 1
ATOM 3115 C CA . TRP A 1 390 ? -0.537 3.125 17.831 1.00 72.06 390 TRP A CA 1
ATOM 3116 C C . TRP A 1 390 ? -1.759 4.033 17.590 1.00 72.06 390 TRP A C 1
ATOM 3118 O O . TRP A 1 390 ? -1.592 5.157 17.121 1.00 72.06 390 TRP A O 1
ATOM 3128 N N . SER A 1 391 ? -2.966 3.593 17.945 1.00 75.56 391 SER A N 1
ATOM 3129 C CA . SER A 1 391 ? -4.208 4.364 17.811 1.00 75.56 391 SER A CA 1
ATOM 3130 C C . SER A 1 391 ? -4.505 5.254 19.021 1.00 75.56 391 SER A C 1
ATOM 3132 O O . SER A 1 391 ? -5.407 6.094 18.958 1.00 75.56 391 SER A O 1
ATOM 3134 N N . ALA A 1 392 ? -3.740 5.081 20.107 1.00 79.56 392 ALA A N 1
ATOM 3135 C CA . ALA A 1 392 ? -3.960 5.773 21.365 1.00 79.56 392 ALA A CA 1
ATOM 3136 C C . ALA A 1 392 ? -3.766 7.297 21.244 1.00 79.56 392 ALA A C 1
ATOM 3138 O O . ALA A 1 392 ? -2.681 7.765 20.874 1.00 79.56 392 ALA A O 1
ATOM 3139 N N . LEU A 1 393 ? -4.802 8.051 21.617 1.00 81.44 393 LEU A N 1
ATOM 3140 C CA . LEU A 1 393 ? -4.825 9.501 21.772 1.00 81.44 393 LEU A CA 1
ATOM 3141 C C . LEU A 1 393 ? -5.118 9.847 23.237 1.00 81.44 393 LEU A C 1
ATOM 3143 O O . LEU A 1 393 ? -6.203 9.579 23.751 1.00 81.44 393 LEU A O 1
ATOM 3147 N N . GLU A 1 394 ? -4.151 10.471 23.900 1.00 84.06 394 GLU A N 1
ATOM 3148 C CA . GLU A 1 394 ? -4.294 10.941 25.275 1.00 84.06 394 GLU A CA 1
ATOM 3149 C C . GLU A 1 394 ? -4.966 12.318 25.303 1.00 84.06 394 GLU A C 1
ATOM 3151 O O . GLU A 1 394 ? -4.558 13.247 24.598 1.00 84.06 394 GLU A O 1
ATOM 3156 N N . VAL A 1 395 ? -6.018 12.445 26.112 1.00 81.12 395 VAL A N 1
ATOM 3157 C CA . VAL A 1 395 ? -6.850 13.646 26.163 1.00 81.12 395 VAL A CA 1
ATOM 3158 C C . VAL A 1 395 ? -7.189 13.991 27.610 1.00 81.12 395 VAL A C 1
ATOM 3160 O O . VAL A 1 395 ? -7.657 13.153 28.377 1.00 81.12 395 VAL A O 1
ATOM 3163 N N . GLU A 1 396 ? -6.980 15.246 27.994 1.00 84.62 396 GLU A N 1
ATOM 3164 C CA . GLU A 1 396 ? -7.551 15.782 29.232 1.00 84.62 396 GLU A CA 1
ATOM 3165 C C . GLU A 1 396 ? -9.056 15.981 29.075 1.00 84.62 396 GLU A C 1
ATOM 3167 O O . GLU A 1 396 ? -9.530 16.349 27.999 1.00 84.62 396 GLU A O 1
ATOM 3172 N N . TYR A 1 397 ? -9.818 15.796 30.146 1.00 81.25 397 TYR A N 1
ATOM 3173 C CA . TYR A 1 397 ? -11.269 15.906 30.078 1.00 81.25 397 TYR A CA 1
ATOM 3174 C C . TYR A 1 397 ? -11.864 16.563 31.319 1.00 81.25 397 TYR A C 1
ATOM 3176 O O . TYR A 1 397 ? -11.315 16.468 32.413 1.00 81.25 397 TYR A O 1
ATOM 3184 N N . ASP A 1 398 ? -13.033 17.174 31.134 1.00 80.56 398 ASP A N 1
ATOM 3185 C CA . ASP A 1 398 ? -13.900 17.612 32.223 1.00 80.56 398 ASP A CA 1
ATOM 3186 C C . ASP A 1 398 ? -15.088 16.644 32.341 1.00 80.56 398 ASP A C 1
ATOM 3188 O O . ASP A 1 398 ? -15.692 16.260 31.332 1.00 80.56 398 ASP A O 1
ATOM 3192 N N . ILE A 1 399 ? -15.439 16.239 33.564 1.00 76.88 399 ILE A N 1
ATOM 3193 C CA . ILE A 1 399 ? -16.619 15.399 33.817 1.00 76.88 399 ILE A CA 1
ATOM 3194 C C . ILE A 1 399 ? -17.873 16.262 33.680 1.00 76.88 399 ILE A C 1
ATOM 3196 O O . ILE A 1 399 ? -17.969 17.339 34.267 1.00 76.88 399 ILE A O 1
ATOM 3200 N N . LEU A 1 400 ? -18.852 15.781 32.917 1.00 73.38 400 LEU A N 1
ATOM 3201 C CA . LEU A 1 400 ? -20.163 16.404 32.804 1.00 73.38 400 LEU A CA 1
ATOM 3202 C C . LEU A 1 400 ? -21.202 15.599 33.591 1.00 73.38 400 LEU A C 1
ATOM 3204 O O . LEU A 1 400 ? -21.142 14.368 33.594 1.00 73.38 400 LEU A O 1
ATOM 3208 N N . PRO A 1 401 ? -22.200 16.264 34.197 1.00 65.62 401 PRO A N 1
ATOM 3209 C CA . PRO A 1 401 ? -23.299 15.569 34.849 1.00 65.62 401 PRO A CA 1
ATOM 3210 C C . PRO A 1 401 ? -24.052 14.684 33.846 1.00 65.62 401 PRO A C 1
ATOM 3212 O O . PRO A 1 401 ? -24.375 15.095 32.720 1.00 65.62 401 PRO A O 1
ATOM 3215 N N . ILE A 1 402 ? -24.326 13.448 34.263 1.00 61.19 402 ILE A N 1
ATOM 3216 C CA . ILE A 1 402 ? -25.248 12.547 33.575 1.00 61.19 402 ILE A CA 1
ATOM 3217 C C . ILE A 1 402 ? -26.640 13.099 33.882 1.00 61.19 402 ILE A C 1
ATOM 3219 O O . ILE A 1 402 ? -27.046 13.129 35.037 1.00 61.19 402 ILE A O 1
ATOM 3223 N N . TRP A 1 403 ? -27.350 13.616 32.880 1.00 48.81 403 TRP A N 1
ATOM 3224 C CA . TRP A 1 403 ? -28.725 14.062 33.097 1.00 48.81 403 TRP A CA 1
ATOM 3225 C C . TRP A 1 403 ? -29.569 12.836 33.465 1.00 48.81 403 TRP A C 1
ATOM 3227 O O . TRP A 1 403 ? -29.733 11.935 32.641 1.00 48.81 403 TRP A O 1
ATOM 3237 N N . GLU A 1 404 ? -30.096 12.800 34.691 1.00 40.62 404 GLU A N 1
ATOM 3238 C CA . GLU A 1 404 ? -31.196 11.922 35.091 1.00 40.62 404 GLU A CA 1
ATOM 3239 C C . GLU A 1 404 ? -32.456 12.332 34.320 1.00 40.62 404 GLU A C 1
ATOM 3241 O O . GLU A 1 404 ? -33.338 13.028 34.811 1.00 40.62 404 GLU A O 1
ATOM 3246 N N . SER A 1 405 ? -32.542 11.931 33.059 1.00 40.75 405 SER A N 1
ATOM 3247 C CA . SER A 1 405 ? -33.808 11.883 32.338 1.00 40.75 405 SER A CA 1
ATOM 3248 C C . SER A 1 405 ? -34.032 10.451 31.873 1.00 40.75 405 SER A C 1
ATOM 3250 O O . SER A 1 405 ? -34.150 10.172 30.680 1.00 40.75 405 SER A O 1
ATOM 3252 N N . ALA A 1 406 ? -34.056 9.520 32.828 1.00 33.47 406 ALA A N 1
ATOM 3253 C CA . ALA A 1 406 ? -34.922 8.369 32.648 1.00 33.47 406 ALA A CA 1
ATOM 3254 C C . ALA A 1 406 ? -36.359 8.919 32.628 1.00 33.47 406 ALA A C 1
ATOM 3256 O O . ALA A 1 406 ? -36.673 9.777 33.462 1.00 33.47 406 ALA A O 1
ATOM 3257 N N . PRO A 1 407 ? -37.246 8.496 31.711 1.00 34.12 407 PRO A N 1
ATOM 3258 C CA . PRO A 1 407 ? -38.663 8.701 31.957 1.00 34.12 407 PRO A CA 1
ATOM 3259 C C . PRO A 1 407 ? -38.944 8.061 33.319 1.00 34.12 407 PRO A C 1
ATOM 3261 O O . PRO A 1 407 ? -38.629 6.886 33.525 1.00 34.12 407 PRO A O 1
ATOM 3264 N N . ARG A 1 408 ? -39.453 8.850 34.276 1.00 32.69 408 ARG A N 1
ATOM 3265 C CA . ARG A 1 408 ? -39.975 8.283 35.522 1.00 32.69 408 ARG A CA 1
ATOM 3266 C C . ARG A 1 408 ? -40.925 7.153 35.113 1.00 32.69 408 ARG A C 1
ATOM 3268 O O . ARG A 1 408 ? -41.677 7.357 34.151 1.00 32.69 408 ARG A O 1
ATOM 3275 N N . PRO A 1 409 ? -40.906 5.985 35.778 1.00 32.94 409 PRO A N 1
ATOM 3276 C CA . PRO A 1 409 ? -42.005 5.048 35.624 1.00 32.94 409 PRO A CA 1
ATOM 3277 C C . PRO A 1 409 ? -43.279 5.863 35.823 1.00 32.94 409 PRO A C 1
ATOM 3279 O O . PRO A 1 409 ? -43.340 6.654 36.765 1.00 32.94 409 PRO A O 1
ATOM 3282 N N . LEU A 1 410 ? -44.233 5.753 34.899 1.00 35.59 410 LEU A N 1
ATOM 3283 C CA . LEU A 1 410 ? -45.576 6.262 35.128 1.00 35.59 410 LEU A CA 1
ATOM 3284 C C . LEU A 1 410 ? -46.002 5.709 36.490 1.00 35.59 410 LEU A C 1
ATOM 3286 O O . LEU A 1 410 ? -46.201 4.503 36.629 1.00 35.59 410 LEU A O 1
ATOM 3290 N N . GLU A 1 411 ? -46.033 6.568 37.511 1.00 34.72 411 GLU A N 1
ATOM 3291 C CA . GLU A 1 411 ? -46.712 6.262 38.758 1.00 34.72 411 GLU A CA 1
ATOM 3292 C C . GLU A 1 411 ? -48.114 5.845 38.345 1.00 34.72 411 GLU A C 1
ATOM 3294 O O . GLU A 1 411 ? -48.820 6.603 37.679 1.00 34.72 411 GLU A O 1
ATOM 3299 N N . ASN A 1 412 ? -48.458 4.598 38.657 1.00 38.41 412 ASN A N 1
ATOM 3300 C CA . ASN A 1 412 ? -49.781 4.046 38.452 1.00 38.41 412 ASN A CA 1
ATOM 3301 C C . ASN A 1 412 ? -50.793 4.960 39.151 1.00 38.41 412 ASN A C 1
ATOM 3303 O O . ASN A 1 412 ? -51.069 4.804 40.340 1.00 38.41 412 ASN A O 1
ATOM 3307 N N . SER A 1 413 ? -51.362 5.908 38.411 1.00 36.97 413 SER A N 1
ATOM 3308 C CA . SER A 1 413 ? -52.615 6.546 38.763 1.00 36.97 413 SER A CA 1
ATOM 3309 C C . SER A 1 413 ? -53.700 5.490 38.597 1.00 36.97 413 SER A C 1
ATOM 3311 O O . SER A 1 413 ? -54.319 5.343 37.548 1.00 36.97 413 SER A O 1
ATOM 3313 N N . VAL A 1 414 ? -53.895 4.700 39.652 1.00 40.00 414 VAL A N 1
ATOM 3314 C CA . VAL A 1 414 ? -55.113 3.916 39.838 1.00 40.00 414 VAL A CA 1
ATOM 3315 C C . VAL A 1 414 ? -56.272 4.921 39.851 1.00 40.00 414 VAL A C 1
ATOM 3317 O O . VAL A 1 414 ? -56.296 5.785 40.732 1.00 40.00 414 VAL A O 1
ATOM 3320 N N . PRO A 1 415 ? -57.212 4.884 38.890 1.00 36.28 415 PRO A N 1
ATOM 3321 C CA . PRO A 1 415 ? -58.407 5.705 38.991 1.00 36.28 415 PRO A CA 1
ATOM 3322 C C . PRO A 1 415 ? -59.274 5.158 40.136 1.00 36.28 415 PRO A C 1
ATOM 3324 O O . PRO A 1 415 ? -59.371 3.935 40.288 1.00 36.28 415 PRO A O 1
ATOM 3327 N N . PRO A 1 416 ? -59.902 6.016 40.959 1.00 36.62 416 PRO A N 1
ATOM 3328 C CA . PRO A 1 416 ? -60.822 5.540 41.977 1.00 36.62 416 PRO A CA 1
ATOM 3329 C C . PRO A 1 416 ? -62.015 4.884 41.278 1.00 36.62 416 PRO A C 1
ATOM 3331 O O . PRO A 1 416 ? -62.685 5.508 40.454 1.00 36.62 416 PRO A O 1
ATOM 3334 N N . MET A 1 417 ? -62.250 3.610 41.591 1.00 39.28 417 MET A N 1
ATOM 3335 C CA . MET A 1 417 ? -63.511 2.950 41.279 1.00 39.28 417 MET A CA 1
ATOM 3336 C C . MET A 1 417 ? -64.615 3.633 42.088 1.00 39.28 417 MET A C 1
ATOM 3338 O O . MET A 1 417 ? -64.587 3.583 43.317 1.00 39.28 417 MET A O 1
ATOM 3342 N N . ASN A 1 418 ? -65.556 4.252 41.379 1.00 38.91 418 ASN A N 1
ATOM 3343 C CA . ASN A 1 418 ? -66.921 4.487 41.839 1.00 38.91 418 ASN A CA 1
ATOM 3344 C C . ASN A 1 418 ? -67.861 3.687 40.946 1.00 38.91 418 ASN A C 1
ATOM 3346 O O . ASN A 1 418 ? -67.656 3.746 39.709 1.00 38.91 418 ASN A O 1
#

Foldseek 3Di:
DDLLLLLLQLQLVLVPDDPCQLADDDPPDPPDDPPDDRRNLVSNVLSSCLLCVLVPCCVQAPDPPRHHLLSCLQPRLAQCLALVNLLVQLLVQLVVLVVVCVVCVVPSNCHNDDSVSSSVSSSSNSVVNSVVQQAFPQAHDHHPPVDLAGHHNLQFHPAELVSVLLSVLLVLQQDQDCVVVVVVSVVSLVVSLCQLVVCCVVVVDPCVLSVVSVVSVVVSVVSPVVGHDNCSSVSSVVVVVVSSVVSSVLQVLVLVVLVVVQPDVVPPPDPPQSVLWRWHQRHHRSNKTFIQGSLRWTWTQPPPDPPCSDDTDTDTDPDWFWWFDDPPPDQAWTFIDISVDPDGPFTKRWPPSSSVVSLVSSASTWTWDDDPQKIWIAHSVFPRHPDPTSSTDITGIDTDDDPPPDPDPPPPPPDDDD

Secondary structure (DSSP, 8-state):
--HHHHHHHHHHHHHHS-GGGS-SS-TTSTT--TTSPPTTHHHHHHHHHHTTSGGGGHHHHSSTTT--HHHHHHHTTSSTTSHHHHHHHHHHHHHHHHHHHHHTTT-GGGTT--HHHHHHHHHHHHHHHHHHHHTBSS-B-TTTTT----B----B-SS-HHHHHHHHHHHHHH-S--TTTHHHHHHHHHHHHHHHHHHHHTTSS-THHHHHHHHHHHHHHHHHHT---TTHHHHHHHHHHHHHHHHHHHHHHHHHHHHHHH--GGGTT-TTTTTT-EEEEETTEEEEEEEE-TT--EEEE---TTT-SS----EE-----EEEEEE-GGGPPEEEEETTEEEEEEEEEESSHHHHHHHHHH-SSEEEEEETTEEEEEETTT--SSS--TT-EEEEEEEE-----PPPP----PPPP-

Organism: NCBI:txid2527989